Protein AF-A0A9N8EV05-F1 (afdb_monomer_lite)

Structure (mmCIF, N/CA/C/O backbone):
data_AF-A0A9N8EV05-F1
#
_entry.id   AF-A0A9N8EV05-F1
#
loop_
_atom_site.group_PDB
_atom_site.id
_atom_site.type_symbol
_atom_site.label_atom_id
_atom_site.label_alt_id
_atom_site.label_comp_id
_atom_site.label_asym_id
_atom_site.label_entity_id
_atom_site.label_seq_id
_atom_site.pdbx_PDB_ins_code
_atom_site.Cartn_x
_atom_site.Cartn_y
_atom_site.Cartn_z
_atom_site.occupancy
_atom_site.B_iso_or_equiv
_atom_site.auth_seq_id
_atom_site.auth_comp_id
_atom_site.auth_asym_id
_atom_site.auth_atom_id
_atom_site.pdbx_PDB_model_num
ATOM 1 N N . MET A 1 1 ? 24.211 -45.545 31.217 1.00 40.78 1 MET A N 1
ATOM 2 C CA . MET A 1 1 ? 24.418 -44.094 31.004 1.00 40.78 1 MET A CA 1
ATOM 3 C C . MET A 1 1 ? 23.040 -43.486 30.998 1.00 40.78 1 MET A C 1
ATOM 5 O O . MET A 1 1 ? 22.332 -43.585 30.004 1.00 40.78 1 MET A O 1
ATOM 9 N N . ASP A 1 2 ? 22.642 -42.958 32.143 1.00 34.28 2 ASP A N 1
ATOM 10 C CA . ASP A 1 2 ? 21.240 -42.779 32.486 1.00 34.28 2 ASP A CA 1
ATOM 11 C C . ASP A 1 2 ? 20.963 -41.307 32.773 1.00 34.28 2 ASP A C 1
ATOM 13 O O . ASP A 1 2 ? 21.826 -40.592 33.280 1.00 34.28 2 ASP A O 1
ATOM 17 N N . GLY A 1 3 ? 19.742 -40.869 32.465 1.00 31.84 3 GLY A N 1
ATOM 18 C CA . GLY A 1 3 ? 19.250 -39.544 32.832 1.00 31.84 3 GLY A CA 1
ATOM 19 C C . GLY A 1 3 ? 19.050 -38.575 31.668 1.00 31.84 3 GLY A C 1
ATOM 20 O O . GLY A 1 3 ? 19.909 -37.741 31.402 1.00 31.84 3 GLY A O 1
ATOM 21 N N . GLN A 1 4 ? 17.846 -38.602 31.077 1.00 33.84 4 GLN A N 1
ATOM 22 C CA . GLN A 1 4 ? 17.063 -37.385 30.778 1.00 33.84 4 GLN A CA 1
ATOM 23 C C . GLN A 1 4 ? 15.589 -37.696 30.412 1.00 33.84 4 GLN A C 1
ATOM 25 O O . GLN A 1 4 ? 15.100 -37.360 29.339 1.00 33.84 4 GLN A O 1
ATOM 30 N N . GLN A 1 5 ? 14.839 -38.309 31.341 1.00 33.12 5 GLN A N 1
ATOM 31 C CA . GLN A 1 5 ? 13.365 -38.391 31.280 1.00 33.12 5 GLN A CA 1
ATOM 32 C C . GLN A 1 5 ? 12.711 -38.097 32.646 1.00 33.12 5 GLN A C 1
ATOM 34 O O . GLN A 1 5 ? 12.072 -38.954 33.248 1.00 33.12 5 GLN A O 1
ATOM 39 N N . ALA A 1 6 ? 12.864 -36.869 33.157 1.00 39.12 6 ALA A N 1
ATOM 40 C CA . ALA A 1 6 ? 12.239 -36.449 34.419 1.00 39.12 6 ALA A CA 1
ATOM 41 C C . ALA A 1 6 ? 11.957 -34.930 34.469 1.00 39.12 6 ALA A C 1
ATOM 43 O O . ALA A 1 6 ? 12.699 -34.175 35.091 1.00 39.12 6 ALA A O 1
ATOM 44 N N . SER A 1 7 ? 10.894 -34.452 33.800 1.00 33.69 7 SER A N 1
ATOM 45 C CA . SER A 1 7 ? 10.485 -33.030 33.906 1.00 33.69 7 SER A CA 1
ATOM 46 C C . SER A 1 7 ? 8.999 -32.704 33.646 1.00 33.69 7 SER A C 1
ATOM 48 O O . SER A 1 7 ? 8.623 -31.537 33.647 1.00 33.69 7 SER A O 1
ATOM 50 N N . TRP A 1 8 ? 8.117 -33.698 33.463 1.00 29.34 8 TRP A N 1
ATOM 51 C CA . TRP A 1 8 ? 6.707 -33.459 33.089 1.00 29.34 8 TRP A CA 1
ATOM 52 C C . TRP A 1 8 ? 5.692 -34.226 33.955 1.00 29.34 8 TRP A C 1
ATOM 54 O O . TRP A 1 8 ? 4.865 -34.980 33.453 1.00 29.34 8 TRP A O 1
ATOM 64 N N . ARG A 1 9 ? 5.730 -34.016 35.280 1.00 34.72 9 ARG A N 1
ATOM 65 C CA . ARG A 1 9 ? 4.639 -34.402 36.201 1.00 34.72 9 ARG A CA 1
ATOM 66 C C . ARG A 1 9 ? 4.372 -33.334 37.271 1.00 34.72 9 ARG A C 1
ATOM 68 O O . ARG A 1 9 ? 4.775 -33.472 38.419 1.00 34.72 9 ARG A O 1
ATOM 75 N N . ARG A 1 10 ? 3.613 -32.297 36.903 1.00 36.38 10 ARG A N 1
ATOM 76 C CA . ARG A 1 10 ? 2.761 -31.538 37.840 1.00 36.38 10 ARG A CA 1
ATOM 77 C C . ARG A 1 10 ? 1.299 -31.725 37.438 1.00 36.38 10 ARG A C 1
ATOM 79 O O . ARG A 1 10 ? 0.679 -30.845 36.855 1.00 36.38 10 ARG A O 1
ATOM 86 N N . GLY A 1 11 ? 0.779 -32.922 37.705 1.00 33.97 11 GLY A N 1
ATOM 87 C CA . GLY A 1 11 ? -0.640 -33.212 37.536 1.00 33.97 11 GLY A CA 1
ATOM 88 C C . GLY A 1 11 ? -1.436 -32.598 38.682 1.00 33.97 11 GLY A C 1
ATOM 89 O O . GLY A 1 11 ? -1.330 -33.065 39.812 1.00 33.97 11 GLY A O 1
ATOM 90 N N . GLY A 1 12 ? -2.232 -31.567 38.396 1.00 41.28 12 GLY A N 1
ATOM 91 C CA . GLY A 1 12 ? -3.346 -31.218 39.274 1.00 41.28 12 GLY A CA 1
ATOM 92 C C . GLY A 1 12 ? -4.366 -32.357 39.256 1.00 41.28 12 GLY A C 1
ATOM 93 O O . GLY A 1 12 ? -4.615 -32.934 38.195 1.00 41.28 12 GLY A O 1
ATOM 94 N N . ALA A 1 13 ? -4.931 -32.705 40.413 1.00 48.28 13 ALA A N 1
ATOM 95 C CA . ALA A 1 13 ? -5.966 -33.732 40.482 1.00 48.28 13 ALA A CA 1
ATOM 96 C C . ALA A 1 13 ? -7.152 -33.347 39.581 1.00 48.28 13 ALA A C 1
ATOM 98 O O . ALA A 1 13 ? -7.586 -32.193 39.577 1.00 48.28 13 ALA A O 1
ATOM 99 N N . ILE A 1 14 ? -7.674 -34.310 38.815 1.00 51.59 14 ILE A N 1
ATOM 100 C CA . ILE A 1 14 ? -8.888 -34.098 38.023 1.00 51.59 14 ILE A CA 1
ATOM 101 C C . ILE A 1 14 ? -10.025 -33.830 39.022 1.00 51.59 14 ILE A C 1
ATOM 103 O O . ILE A 1 14 ? -10.266 -34.687 39.873 1.00 51.59 14 ILE A O 1
ATOM 107 N N . PRO A 1 15 ? -10.704 -32.667 38.970 1.00 65.44 15 PRO A N 1
ATOM 108 C CA . PRO A 1 15 ? -11.753 -32.355 39.929 1.00 65.44 15 PRO A CA 1
ATOM 109 C C . PRO A 1 15 ? -12.918 -33.323 39.744 1.00 65.44 15 PRO A C 1
ATOM 111 O O . PRO A 1 15 ? -13.417 -33.492 38.624 1.00 65.44 15 PRO A O 1
ATOM 114 N N . ASP A 1 16 ? -13.324 -33.935 40.854 1.00 86.06 16 ASP A N 1
ATOM 115 C CA . ASP A 1 16 ? -14.395 -34.922 40.918 1.00 86.06 16 ASP A CA 1
ATOM 116 C C . ASP A 1 16 ? -15.705 -34.397 40.302 1.00 86.06 16 ASP A C 1
ATOM 118 O O . ASP A 1 16 ? -16.009 -33.199 40.361 1.00 86.06 16 ASP A O 1
ATOM 122 N N . ARG A 1 17 ? -16.487 -35.300 39.705 1.00 85.75 17 ARG A N 1
ATOM 123 C CA . ARG A 1 17 ? -17.710 -34.972 38.970 1.00 85.75 17 ARG A CA 1
ATOM 124 C C . ARG A 1 17 ? -18.716 -34.218 39.838 1.00 85.75 17 ARG A C 1
ATOM 126 O O . ARG A 1 17 ? -19.286 -33.237 39.357 1.00 85.75 17 ARG A O 1
ATOM 133 N N . ASP A 1 18 ? -18.895 -34.611 41.093 1.00 89.06 18 ASP A N 1
ATOM 134 C CA . ASP A 1 18 ? -19.908 -34.008 41.960 1.00 89.06 18 ASP A CA 1
ATOM 135 C C . ASP A 1 18 ? -19.481 -32.603 42.409 1.00 89.06 18 ASP A C 1
ATOM 137 O O . ASP A 1 18 ? -20.323 -31.723 42.601 1.00 89.06 18 ASP A O 1
ATOM 141 N N . SER A 1 19 ? -18.170 -32.336 42.479 1.00 90.00 19 SER A N 1
ATOM 142 C CA . SER A 1 19 ? -17.643 -30.976 42.672 1.00 90.00 19 SER A CA 1
ATOM 143 C C . SER A 1 19 ? -17.937 -30.058 41.476 1.00 90.00 19 SER A C 1
ATOM 145 O O . SER A 1 19 ? -18.257 -28.882 41.659 1.00 90.00 19 SER A O 1
ATOM 147 N N . VAL A 1 20 ? -17.896 -30.598 40.250 1.00 90.06 20 VAL A N 1
ATOM 148 C CA . VAL A 1 20 ? -18.231 -29.866 39.017 1.00 90.06 20 VAL A CA 1
ATOM 149 C C . VAL A 1 20 ? -19.735 -29.609 38.931 1.00 90.06 20 VAL A C 1
ATOM 151 O O . VAL A 1 20 ? -20.130 -28.502 38.573 1.00 90.06 20 VAL A O 1
ATOM 154 N N . LEU A 1 21 ? -20.568 -30.589 39.299 1.00 94.06 21 LEU A N 1
ATOM 155 C CA . LEU A 1 21 ? -22.024 -30.438 39.341 1.00 94.06 21 LEU A CA 1
ATOM 156 C C . LEU A 1 21 ? -22.445 -29.381 40.372 1.00 94.06 21 LEU A C 1
ATOM 158 O O . LEU A 1 21 ? -23.149 -28.443 40.018 1.00 94.06 21 LEU A O 1
ATOM 162 N N . LYS A 1 22 ? -21.932 -29.442 41.608 1.00 94.56 22 LYS A N 1
ATOM 163 C CA . LYS A 1 22 ? -22.216 -28.434 42.651 1.00 94.56 22 LYS A CA 1
ATOM 164 C C . LYS A 1 22 ? -21.782 -27.019 42.244 1.00 94.56 22 LYS A C 1
ATOM 166 O O . LYS A 1 22 ? -22.459 -26.047 42.576 1.00 94.56 22 LYS A O 1
ATOM 171 N N . ALA A 1 23 ? -20.683 -26.885 41.498 1.00 92.25 23 ALA A N 1
ATOM 172 C CA . ALA A 1 23 ? -20.262 -25.603 40.930 1.00 92.25 23 ALA A CA 1
ATOM 173 C C . ALA A 1 23 ? -21.188 -25.115 39.798 1.00 92.25 23 ALA A C 1
ATOM 175 O O . ALA A 1 23 ? -21.424 -23.913 39.691 1.00 92.25 23 ALA A O 1
ATOM 176 N N . ALA A 1 24 ? -21.722 -26.029 38.982 1.00 93.06 24 ALA A N 1
ATOM 177 C CA . ALA A 1 24 ? -22.668 -25.726 37.912 1.00 93.06 24 ALA A CA 1
ATOM 178 C C . ALA A 1 24 ? -24.045 -25.302 38.459 1.00 93.06 24 ALA A C 1
ATOM 180 O O . ALA A 1 24 ? -24.554 -24.258 38.059 1.00 93.06 24 ALA A O 1
ATOM 181 N N . ILE A 1 25 ? -24.588 -26.038 39.435 1.00 95.88 25 ILE A N 1
ATOM 182 C CA . ILE A 1 25 ? -25.846 -25.726 40.139 1.00 95.88 25 ILE A CA 1
ATOM 183 C C . ILE A 1 25 ? -25.774 -24.334 40.784 1.00 95.88 25 ILE A C 1
ATOM 185 O O . ILE A 1 25 ? -26.618 -23.480 40.535 1.00 95.88 25 ILE A O 1
ATOM 189 N N . LYS A 1 26 ? -24.682 -24.023 41.493 1.00 95.12 26 LYS A N 1
ATOM 190 C CA . LYS A 1 26 ? -24.483 -22.692 42.093 1.00 95.12 26 LYS A CA 1
ATOM 191 C C . LYS A 1 26 ? -24.398 -21.541 41.070 1.00 95.12 26 LYS A C 1
ATOM 193 O O . LYS A 1 26 ? -24.584 -20.381 41.441 1.00 95.12 26 LYS A O 1
ATOM 198 N N . LEU A 1 27 ? -24.094 -21.828 39.801 1.00 93.44 27 LEU A N 1
ATOM 199 C CA . LEU A 1 27 ? -24.186 -20.851 38.710 1.00 93.44 27 LEU A CA 1
ATOM 200 C C . LEU A 1 27 ? -25.581 -20.814 38.076 1.00 93.44 27 LEU A C 1
ATOM 202 O O . LEU A 1 27 ? -26.015 -19.734 37.689 1.00 93.44 27 LEU A O 1
ATOM 206 N N . TRP A 1 28 ? -26.294 -21.940 38.019 1.00 95.69 28 TRP A N 1
ATOM 207 C CA . TRP A 1 28 ? -27.706 -21.991 37.639 1.00 95.69 28 TRP A CA 1
ATOM 208 C C . TRP A 1 28 ? -28.549 -21.111 38.568 1.00 95.69 28 TRP A C 1
ATOM 210 O O . TRP A 1 28 ? -29.114 -20.115 38.128 1.00 95.69 28 TRP A O 1
ATOM 220 N N . ASP A 1 29 ? -28.528 -21.385 39.875 1.00 95.19 29 ASP A N 1
ATOM 221 C CA . ASP A 1 29 ? -29.364 -20.708 40.880 1.00 95.19 29 ASP A CA 1
ATOM 222 C C . ASP A 1 29 ? -29.094 -19.203 41.025 1.00 95.19 29 ASP A C 1
ATOM 224 O O . ASP A 1 29 ? -29.893 -18.483 41.631 1.00 95.19 29 ASP A O 1
ATOM 228 N N . LYS A 1 30 ? -27.965 -18.725 40.489 1.00 93.44 30 LYS A N 1
ATOM 229 C CA . LYS A 1 30 ? -27.592 -17.308 40.450 1.00 93.44 30 LYS A CA 1
ATOM 230 C C . LYS A 1 30 ? -28.145 -16.571 39.219 1.00 93.44 30 LYS A C 1
ATOM 232 O O . LYS A 1 30 ? -28.314 -15.358 39.296 1.00 93.44 30 LYS A O 1
ATOM 237 N N . PHE A 1 31 ? -28.361 -17.268 38.104 1.00 91.19 31 PHE A N 1
ATOM 238 C CA . PHE A 1 31 ? -28.711 -16.669 36.807 1.00 91.19 31 PHE A CA 1
ATOM 239 C C . PHE A 1 31 ? -30.101 -17.070 36.289 1.00 91.19 31 PHE A C 1
ATOM 241 O O . PHE A 1 31 ? -30.616 -16.387 35.412 1.00 91.19 31 PHE A O 1
ATOM 248 N N . MET A 1 32 ? -30.706 -18.126 36.838 1.00 93.50 32 MET A N 1
ATOM 249 C CA . MET A 1 32 ? -32.070 -18.565 36.539 1.00 93.50 32 MET A CA 1
ATOM 250 C C . MET A 1 32 ? -33.014 -18.243 37.705 1.00 93.50 32 MET A C 1
ATOM 252 O O . MET A 1 32 ? -32.646 -18.363 38.885 1.00 93.50 32 MET A O 1
ATOM 256 N N . GLU A 1 33 ? -34.256 -17.878 37.383 1.00 90.31 33 GLU A N 1
ATOM 257 C CA . GLU A 1 33 ? -35.314 -17.705 38.385 1.00 90.31 33 GLU A CA 1
ATOM 258 C C . GLU A 1 33 ? -35.704 -19.060 38.996 1.00 90.31 33 GLU A C 1
ATOM 260 O O . GLU A 1 33 ? -35.638 -19.228 40.220 1.00 90.31 33 GLU A O 1
ATOM 265 N N . LEU A 1 34 ? -35.986 -20.057 38.144 1.00 93.19 34 LEU A N 1
ATOM 266 C CA . LEU A 1 34 ? -36.207 -21.448 38.544 1.00 93.19 34 LEU A CA 1
ATOM 267 C C . LEU A 1 34 ? -34.922 -22.049 39.133 1.00 93.19 34 LEU A C 1
ATOM 269 O O . LEU A 1 34 ? -33.911 -22.181 38.441 1.00 93.19 34 LEU A O 1
ATOM 273 N N . LYS A 1 35 ? -34.965 -22.429 40.414 1.00 95.19 35 LYS A N 1
ATOM 274 C CA . LYS A 1 35 ? -33.853 -23.105 41.102 1.00 95.19 35 LYS A CA 1
ATOM 275 C C . LYS A 1 35 ? -33.683 -24.533 40.609 1.00 95.19 35 LYS A C 1
ATOM 277 O O . LYS A 1 35 ? -34.668 -25.189 40.285 1.00 95.19 35 LYS A O 1
ATOM 282 N N . TYR A 1 36 ? -32.444 -25.011 40.584 1.00 94.19 36 TYR A N 1
ATOM 283 C CA . TYR A 1 36 ? -32.103 -26.323 40.035 1.00 94.19 36 TYR A CA 1
ATOM 284 C C . TYR A 1 36 ? -32.845 -27.460 40.750 1.00 94.19 36 TYR A C 1
ATOM 286 O O . TYR A 1 36 ? -33.466 -28.301 40.106 1.00 94.19 36 TYR A O 1
ATOM 294 N N . ASP A 1 37 ? -32.866 -27.419 42.084 1.00 93.50 37 ASP A N 1
ATOM 295 C CA . ASP A 1 37 ? -33.550 -28.410 42.926 1.00 93.50 37 ASP A CA 1
ATOM 296 C C . ASP A 1 37 ? -35.092 -28.333 42.827 1.00 93.50 37 ASP A C 1
ATOM 298 O O . ASP A 1 37 ? -35.784 -29.235 43.297 1.00 93.50 37 ASP A O 1
ATOM 302 N N . ASN A 1 38 ? -35.636 -27.282 42.194 1.00 94.94 38 ASN A N 1
ATOM 303 C CA . ASN A 1 38 ? -37.069 -27.109 41.937 1.00 94.94 38 ASN A CA 1
ATOM 304 C C . ASN A 1 38 ? -37.489 -27.562 40.524 1.00 94.94 38 ASN A C 1
ATOM 306 O O . ASN A 1 38 ? -38.678 -27.500 40.218 1.00 94.94 38 ASN A O 1
ATOM 310 N N . ILE A 1 39 ? -36.558 -27.984 39.657 1.00 93.69 39 ILE A N 1
ATOM 311 C CA . ILE A 1 39 ? -36.884 -28.472 38.308 1.00 93.69 39 ILE A CA 1
ATOM 312 C C . ILE A 1 39 ? -37.687 -29.772 38.435 1.00 93.69 39 ILE A C 1
ATOM 314 O O . ILE A 1 39 ? -37.184 -30.779 38.932 1.00 93.69 39 ILE A O 1
ATOM 318 N N . GLY A 1 40 ? -38.935 -29.766 37.974 1.00 92.94 40 GLY A N 1
ATOM 319 C CA . GLY A 1 40 ? -39.797 -30.937 37.914 1.00 92.94 40 GLY A CA 1
ATOM 320 C C . GLY A 1 40 ? -39.764 -31.635 36.554 1.00 92.94 40 GLY A C 1
ATOM 321 O O . GLY A 1 40 ? -39.230 -31.144 35.560 1.00 92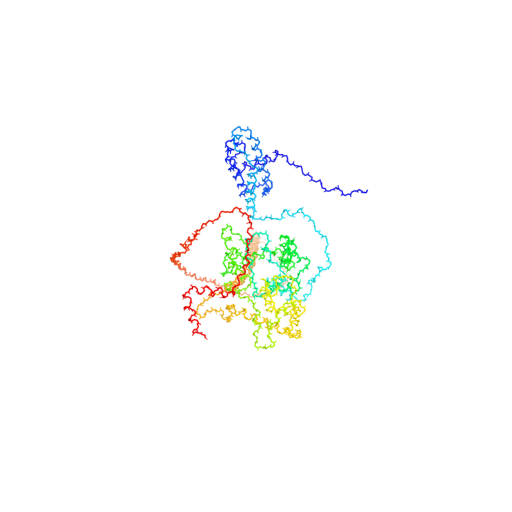.94 40 GLY A O 1
ATOM 322 N N . ALA A 1 41 ? -40.425 -32.793 36.476 1.00 88.38 41 ALA A N 1
ATOM 323 C CA . ALA A 1 41 ? -40.601 -33.501 35.206 1.00 88.38 41 ALA A CA 1
ATOM 324 C C . ALA A 1 41 ? -41.473 -32.723 34.192 1.00 88.38 41 ALA A C 1
ATOM 326 O O . ALA A 1 41 ? -41.386 -32.987 32.998 1.00 88.38 41 ALA A O 1
ATOM 327 N N . ALA A 1 42 ? -42.291 -31.765 34.651 1.00 87.88 42 ALA A N 1
ATOM 328 C CA . ALA A 1 42 ? -43.117 -30.906 33.798 1.00 87.88 42 ALA A CA 1
ATOM 329 C C . ALA A 1 42 ? -42.298 -29.802 33.098 1.00 87.88 42 ALA A C 1
ATOM 331 O O . ALA A 1 42 ? -42.516 -29.521 31.918 1.00 87.88 42 ALA A O 1
ATOM 332 N N . ASP A 1 43 ? -41.305 -29.234 33.786 1.00 88.94 43 ASP A N 1
ATOM 333 C CA . ASP A 1 43 ? -40.371 -28.240 33.232 1.00 88.94 43 ASP A CA 1
ATOM 334 C C . ASP A 1 43 ? -39.438 -28.857 32.175 1.00 88.94 43 ASP A C 1
ATOM 336 O O . ASP A 1 43 ? -38.880 -28.164 31.327 1.00 88.94 43 ASP A O 1
ATOM 340 N N . LEU A 1 44 ? -39.300 -30.186 32.204 1.00 88.62 44 LEU A N 1
ATOM 341 C CA . LEU A 1 44 ? -38.527 -30.980 31.252 1.00 88.62 44 LEU A CA 1
ATOM 342 C C . LEU A 1 44 ? -39.395 -31.729 30.224 1.00 88.62 44 LEU A C 1
ATOM 344 O O . LEU A 1 44 ? -38.860 -32.472 29.402 1.00 88.62 44 LEU A O 1
ATOM 348 N N . ALA A 1 45 ? -40.719 -31.550 30.242 1.00 82.69 45 ALA A N 1
ATOM 349 C CA . ALA A 1 45 ? -41.617 -32.204 29.297 1.00 82.69 45 ALA A CA 1
ATOM 350 C C . ALA A 1 45 ? -41.587 -31.493 27.932 1.00 82.69 45 ALA A C 1
ATOM 352 O O . ALA A 1 45 ? -41.979 -30.332 27.813 1.00 82.69 45 ALA A O 1
ATOM 353 N N . GLY A 1 46 ? -41.136 -32.204 26.893 1.00 82.44 46 GLY A N 1
ATOM 354 C CA . GLY A 1 46 ? -41.056 -31.675 25.529 1.00 82.44 46 GLY A CA 1
ATOM 355 C C . GLY A 1 46 ? -40.163 -30.433 25.418 1.00 82.44 46 GLY A C 1
ATOM 356 O O . GLY A 1 46 ? -39.099 -30.351 26.041 1.00 82.44 46 GLY A O 1
ATOM 357 N N . ASP A 1 47 ? -40.609 -29.461 24.624 1.00 82.75 47 ASP A N 1
ATOM 358 C CA . ASP A 1 47 ? -39.828 -28.280 24.237 1.00 82.75 47 ASP A CA 1
ATOM 359 C C . ASP A 1 47 ? -39.462 -27.358 25.416 1.00 82.75 47 ASP A C 1
ATOM 361 O O . ASP A 1 47 ? -38.470 -26.633 25.326 1.00 82.75 47 ASP A O 1
ATOM 365 N N . ASN A 1 48 ? -40.183 -27.425 26.547 1.00 84.81 48 ASN A N 1
ATOM 366 C CA . ASN A 1 48 ? -39.861 -26.681 27.778 1.00 84.81 48 ASN A CA 1
ATOM 367 C C . ASN A 1 48 ? -38.396 -26.894 28.198 1.00 84.81 48 ASN A C 1
ATOM 369 O O . ASN A 1 48 ? -37.689 -25.949 28.557 1.00 84.81 48 ASN A O 1
ATOM 373 N N . SER A 1 49 ? -37.922 -28.135 28.054 1.00 84.44 49 SER A N 1
ATOM 374 C CA . SER A 1 49 ? -36.556 -28.547 28.369 1.00 84.44 49 SER A CA 1
ATOM 375 C C . SER A 1 49 ? -35.502 -27.811 27.523 1.00 84.44 49 SER A C 1
ATOM 377 O O . SER A 1 49 ? -34.437 -27.445 28.027 1.00 84.44 49 SER A O 1
ATOM 379 N N . LEU A 1 50 ? -35.807 -27.540 26.249 1.00 85.06 50 LEU A N 1
ATOM 380 C CA . LEU A 1 50 ? -34.956 -26.778 25.337 1.00 85.06 50 LEU A CA 1
ATOM 381 C C . LEU A 1 50 ? -35.063 -25.274 25.593 1.00 85.06 50 LEU A C 1
ATOM 383 O O . LEU A 1 50 ? -34.041 -24.592 25.537 1.00 85.06 50 LEU A O 1
ATOM 387 N N . VAL A 1 51 ? -36.253 -24.752 25.909 1.00 89.81 51 VAL A N 1
ATOM 388 C CA . VAL A 1 51 ? -36.459 -23.331 26.246 1.00 89.81 51 VAL A CA 1
ATOM 389 C C . VAL A 1 51 ? -35.623 -22.944 27.468 1.00 89.81 51 VAL A C 1
ATOM 391 O O . VAL A 1 51 ? -34.809 -22.027 27.376 1.00 89.81 51 VAL A O 1
ATOM 394 N N . LEU A 1 52 ? -35.729 -23.706 28.560 1.00 91.56 52 LEU A N 1
ATOM 395 C CA . LEU A 1 52 ? -35.008 -23.479 29.819 1.00 91.56 52 LEU A CA 1
ATOM 396 C C . LEU A 1 52 ? -33.475 -23.433 29.629 1.00 91.56 52 LEU A C 1
ATOM 398 O O . LEU A 1 52 ? -32.767 -22.636 30.246 1.00 91.56 52 LEU A O 1
ATOM 402 N N . LEU A 1 53 ? -32.945 -24.274 28.736 1.00 89.44 53 LEU A N 1
ATOM 403 C CA . LEU A 1 53 ? -31.506 -24.371 28.466 1.00 89.44 53 LEU A CA 1
ATOM 404 C C . LEU A 1 53 ? -31.036 -23.389 27.379 1.00 89.44 53 LEU A C 1
ATOM 406 O O . LEU A 1 53 ? -29.879 -22.961 27.401 1.00 89.44 53 LEU A O 1
ATOM 410 N N . THR A 1 54 ? -31.933 -22.963 26.486 1.00 92.06 54 THR A N 1
ATOM 411 C CA . THR A 1 54 ? -31.733 -21.820 25.579 1.00 92.06 54 THR A CA 1
ATOM 412 C C . THR A 1 54 ? -31.645 -20.518 26.372 1.00 92.06 54 THR A C 1
ATOM 414 O O . THR A 1 54 ? -30.759 -19.703 26.111 1.00 92.06 54 THR A O 1
ATOM 417 N N . GLU A 1 55 ? -32.499 -20.344 27.381 1.00 94.50 55 GLU A N 1
ATOM 418 C CA . GLU A 1 55 ? -32.453 -19.209 28.300 1.00 94.50 55 GLU A CA 1
ATOM 419 C C . GLU A 1 55 ? -31.135 -19.184 29.083 1.00 94.50 55 GLU A C 1
ATOM 421 O O . GLU A 1 55 ? -30.414 -18.192 28.990 1.00 94.50 55 GLU A O 1
ATOM 426 N N . LEU A 1 56 ? -30.734 -20.285 29.738 1.00 93.94 56 LEU A N 1
ATOM 427 C CA . LEU A 1 56 ? -29.444 -20.370 30.445 1.00 93.94 56 LEU A CA 1
ATOM 428 C C . LEU A 1 56 ? -28.258 -19.986 29.539 1.00 93.94 56 LEU A C 1
ATOM 430 O O . LEU A 1 56 ? -27.388 -19.204 29.930 1.00 93.94 56 LEU A O 1
ATOM 434 N N . CYS A 1 57 ? -28.214 -20.522 28.315 1.00 93.50 57 CYS A N 1
ATOM 435 C CA . CYS A 1 57 ? -27.132 -20.248 27.365 1.00 93.50 57 CYS A CA 1
ATOM 436 C C . CYS A 1 57 ? -27.166 -18.810 26.816 1.00 93.50 57 CYS A C 1
ATOM 438 O O . CYS A 1 57 ? -26.117 -18.272 26.455 1.00 93.50 57 CYS A O 1
ATOM 440 N N . THR A 1 58 ? -28.343 -18.180 26.772 1.00 90.62 58 THR A N 1
ATOM 441 C CA . THR A 1 58 ? -28.505 -16.757 26.444 1.00 90.62 58 THR A CA 1
ATOM 442 C C . THR A 1 58 ? -28.032 -15.890 27.609 1.00 90.62 58 THR A C 1
ATOM 444 O O . THR A 1 58 ? -27.114 -15.095 27.421 1.00 90.62 58 THR A O 1
ATOM 447 N N . GLN A 1 59 ? -28.523 -16.128 28.830 1.00 91.75 59 GLN A N 1
ATOM 448 C CA . GLN A 1 59 ? -28.119 -15.412 30.045 1.00 91.75 59 GLN A CA 1
ATOM 449 C C . GLN A 1 59 ? -26.603 -15.486 30.286 1.00 91.75 59 GLN A C 1
ATOM 451 O O . GLN A 1 59 ? -25.964 -14.463 30.513 1.00 91.75 59 GLN A O 1
ATOM 456 N N . TRP A 1 60 ? -25.979 -16.664 30.164 1.00 93.00 60 TRP A N 1
ATOM 457 C CA . TRP A 1 60 ? -24.519 -16.814 30.307 1.00 93.00 60 TRP A CA 1
ATOM 458 C C . TRP A 1 60 ? -23.710 -16.278 29.109 1.00 93.00 60 TRP A C 1
ATOM 460 O O . TRP A 1 60 ? -22.484 -16.131 29.201 1.00 93.00 60 TRP A O 1
ATOM 470 N N . GLY A 1 61 ? -24.371 -16.014 27.980 1.00 85.12 61 GLY A N 1
ATOM 471 C CA . GLY A 1 61 ? -23.784 -15.384 26.802 1.00 85.12 61 GLY A CA 1
ATOM 472 C C . GLY A 1 61 ? -23.797 -13.857 26.893 1.00 85.12 61 GLY A C 1
ATOM 473 O O . GLY A 1 61 ? -22.768 -13.224 26.666 1.00 85.12 61 GLY A O 1
ATOM 474 N N . GLU A 1 62 ? -24.941 -13.277 27.252 1.00 84.88 62 GLU A N 1
ATOM 475 C CA . GLU A 1 62 ? -25.165 -11.831 27.399 1.00 84.88 62 GLU A CA 1
ATOM 476 C C . GLU A 1 62 ? -24.606 -11.280 28.716 1.00 84.88 62 GLU A C 1
ATOM 478 O O . GLU A 1 62 ? -24.042 -10.190 28.736 1.00 84.88 62 GLU A O 1
ATOM 483 N N . ASN A 1 63 ? -24.668 -12.064 29.795 1.00 89.31 63 ASN A N 1
ATOM 484 C CA . ASN A 1 63 ? -24.119 -11.737 31.110 1.00 89.31 63 ASN A CA 1
ATOM 485 C C . ASN A 1 63 ? -23.140 -12.836 31.584 1.00 89.31 63 ASN A C 1
ATOM 487 O O . ASN A 1 63 ? -23.467 -13.611 32.488 1.00 89.31 63 ASN A O 1
ATOM 491 N N . PRO A 1 64 ? -21.925 -12.931 30.994 1.00 88.44 64 PRO A N 1
ATOM 492 C CA . PRO A 1 64 ? -20.915 -13.927 31.348 1.00 88.44 64 PRO A CA 1
ATOM 493 C C . PRO A 1 64 ? -20.718 -14.083 32.864 1.00 88.44 64 PRO A C 1
ATOM 495 O O . PRO A 1 64 ? -20.356 -13.110 33.535 1.00 88.44 64 PRO A O 1
ATOM 498 N N . PRO A 1 65 ? -20.895 -15.295 33.429 1.00 90.06 65 PRO A N 1
ATOM 499 C CA . PRO A 1 65 ? -20.733 -15.503 34.856 1.00 90.06 65 PRO A CA 1
ATOM 500 C C . PRO A 1 65 ? -19.358 -15.053 35.351 1.00 90.06 65 PRO A C 1
ATOM 502 O O . PRO A 1 65 ? -18.327 -15.411 34.778 1.00 90.06 65 PRO A O 1
ATOM 505 N N . MET A 1 66 ? -19.345 -14.296 36.448 1.00 90.56 66 MET A N 1
ATOM 506 C CA . MET A 1 66 ? -18.130 -13.769 37.074 1.00 90.56 66 MET A CA 1
ATOM 507 C C . MET A 1 66 ? -17.733 -14.597 38.299 1.00 90.56 66 MET A C 1
ATOM 509 O O . MET A 1 66 ? -18.563 -14.908 39.158 1.00 90.56 66 MET A O 1
ATOM 513 N N . LYS A 1 67 ? -16.443 -14.929 38.386 1.00 86.44 67 LYS A N 1
ATOM 514 C CA . LYS A 1 67 ? -15.789 -15.539 39.551 1.00 86.44 67 LYS A CA 1
ATOM 515 C C . LYS A 1 67 ? -15.666 -14.524 40.703 1.00 86.44 67 LYS A C 1
ATOM 517 O O . LYS A 1 67 ? -15.671 -13.319 40.449 1.00 86.44 67 LYS A O 1
ATOM 522 N N . PRO A 1 68 ? -15.412 -14.973 41.949 1.00 85.00 68 PRO A N 1
ATOM 523 C CA . PRO A 1 68 ? -15.171 -14.078 43.088 1.00 85.00 68 PRO A CA 1
ATOM 524 C C . PRO A 1 68 ? -14.004 -13.088 42.917 1.00 85.00 68 PRO A C 1
ATOM 526 O O . PRO A 1 68 ? -13.977 -12.068 43.591 1.00 85.00 68 PRO A O 1
ATOM 529 N N . ASN A 1 69 ? -13.051 -13.357 42.015 1.00 84.25 69 ASN A N 1
ATOM 530 C CA . ASN A 1 69 ? -11.926 -12.462 41.711 1.00 84.25 69 ASN A CA 1
ATOM 531 C C . ASN A 1 69 ? -12.218 -11.441 40.587 1.00 84.25 69 ASN A C 1
ATOM 533 O O . ASN A 1 69 ? -11.281 -10.878 40.024 1.00 84.25 69 ASN A O 1
ATOM 537 N N . GLY A 1 70 ? -13.485 -11.248 40.203 1.00 85.06 70 GLY A N 1
ATOM 538 C CA . GLY A 1 70 ? -13.889 -10.281 39.173 1.00 85.06 70 GLY A CA 1
ATOM 539 C C . GLY A 1 70 ? -13.536 -10.671 37.732 1.00 85.06 70 GLY A C 1
ATOM 540 O O . GLY A 1 70 ? -13.693 -9.855 36.830 1.00 85.06 70 GLY A O 1
ATOM 541 N N . GLN A 1 71 ? -13.065 -11.898 37.488 1.00 81.12 71 GLN A N 1
ATOM 542 C CA . GLN A 1 71 ? -12.824 -12.417 36.138 1.00 81.12 71 GLN A CA 1
ATOM 543 C C . GLN A 1 71 ? -13.998 -13.284 35.664 1.00 81.12 71 GLN A C 1
ATOM 545 O O . GLN A 1 71 ? -14.547 -14.038 36.474 1.00 81.12 71 GLN A O 1
ATOM 550 N N . PRO A 1 72 ? -14.333 -13.296 34.362 1.00 86.81 72 PRO A N 1
ATOM 551 C CA . PRO A 1 72 ? -15.320 -14.230 33.838 1.00 86.81 72 PRO A CA 1
ATOM 552 C C . PRO A 1 72 ? -14.871 -15.693 34.008 1.00 86.81 72 PRO A C 1
ATOM 554 O O . PRO A 1 72 ? -13.675 -16.030 34.066 1.00 86.81 72 PRO A O 1
ATOM 557 N N . TYR A 1 73 ? -15.848 -16.594 34.087 1.00 89.06 73 TYR A N 1
ATOM 558 C CA . TYR A 1 73 ? -15.624 -18.019 33.866 1.00 89.06 73 TYR A CA 1
ATOM 559 C C . TYR A 1 73 ? -15.210 -18.243 32.411 1.00 89.06 73 TYR A C 1
ATOM 561 O O . TYR A 1 73 ? -15.789 -17.673 31.492 1.00 89.06 73 TYR A O 1
ATOM 569 N N . ALA A 1 74 ? -14.179 -19.066 32.207 1.00 88.38 74 ALA A N 1
ATOM 570 C CA . ALA A 1 74 ? -13.713 -19.390 30.867 1.00 88.38 74 ALA A CA 1
ATOM 571 C C . ALA A 1 74 ? -14.765 -20.236 30.137 1.00 88.38 74 ALA A C 1
ATOM 573 O O . ALA A 1 74 ? -15.339 -21.150 30.732 1.00 88.38 74 ALA A O 1
ATOM 574 N N . LEU A 1 75 ? -14.947 -19.973 28.844 1.00 87.75 75 LEU A N 1
ATOM 575 C CA . LEU A 1 75 ? -15.909 -20.648 27.972 1.00 87.75 75 LEU A CA 1
ATOM 576 C C . LEU A 1 75 ? -15.832 -22.184 28.051 1.00 87.75 75 LEU A C 1
ATOM 578 O O . LEU A 1 75 ? -16.852 -22.844 28.200 1.00 87.75 75 LEU A O 1
ATOM 582 N N . SER A 1 76 ? -14.626 -22.761 28.083 1.00 91.19 76 SER A N 1
ATOM 583 C CA . SER A 1 76 ? -14.419 -24.209 28.264 1.00 91.19 76 SER A CA 1
ATOM 584 C C . SER A 1 76 ? -14.935 -24.751 29.606 1.00 91.19 76 SER A C 1
ATOM 586 O O . SER A 1 76 ? -15.369 -25.900 29.682 1.00 91.19 76 SER A O 1
ATOM 588 N N . GLY A 1 77 ? -14.927 -23.930 30.660 1.00 92.25 77 GLY A N 1
ATOM 589 C CA . GLY A 1 77 ? -15.529 -24.241 31.956 1.00 92.25 77 GLY A CA 1
ATOM 590 C C . GLY A 1 77 ? -17.055 -24.178 31.915 1.00 92.25 77 GLY A C 1
ATOM 591 O O . GLY A 1 77 ? -17.703 -25.101 32.396 1.00 92.25 77 GLY A O 1
ATOM 592 N N . LEU A 1 78 ? -17.629 -23.151 31.279 1.00 93.06 78 LEU A N 1
ATOM 593 C CA . LEU A 1 78 ? -19.082 -23.031 31.101 1.00 93.06 78 LEU A CA 1
ATOM 594 C C . LEU A 1 78 ? -19.642 -24.172 30.234 1.00 93.06 78 LEU A C 1
ATOM 596 O O . LEU A 1 78 ? -20.599 -24.828 30.633 1.00 93.06 78 LEU A O 1
ATOM 600 N N . THR A 1 79 ? -18.981 -24.506 29.122 1.00 92.94 79 THR A N 1
ATOM 601 C CA . THR A 1 79 ? -19.299 -25.676 28.284 1.00 92.94 79 THR A CA 1
ATOM 602 C C . THR A 1 79 ? -19.194 -26.996 29.061 1.00 92.94 79 THR A C 1
ATOM 604 O O . THR A 1 79 ? -19.984 -27.913 28.822 1.00 92.94 79 THR A O 1
ATOM 607 N N . LYS A 1 80 ? -18.263 -27.112 30.025 1.00 94.19 80 LYS A N 1
ATOM 608 C CA . LYS A 1 80 ? -18.205 -28.268 30.937 1.00 94.19 80 LYS A CA 1
ATOM 609 C C . LYS A 1 80 ? -19.402 -28.282 31.893 1.00 94.19 80 LYS A C 1
ATOM 611 O O . LYS A 1 80 ? -20.024 -29.328 32.023 1.00 94.19 80 LYS A O 1
ATOM 616 N N . TYR A 1 81 ? -19.749 -27.152 32.513 1.00 94.94 81 TYR A N 1
ATOM 617 C CA . TYR A 1 81 ? -20.894 -27.052 33.427 1.00 94.94 81 TYR A CA 1
ATOM 618 C C . TYR A 1 81 ? -22.222 -27.367 32.736 1.00 94.94 81 TYR A C 1
ATOM 620 O O . TYR A 1 81 ? -22.973 -28.183 33.259 1.00 94.94 81 TYR A O 1
ATOM 628 N N . ILE A 1 82 ? -22.458 -26.823 31.536 1.00 93.50 82 ILE A N 1
ATOM 629 C CA . ILE A 1 82 ? -23.604 -27.172 30.682 1.00 93.50 82 ILE A CA 1
ATOM 630 C C . ILE A 1 82 ? -23.663 -28.689 30.488 1.00 93.50 82 ILE A C 1
ATOM 632 O O . ILE A 1 82 ? -24.636 -29.322 30.882 1.00 93.50 82 ILE A O 1
ATOM 636 N N . ARG A 1 83 ? -22.599 -29.315 29.968 1.00 94.50 83 ARG A N 1
ATOM 637 C CA . ARG A 1 83 ? -22.583 -30.771 29.731 1.00 94.50 83 ARG A CA 1
ATOM 638 C C . ARG A 1 83 ? -22.751 -31.600 31.014 1.00 94.50 83 ARG A C 1
ATOM 640 O O . ARG A 1 83 ? -23.302 -32.697 30.949 1.00 94.50 83 ARG A O 1
ATOM 647 N N . THR A 1 84 ? -22.317 -31.094 32.170 1.00 94.62 84 THR A N 1
ATOM 648 C CA . THR A 1 84 ? -22.557 -31.727 33.476 1.00 94.62 84 THR A CA 1
ATOM 649 C C . THR A 1 84 ? -24.028 -31.639 33.895 1.00 94.62 84 THR A C 1
ATOM 651 O O . THR A 1 84 ? -24.589 -32.676 34.237 1.00 94.62 84 THR A O 1
ATOM 654 N N . ILE A 1 85 ? -24.656 -30.460 33.799 1.00 94.31 85 ILE A N 1
ATOM 655 C CA . ILE A 1 85 ? -26.094 -30.237 34.048 1.00 94.31 85 ILE A CA 1
ATOM 656 C C . ILE A 1 85 ? -26.948 -31.125 33.136 1.00 94.31 85 ILE A C 1
ATOM 658 O O . ILE A 1 85 ? -27.779 -31.887 33.615 1.00 94.31 85 ILE A O 1
ATOM 662 N N . PHE A 1 86 ? -26.692 -31.097 31.827 1.00 91.25 86 PHE A N 1
ATOM 663 C CA . PHE A 1 86 ? -27.429 -31.886 30.837 1.00 91.25 86 PHE A CA 1
ATOM 664 C C . PHE A 1 86 ? -27.406 -33.390 31.145 1.00 91.25 86 PHE A C 1
ATOM 666 O O . PHE A 1 86 ? -28.439 -34.053 31.083 1.00 91.25 86 PHE A O 1
ATOM 673 N N . HIS A 1 87 ? -26.241 -33.939 31.508 1.00 92.88 87 HIS A N 1
ATOM 674 C CA . HIS A 1 87 ? -26.146 -35.344 31.906 1.00 92.88 87 HIS A CA 1
ATOM 675 C C . HIS A 1 87 ? -26.866 -35.605 33.237 1.00 92.88 87 HIS A C 1
ATOM 677 O O . HIS A 1 87 ? -27.465 -36.668 33.398 1.00 92.88 87 HIS A O 1
ATOM 683 N N . ASP A 1 88 ? -26.790 -34.691 34.201 1.00 94.56 88 ASP A N 1
ATOM 684 C CA . ASP A 1 88 ? -27.418 -34.875 35.506 1.00 94.56 88 ASP A CA 1
ATOM 685 C C . ASP A 1 88 ? -28.952 -34.853 35.417 1.00 94.56 88 ASP A C 1
ATOM 687 O O . ASP A 1 88 ? -29.586 -35.825 35.819 1.00 94.56 88 ASP A O 1
ATOM 691 N N . LEU A 1 89 ? -29.543 -33.864 34.737 1.00 93.06 89 LEU A N 1
ATOM 692 C CA . LEU A 1 89 ? -30.978 -33.845 34.425 1.00 93.06 89 LEU A CA 1
ATOM 693 C C . LEU A 1 89 ? -31.404 -35.114 33.663 1.00 93.06 89 LEU A C 1
ATOM 695 O O . LEU A 1 89 ? -32.359 -35.784 34.053 1.00 93.06 89 LEU A O 1
ATOM 699 N N . LYS A 1 90 ? -30.647 -35.531 32.638 1.00 92.06 90 LYS A N 1
ATOM 700 C CA . LYS A 1 90 ? -30.930 -36.767 31.883 1.00 92.06 90 LYS A CA 1
ATOM 701 C C . LYS A 1 90 ? -30.836 -38.040 32.738 1.00 92.06 90 LYS A C 1
ATOM 703 O O . LYS A 1 90 ? -31.572 -38.990 32.490 1.00 92.06 90 LYS A O 1
ATOM 708 N N . LYS A 1 91 ? -29.978 -38.065 33.765 1.00 92.69 91 LYS A N 1
ATOM 709 C CA . LYS A 1 91 ? -29.857 -39.171 34.732 1.00 92.69 91 LYS A CA 1
ATOM 710 C C . LYS A 1 91 ? -31.019 -39.176 35.733 1.00 92.69 91 LYS A C 1
ATOM 712 O O . LYS A 1 91 ? -31.554 -40.240 36.023 1.00 92.69 91 LYS A O 1
ATOM 717 N N . THR A 1 92 ? -31.386 -38.010 36.258 1.00 91.94 92 THR A N 1
ATOM 718 C CA . THR A 1 92 ? -32.426 -37.849 37.285 1.00 91.94 92 THR A CA 1
ATOM 719 C C . THR A 1 92 ? -33.828 -38.077 36.716 1.00 91.94 92 THR A C 1
ATOM 721 O O . THR A 1 92 ? -34.647 -38.733 37.355 1.00 91.94 92 THR A O 1
ATOM 724 N N . PHE A 1 93 ? -34.090 -37.614 35.490 1.00 91.00 93 PHE A N 1
ATOM 725 C CA . PHE A 1 93 ? -35.425 -37.638 34.885 1.00 91.00 93 PHE A CA 1
ATOM 726 C C . PHE A 1 93 ? -35.618 -38.684 33.777 1.00 91.00 93 PHE A C 1
ATOM 728 O O . PHE A 1 93 ? -36.758 -39.029 33.474 1.00 91.00 93 PHE A O 1
ATOM 735 N N . GLY A 1 94 ? -34.549 -39.261 33.213 1.00 85.12 94 GLY A N 1
ATOM 736 C CA . GLY A 1 94 ? -34.643 -40.248 32.122 1.00 85.12 94 GLY A CA 1
ATOM 737 C C . GLY A 1 94 ? -35.351 -41.565 32.480 1.00 85.12 94 GLY A C 1
ATOM 738 O O . GLY A 1 94 ? -35.799 -42.277 31.585 1.00 85.12 94 GLY A O 1
ATOM 739 N N . ASN A 1 95 ? -35.498 -41.871 33.774 1.00 85.12 95 ASN A N 1
ATOM 740 C CA . ASN A 1 95 ? -36.256 -43.027 34.269 1.00 85.12 95 ASN A CA 1
ATOM 741 C C . ASN A 1 95 ? -37.735 -42.711 34.576 1.00 85.12 95 ASN A C 1
ATOM 743 O O . ASN A 1 95 ? -38.463 -43.605 34.999 1.00 85.12 95 ASN A O 1
ATOM 747 N N . ASN A 1 96 ? -38.191 -41.464 34.411 1.00 86.44 96 ASN A N 1
ATOM 748 C CA . ASN A 1 96 ? -39.585 -41.090 34.651 1.00 86.44 96 ASN A CA 1
ATOM 749 C C . ASN A 1 96 ? -40.452 -41.501 33.450 1.00 86.44 96 ASN A C 1
ATOM 751 O O . ASN A 1 96 ? -40.186 -41.071 32.327 1.00 86.44 96 ASN A O 1
ATOM 755 N N . ASP A 1 97 ? -41.506 -42.291 33.671 1.00 79.69 97 ASP A N 1
ATOM 756 C CA . ASP A 1 97 ? -42.347 -42.825 32.591 1.00 79.69 97 ASP A CA 1
ATOM 757 C C . ASP A 1 97 ? -43.055 -41.744 31.746 1.00 79.69 97 ASP A C 1
ATOM 759 O O . ASP A 1 97 ? -43.361 -41.993 30.580 1.00 79.69 97 ASP A O 1
ATOM 763 N N . ALA A 1 98 ? -43.246 -40.525 32.264 1.00 74.44 98 ALA A N 1
ATOM 764 C CA . ALA A 1 98 ? -43.766 -39.400 31.479 1.00 74.44 98 ALA A CA 1
ATOM 765 C C . ALA A 1 98 ? -42.765 -38.881 30.423 1.00 74.44 98 ALA A C 1
ATOM 767 O O . ALA A 1 98 ? -43.175 -38.378 29.381 1.00 74.44 98 ALA A O 1
ATOM 768 N N . ILE A 1 99 ? -41.459 -39.023 30.676 1.00 77.69 99 ILE A N 1
ATOM 769 C CA . ILE A 1 99 ? -40.371 -38.582 29.784 1.00 77.69 99 ILE A CA 1
ATOM 770 C C . ILE A 1 99 ? -39.872 -39.747 28.920 1.00 77.69 99 ILE A C 1
ATOM 772 O O . ILE A 1 99 ? -39.610 -39.577 27.734 1.00 77.69 99 ILE A O 1
ATOM 776 N N . ARG A 1 100 ? -39.814 -40.957 29.484 1.00 77.31 100 ARG A N 1
ATOM 777 C CA . ARG A 1 100 ? -39.383 -42.203 28.825 1.00 77.31 100 ARG A CA 1
ATOM 778 C C . ARG A 1 100 ? -40.212 -42.583 27.590 1.00 77.31 100 ARG A C 1
ATOM 780 O O . ARG A 1 100 ? -39.701 -43.279 26.719 1.00 77.31 100 ARG A O 1
ATOM 787 N N . ASN A 1 101 ? -41.472 -42.149 27.527 1.00 80.81 101 ASN A N 1
ATOM 788 C CA . ASN A 1 101 ? -42.365 -42.352 26.379 1.00 80.81 101 ASN A CA 1
ATOM 789 C C . ASN A 1 101 ? -42.386 -41.156 25.398 1.00 80.81 101 ASN A C 1
ATOM 791 O O . ASN A 1 101 ? -43.128 -41.186 24.417 1.00 80.81 101 ASN A O 1
ATOM 795 N N . GLY A 1 102 ? -41.609 -40.100 25.663 1.00 77.06 102 GLY A N 1
ATOM 796 C CA . GLY A 1 102 ? -41.471 -38.923 24.805 1.00 77.06 102 GLY A CA 1
ATOM 797 C C . GLY A 1 102 ? -40.237 -38.974 23.888 1.00 77.06 102 GLY A C 1
ATOM 798 O O . GLY A 1 102 ? -39.575 -40.009 23.779 1.00 77.06 102 GLY A O 1
ATOM 799 N N . PRO A 1 103 ? -39.907 -37.851 23.220 1.00 77.75 103 PRO A N 1
ATOM 800 C CA . PRO A 1 103 ? -38.633 -37.677 22.522 1.00 77.75 103 PRO A CA 1
ATOM 801 C C . PRO A 1 103 ? -37.430 -37.861 23.461 1.00 77.75 103 PRO A C 1
ATOM 803 O O . PRO A 1 103 ? -37.539 -37.654 24.670 1.00 77.75 103 PRO A O 1
ATOM 806 N N . GLU A 1 104 ? -36.261 -38.212 22.914 1.00 83.19 104 GLU A N 1
ATOM 807 C CA . GLU A 1 104 ? -35.047 -38.363 23.724 1.00 83.19 104 GLU A CA 1
ATOM 808 C C . GLU A 1 104 ? -34.698 -37.040 24.421 1.00 83.19 104 GLU A C 1
ATOM 810 O O . GLU A 1 104 ? -34.362 -36.059 23.760 1.00 83.19 104 GLU A O 1
ATOM 815 N N . LEU A 1 105 ? -34.718 -37.028 25.760 1.00 81.00 105 LEU A N 1
ATOM 816 C CA . LEU A 1 105 ? -34.367 -35.838 26.532 1.00 81.00 105 LEU A CA 1
ATOM 817 C C . LEU A 1 105 ? -32.911 -35.438 26.236 1.00 81.00 105 LEU A C 1
ATOM 819 O O . LEU A 1 105 ? -31.971 -36.106 26.678 1.00 81.00 105 LEU A O 1
ATOM 823 N N . PHE A 1 106 ? -32.743 -34.355 25.479 1.00 85.56 106 PHE A N 1
ATOM 824 C CA . PHE A 1 106 ? -31.476 -33.802 24.994 1.00 85.56 106 PHE A CA 1
ATOM 825 C C . PHE A 1 106 ? -30.661 -34.754 24.105 1.00 85.56 106 PHE A C 1
ATOM 827 O O . PHE A 1 106 ? -29.837 -35.546 24.582 1.00 85.56 106 PHE A O 1
ATOM 834 N N . THR A 1 107 ? -30.827 -34.616 22.791 1.00 89.81 107 THR A N 1
ATOM 835 C CA . THR A 1 107 ? -29.941 -35.222 21.790 1.00 89.81 107 THR A CA 1
ATOM 836 C C . THR A 1 107 ? -28.544 -34.591 21.841 1.00 89.81 107 THR A C 1
ATOM 838 O O . THR A 1 107 ? -28.359 -33.438 22.245 1.00 89.81 107 THR A O 1
ATOM 841 N N . THR A 1 108 ? -27.524 -35.325 21.391 1.00 87.88 108 THR A N 1
ATOM 842 C CA . THR A 1 108 ? -26.138 -34.815 21.350 1.00 87.88 108 THR A CA 1
ATOM 843 C C . THR A 1 108 ? -26.016 -33.579 20.444 1.00 87.88 108 THR A C 1
ATOM 845 O O . THR A 1 108 ? -25.222 -32.669 20.703 1.00 87.88 108 THR A O 1
ATOM 848 N N . GLU A 1 109 ? -26.842 -33.511 19.407 1.00 88.44 109 GLU A N 1
ATOM 849 C CA . GLU A 1 109 ? -26.949 -32.425 18.441 1.00 88.44 109 GLU A CA 1
ATOM 850 C C . GLU A 1 109 ? -27.461 -31.136 19.095 1.00 88.44 109 GLU A C 1
ATOM 852 O O . GLU A 1 109 ? -26.863 -30.081 18.879 1.00 88.44 109 GLU A O 1
ATOM 857 N N . GLU A 1 110 ? -28.503 -31.201 19.928 1.00 88.81 110 GLU A N 1
ATOM 858 C CA . GLU A 1 110 ? -29.046 -30.047 20.665 1.00 88.81 110 GLU A CA 1
ATOM 859 C C . GLU A 1 110 ? -28.048 -29.511 21.694 1.00 88.81 110 GLU A C 1
ATOM 861 O O . GLU A 1 110 ? -27.776 -28.309 21.711 1.00 88.81 110 GLU A O 1
ATOM 866 N N . VAL A 1 111 ? -27.403 -30.389 22.478 1.00 89.75 111 VAL A N 1
ATOM 867 C CA . VAL A 1 111 ? -26.342 -29.973 23.418 1.00 89.75 111 VAL A CA 1
ATOM 868 C C . VAL A 1 111 ? -25.221 -29.243 22.674 1.00 89.75 111 VAL A C 1
ATOM 870 O O . VAL A 1 111 ? -24.719 -28.219 23.136 1.00 89.75 111 VAL A O 1
ATOM 873 N N . ASN A 1 112 ? -24.831 -29.730 21.494 1.00 90.31 112 ASN A N 1
ATOM 874 C CA . ASN A 1 112 ? -23.797 -29.092 20.682 1.00 90.31 112 ASN A CA 1
ATOM 875 C C . ASN A 1 112 ? -24.278 -27.823 19.952 1.00 90.31 112 ASN A C 1
ATOM 877 O O . ASN A 1 112 ? -23.440 -26.988 19.612 1.00 90.31 112 ASN A O 1
ATOM 881 N N . GLN A 1 113 ? -25.580 -27.638 19.719 1.00 91.00 113 GLN A N 1
ATOM 882 C CA . GLN A 1 113 ? -26.147 -26.374 19.232 1.00 91.00 113 GLN A CA 1
ATOM 883 C C . GLN A 1 113 ? -26.159 -25.314 20.340 1.00 91.00 113 GLN A C 1
ATOM 885 O O . GLN A 1 113 ? -25.686 -24.201 20.118 1.00 91.00 113 GLN A O 1
ATOM 890 N N . LEU A 1 114 ? -26.599 -25.673 21.547 1.00 89.31 114 LEU A N 1
ATOM 891 C CA . LEU A 1 114 ? -26.651 -24.768 22.698 1.00 89.31 114 LEU A CA 1
ATOM 892 C C . LEU A 1 114 ? -25.253 -24.370 23.190 1.00 89.31 114 LEU A C 1
ATOM 894 O O . LEU A 1 114 ? -25.005 -23.194 23.456 1.00 89.31 114 LEU A O 1
ATOM 898 N N . VAL A 1 115 ? -24.290 -25.300 23.174 1.00 91.19 115 VAL A N 1
ATOM 899 C CA . VAL A 1 115 ? -22.868 -24.977 23.381 1.00 91.19 115 VAL A CA 1
ATOM 900 C C . VAL A 1 115 ? -22.361 -23.984 22.326 1.00 91.19 115 VAL A C 1
ATOM 902 O O . VAL A 1 115 ? -21.759 -22.983 22.700 1.00 91.19 115 VAL A O 1
ATOM 905 N N . LYS A 1 116 ? -22.657 -24.176 21.031 1.00 89.44 116 LYS A N 1
ATOM 906 C CA . LYS A 1 116 ? -22.277 -23.207 19.978 1.00 89.44 116 LYS A CA 1
ATOM 907 C C . LYS A 1 116 ? -22.953 -21.844 20.147 1.00 89.44 116 LYS A C 1
ATOM 909 O O . LYS A 1 116 ? -22.356 -20.826 19.801 1.00 89.44 116 LYS A O 1
ATOM 914 N N . MET A 1 117 ? -24.181 -21.807 20.667 1.00 87.44 117 MET A N 1
ATOM 915 C CA . MET A 1 117 ? -24.880 -20.557 20.967 1.00 87.44 117 MET A CA 1
ATOM 916 C C . MET A 1 117 ? -24.187 -19.802 22.107 1.00 87.44 117 MET A C 1
ATOM 918 O O . MET A 1 117 ? -23.915 -18.609 21.960 1.00 87.44 117 MET A O 1
ATOM 922 N N . LEU A 1 118 ? -23.806 -20.499 23.186 1.00 88.88 118 LEU A N 1
ATOM 923 C CA . LEU A 1 118 ? -22.974 -19.913 24.237 1.00 88.88 118 LEU A CA 1
ATOM 924 C C . LEU A 1 118 ? -21.634 -19.425 23.666 1.00 88.88 118 LEU A C 1
ATOM 926 O O . LEU A 1 118 ? -21.266 -18.281 23.906 1.00 88.88 118 LEU A O 1
ATOM 930 N N . GLU A 1 119 ? -20.921 -20.245 22.886 1.00 85.12 119 GLU A N 1
ATOM 931 C CA . GLU A 1 119 ? -19.640 -19.871 22.264 1.00 85.12 119 GLU A CA 1
ATOM 932 C C . GLU A 1 119 ? -19.766 -18.596 21.409 1.00 85.12 119 GLU A C 1
ATOM 934 O O . GLU A 1 119 ? -18.924 -17.699 21.502 1.00 85.12 119 GLU A O 1
ATOM 939 N N . GLY A 1 120 ? -20.848 -18.473 20.632 1.00 74.94 120 GLY A N 1
ATOM 940 C CA . GLY A 1 120 ? -21.143 -17.300 19.809 1.00 74.94 120 GLY A CA 1
ATOM 941 C C . GLY A 1 120 ? -21.511 -16.041 20.604 1.00 74.94 120 GLY A C 1
ATOM 942 O O . GLY A 1 120 ? -21.061 -14.950 20.247 1.00 74.94 120 GLY A O 1
ATOM 943 N N . ASN A 1 121 ? -22.298 -16.168 21.676 1.00 74.94 121 ASN A N 1
ATOM 944 C CA . ASN A 1 121 ? -22.766 -15.026 22.470 1.00 74.94 121 ASN A CA 1
ATOM 945 C C . ASN A 1 121 ? -21.717 -14.569 23.496 1.00 74.94 121 ASN A C 1
ATOM 947 O O . ASN A 1 121 ? -21.342 -13.399 23.510 1.00 74.94 121 ASN A O 1
ATOM 951 N N . HIS A 1 122 ? -21.140 -15.495 24.263 1.00 67.06 122 HIS A N 1
ATOM 952 C CA . HIS A 1 122 ? -20.049 -15.228 25.207 1.00 67.06 122 HIS A CA 1
ATOM 953 C C . HIS A 1 122 ? -18.828 -14.611 24.495 1.00 67.06 122 HIS A C 1
ATOM 955 O O . HIS A 1 122 ? -18.203 -13.678 25.005 1.00 67.06 122 HIS A O 1
ATOM 961 N N . GLY A 1 123 ? -18.533 -15.073 23.271 1.00 56.00 123 GLY A N 1
ATOM 962 C CA . GLY A 1 123 ? -17.502 -14.502 22.402 1.00 56.00 123 GLY A CA 1
ATOM 963 C C . GLY A 1 123 ? -17.819 -13.100 21.858 1.00 56.00 123 GLY A C 1
ATOM 964 O O . GLY A 1 123 ? -16.891 -12.368 21.523 1.00 56.00 123 GLY A O 1
ATOM 965 N N . ARG A 1 124 ? -19.092 -12.685 21.788 1.00 56.00 124 ARG A N 1
ATOM 966 C CA . ARG A 1 124 ? -19.480 -11.301 21.448 1.00 56.00 124 ARG A CA 1
ATOM 967 C C . ARG A 1 124 ? -19.337 -10.377 22.652 1.00 56.00 124 ARG A C 1
ATOM 969 O O . ARG A 1 124 ? -18.676 -9.348 22.542 1.00 56.00 124 ARG A O 1
ATOM 976 N N . THR A 1 125 ? -19.902 -10.757 23.794 1.00 53.94 125 THR A N 1
ATOM 977 C CA . THR A 1 125 ? -19.949 -9.908 24.992 1.00 53.94 125 THR A CA 1
ATOM 978 C C . THR A 1 125 ? -18.553 -9.614 25.541 1.00 53.94 125 THR A C 1
ATOM 980 O O . THR A 1 125 ? -18.215 -8.459 25.797 1.00 53.94 125 THR A O 1
ATOM 983 N N . LEU A 1 126 ? -17.681 -10.627 25.627 1.00 48.78 126 LEU A N 1
ATOM 984 C CA . LEU A 1 126 ? -16.301 -10.442 26.096 1.00 48.78 126 LEU A CA 1
ATOM 985 C C . LEU A 1 126 ? -15.371 -9.759 25.071 1.00 48.78 126 LEU A C 1
ATOM 987 O O . LEU A 1 126 ? -14.222 -9.459 25.396 1.00 48.78 126 LEU A O 1
ATOM 991 N N . MET A 1 127 ? -15.836 -9.470 23.849 1.00 39.88 127 MET A N 1
ATOM 992 C CA . MET A 1 127 ? -15.050 -8.728 22.853 1.00 39.88 127 MET A CA 1
ATOM 993 C C . MET A 1 127 ? -15.121 -7.201 23.015 1.00 39.88 127 MET A C 1
ATOM 995 O O . MET A 1 127 ? -14.348 -6.491 22.362 1.00 39.88 127 MET A O 1
ATOM 999 N N . ILE A 1 128 ? -15.910 -6.684 23.968 1.00 47.34 128 ILE A N 1
ATOM 1000 C CA . ILE A 1 128 ? -15.722 -5.328 24.515 1.00 47.34 128 ILE A CA 1
ATOM 1001 C C . ILE A 1 128 ? -14.502 -5.334 25.459 1.00 47.34 128 ILE A C 1
ATOM 1003 O O . ILE A 1 128 ? -14.623 -5.204 26.672 1.00 47.34 128 ILE A O 1
ATOM 1007 N N . GLY A 1 129 ? -13.300 -5.497 24.893 1.00 39.31 129 GLY A N 1
ATOM 1008 C CA . GLY A 1 129 ? -12.047 -5.346 25.645 1.00 39.31 129 GLY A CA 1
ATOM 1009 C C . GLY A 1 129 ? -11.124 -6.565 25.731 1.00 39.31 129 GLY A C 1
ATOM 1010 O O . GLY A 1 129 ? -10.663 -6.909 26.813 1.00 39.31 129 GLY A O 1
ATOM 1011 N N . SER A 1 130 ? -10.689 -7.084 24.578 1.00 37.09 130 SER A N 1
ATOM 1012 C CA . SER A 1 130 ? -9.429 -7.837 24.391 1.00 37.09 130 SER A CA 1
ATOM 1013 C C . SER A 1 130 ? -9.293 -9.252 24.999 1.00 37.09 130 SER A C 1
ATOM 1015 O O . SER A 1 130 ? -9.191 -9.417 26.210 1.00 37.09 130 SER A O 1
ATOM 1017 N N . ARG A 1 131 ? -9.052 -10.257 24.136 1.00 38.50 131 ARG A N 1
ATOM 1018 C CA . ARG A 1 131 ? -7.728 -10.913 23.940 1.00 38.50 131 ARG A CA 1
ATOM 1019 C C . ARG A 1 131 ? -7.836 -12.238 23.168 1.00 38.50 131 ARG A C 1
ATOM 1021 O O . ARG A 1 131 ? -8.157 -13.274 23.735 1.00 38.50 131 ARG A O 1
ATOM 1028 N N . GLU A 1 132 ? -7.366 -12.241 21.923 1.00 39.16 132 GLU A N 1
ATOM 1029 C CA . GLU A 1 132 ? -7.013 -13.471 21.182 1.00 39.16 132 GLU A CA 1
ATOM 1030 C C . GLU A 1 132 ? -5.615 -14.012 21.584 1.00 39.16 132 GLU A C 1
ATOM 1032 O O . GLU A 1 132 ? -5.132 -15.007 21.054 1.00 39.16 132 GLU A O 1
ATOM 1037 N N . SER A 1 133 ? -4.929 -13.360 22.533 1.00 41.03 133 SER A N 1
ATOM 1038 C CA . SER A 1 133 ? -3.489 -13.531 22.790 1.00 41.03 133 SER A CA 1
ATOM 1039 C C . SER A 1 133 ? -3.081 -14.752 23.618 1.00 41.03 133 SER A C 1
ATOM 1041 O O . SER A 1 133 ? -1.882 -14.984 23.783 1.00 41.03 133 SER A O 1
ATOM 1043 N N . ASP A 1 134 ? -4.029 -15.489 24.199 1.00 34.78 134 ASP A N 1
ATOM 1044 C CA . ASP A 1 134 ? -3.729 -16.364 25.342 1.00 34.78 134 ASP A CA 1
ATOM 1045 C C . ASP A 1 134 ? -3.754 -17.866 25.006 1.00 34.78 134 ASP A C 1
ATOM 1047 O O . ASP A 1 134 ? -3.105 -18.639 25.703 1.00 34.78 134 ASP A O 1
ATOM 1051 N N . VAL A 1 135 ? -4.359 -18.275 23.882 1.00 37.22 135 VAL A N 1
ATOM 1052 C CA . VAL A 1 135 ? -4.290 -19.666 23.375 1.00 37.22 135 VAL A CA 1
ATOM 1053 C C . VAL A 1 135 ? -2.906 -19.996 22.789 1.00 37.22 135 VAL A C 1
ATOM 1055 O O . VAL A 1 135 ? -2.446 -21.129 22.871 1.00 37.22 135 VAL A O 1
ATOM 1058 N N . PHE A 1 136 ? -2.187 -19.001 22.257 1.00 34.41 136 PHE A N 1
ATOM 1059 C CA . PHE A 1 136 ? -0.853 -19.181 21.663 1.00 34.41 136 PHE A CA 1
ATOM 1060 C C . PHE A 1 136 ? 0.319 -19.130 22.666 1.00 34.41 136 PHE A C 1
ATOM 1062 O O . PHE A 1 136 ? 1.477 -19.121 22.249 1.00 34.41 136 PHE A O 1
ATOM 1069 N N . LYS A 1 137 ? 0.060 -19.088 23.981 1.00 34.47 137 LYS A N 1
ATOM 1070 C CA . LYS A 1 137 ? 1.118 -18.941 25.003 1.00 34.47 137 LYS A CA 1
ATOM 1071 C C . LYS A 1 137 ? 1.875 -20.228 25.347 1.00 34.47 137 LYS A C 1
ATOM 1073 O O . LYS A 1 137 ? 2.950 -20.133 25.931 1.00 34.47 137 LYS A O 1
ATOM 1078 N N . GLU A 1 138 ? 1.360 -21.401 24.979 1.00 28.28 138 GLU A N 1
ATOM 1079 C CA . GLU A 1 138 ? 1.881 -22.700 25.446 1.00 28.28 138 GLU A CA 1
ATOM 1080 C C . GLU A 1 138 ? 2.356 -23.629 24.310 1.00 28.28 138 GLU A C 1
ATOM 1082 O O . GLU A 1 138 ? 2.292 -24.850 24.421 1.00 28.28 138 GLU A O 1
ATOM 1087 N N . SER A 1 139 ? 2.827 -23.089 23.177 1.00 29.92 139 SER A N 1
ATOM 1088 C CA . SER A 1 139 ? 3.254 -23.914 22.028 1.00 29.92 139 SER A CA 1
ATOM 1089 C C . SER A 1 139 ? 4.508 -23.398 21.304 1.00 29.92 139 SER A C 1
ATOM 1091 O O . SER A 1 139 ? 4.432 -22.731 20.277 1.00 29.92 139 SER A O 1
ATOM 1093 N N . PHE A 1 140 ? 5.651 -23.861 21.827 1.00 31.25 140 PHE A N 1
ATOM 1094 C CA . PHE A 1 140 ? 6.995 -23.961 21.221 1.00 31.25 140 PHE A CA 1
ATOM 1095 C C . PHE A 1 140 ? 7.939 -22.724 21.231 1.00 31.25 140 PHE A C 1
ATOM 1097 O O . PHE A 1 140 ? 7.492 -21.586 21.088 1.00 31.25 140 PHE A O 1
ATOM 1104 N N . PRO A 1 141 ? 9.265 -22.932 21.445 1.00 32.06 141 PRO A N 1
ATOM 1105 C CA . PRO A 1 141 ? 10.242 -21.863 21.696 1.00 32.06 141 PRO A CA 1
ATOM 1106 C C . PRO A 1 141 ? 11.042 -21.387 20.462 1.00 32.06 141 PRO A C 1
ATOM 1108 O O . PRO A 1 141 ? 11.036 -21.995 19.396 1.00 32.06 141 PRO A O 1
ATOM 1111 N N . ILE A 1 142 ? 11.793 -20.298 20.659 1.00 35.19 142 ILE A N 1
ATOM 1112 C CA . ILE A 1 142 ? 12.560 -19.551 19.644 1.00 35.19 142 ILE A CA 1
ATOM 1113 C C . ILE A 1 142 ? 14.012 -20.085 19.508 1.00 35.19 142 ILE A C 1
ATOM 1115 O O . ILE A 1 142 ? 14.642 -20.366 20.535 1.00 35.19 142 ILE A O 1
ATOM 1119 N N . PRO A 1 143 ? 14.603 -20.152 18.292 1.00 30.69 143 PRO A N 1
ATOM 1120 C CA . PRO A 1 143 ? 16.045 -20.364 18.097 1.00 30.69 143 PRO A CA 1
ATOM 1121 C C . PRO A 1 143 ? 16.895 -19.245 18.728 1.00 30.69 143 PRO A C 1
ATOM 1123 O O . PRO A 1 143 ? 16.633 -18.062 18.534 1.00 30.69 143 PRO A O 1
ATOM 1126 N N . ARG A 1 144 ? 17.931 -19.605 19.497 1.00 38.06 144 ARG A N 1
ATOM 1127 C CA . ARG A 1 144 ? 18.550 -18.705 20.496 1.00 38.06 144 ARG A CA 1
ATOM 1128 C C . ARG A 1 144 ? 19.673 -17.767 20.011 1.00 38.06 144 ARG A C 1
ATOM 1130 O O . ARG A 1 144 ? 20.284 -17.119 20.857 1.00 38.06 144 ARG A O 1
ATOM 1137 N N . GLN A 1 145 ? 19.994 -17.687 18.717 1.00 31.92 145 GLN A N 1
ATOM 1138 C CA . GLN A 1 145 ? 21.120 -16.866 18.230 1.00 31.92 145 GLN A CA 1
ATOM 1139 C C . GLN A 1 145 ? 20.818 -16.123 16.920 1.00 31.92 145 GLN A C 1
ATOM 1141 O O . GLN A 1 145 ? 20.243 -16.681 15.988 1.00 31.92 145 GLN A O 1
ATOM 1146 N N . HIS A 1 146 ? 21.265 -14.866 16.845 1.00 39.22 146 HIS A N 1
ATOM 1147 C CA . HIS A 1 146 ? 21.281 -14.054 15.625 1.00 39.22 146 HIS A CA 1
ATOM 1148 C C . HIS A 1 146 ? 22.602 -14.249 14.866 1.00 39.22 146 HIS A C 1
ATOM 1150 O O . HIS A 1 146 ? 23.657 -14.374 15.486 1.00 39.22 146 HIS A O 1
ATOM 1156 N N . SER A 1 147 ? 22.573 -14.203 13.529 1.00 36.03 147 SER A N 1
ATOM 1157 C CA . SER A 1 147 ? 23.805 -14.172 12.725 1.00 36.03 147 SER A CA 1
ATOM 1158 C C . SER A 1 147 ? 24.380 -12.753 12.626 1.00 36.03 147 SER A C 1
ATOM 1160 O O . SER A 1 147 ? 23.644 -11.767 12.667 1.00 36.03 147 SER A O 1
ATOM 1162 N N . ALA A 1 148 ? 25.693 -12.630 12.413 1.0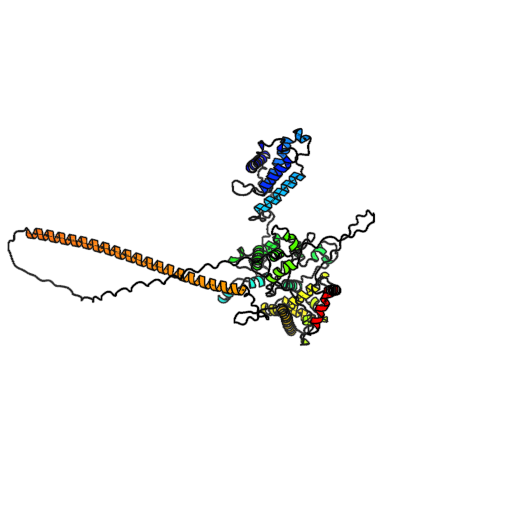0 35.09 148 ALA A N 1
ATOM 1163 C CA . ALA A 1 148 ? 26.375 -11.334 12.329 1.00 35.09 148 ALA A CA 1
ATOM 1164 C C . ALA A 1 148 ? 25.946 -10.447 11.134 1.00 35.09 148 ALA A C 1
ATOM 1166 O O . ALA A 1 148 ? 26.322 -9.278 11.079 1.00 35.09 148 ALA A O 1
ATOM 1167 N N . ARG A 1 149 ? 25.148 -10.967 10.185 1.00 33.94 149 ARG A N 1
ATOM 1168 C CA . ARG A 1 149 ? 24.698 -10.238 8.984 1.00 33.94 149 ARG A CA 1
ATOM 1169 C C . ARG A 1 149 ? 23.551 -9.245 9.226 1.00 33.94 149 ARG A C 1
ATOM 1171 O O . ARG A 1 149 ? 23.223 -8.496 8.315 1.00 33.94 149 ARG A O 1
ATOM 1178 N N . THR A 1 150 ? 22.959 -9.190 10.422 1.00 36.19 150 THR A N 1
ATOM 1179 C CA . THR A 1 150 ? 21.860 -8.255 10.755 1.00 36.19 150 THR A CA 1
ATOM 1180 C C . THR A 1 150 ? 22.315 -7.044 11.584 1.00 36.19 150 THR A C 1
ATOM 1182 O O . THR A 1 150 ? 21.621 -6.626 12.510 1.00 36.19 150 THR A O 1
ATOM 1185 N N . ARG A 1 151 ? 23.487 -6.473 11.272 1.00 33.59 151 ARG A N 1
ATOM 1186 C CA . ARG A 1 151 ? 23.937 -5.161 11.776 1.00 33.59 151 ARG A CA 1
ATOM 1187 C C . ARG A 1 151 ? 24.027 -4.160 10.623 1.00 33.59 151 ARG A C 1
ATOM 1189 O O . ARG A 1 151 ? 24.848 -4.340 9.731 1.00 33.59 151 ARG A O 1
ATOM 1196 N N . THR A 1 152 ? 23.261 -3.074 10.693 1.00 33.50 152 THR A N 1
ATOM 1197 C CA . THR A 1 152 ? 23.387 -1.922 9.784 1.00 33.50 152 THR A CA 1
ATOM 1198 C C . THR A 1 152 ? 23.283 -0.609 10.560 1.00 33.50 152 THR A C 1
ATOM 1200 O O . THR A 1 152 ? 22.203 -0.275 11.037 1.00 33.50 152 THR A O 1
ATOM 1203 N N . LEU A 1 153 ? 24.407 0.117 10.603 1.00 34.22 153 LEU A N 1
ATOM 1204 C CA . LEU A 1 153 ? 24.621 1.496 11.082 1.00 34.22 153 LEU A CA 1
ATOM 1205 C C . LEU A 1 153 ? 24.428 1.785 12.598 1.00 34.22 153 LEU A C 1
ATOM 1207 O O . LEU A 1 153 ? 23.358 1.533 13.152 1.00 34.22 153 LEU A O 1
ATOM 1211 N N . PRO A 1 154 ? 25.447 2.350 13.285 1.00 41.16 154 PRO A N 1
ATOM 1212 C CA . PRO A 1 154 ? 25.324 2.898 14.637 1.00 41.16 154 PRO A CA 1
ATOM 1213 C C . PRO A 1 154 ? 24.780 4.343 14.641 1.00 41.16 154 PRO A C 1
ATOM 1215 O O . PRO A 1 154 ? 24.727 5.025 13.625 1.00 41.16 154 PRO A O 1
ATOM 1218 N N . PHE A 1 155 ? 24.393 4.832 15.821 1.00 39.56 155 PHE A N 1
ATOM 1219 C CA . PHE A 1 155 ? 23.612 6.066 16.028 1.00 39.56 155 PHE A CA 1
ATOM 1220 C C . PHE A 1 155 ? 24.393 7.402 15.899 1.00 39.56 155 PHE A C 1
ATOM 1222 O O . PHE A 1 155 ? 23.826 8.473 16.124 1.00 39.56 155 PHE A O 1
ATOM 1229 N N . ASN A 1 156 ? 25.692 7.370 15.577 1.00 42.19 156 ASN A N 1
ATOM 1230 C CA . ASN A 1 156 ? 26.596 8.502 15.836 1.00 42.19 156 ASN A CA 1
ATOM 1231 C C . ASN A 1 156 ? 26.922 9.402 14.629 1.00 42.19 156 ASN A C 1
ATOM 1233 O O . ASN A 1 156 ? 27.396 10.514 14.847 1.00 42.19 156 ASN A O 1
ATOM 1237 N N . ASP A 1 157 ? 26.613 9.002 13.393 1.00 43.25 157 ASP A N 1
ATOM 1238 C CA . ASP A 1 157 ? 27.090 9.685 12.170 1.00 43.25 157 ASP A CA 1
ATOM 1239 C C . ASP A 1 157 ? 26.307 10.971 11.793 1.00 43.25 157 ASP A C 1
ATOM 1241 O O . ASP A 1 157 ? 26.278 11.388 10.637 1.00 43.25 157 ASP A O 1
ATOM 1245 N N . PHE A 1 158 ? 25.679 11.635 12.772 1.00 43.59 158 PHE A N 1
ATOM 1246 C CA . PHE A 1 158 ? 25.003 12.930 12.609 1.00 43.59 158 PHE A CA 1
ATOM 1247 C C . PHE A 1 158 ? 25.688 14.008 13.472 1.00 43.59 158 PHE A C 1
ATOM 1249 O O . PHE A 1 158 ? 25.293 14.206 14.625 1.00 43.59 158 PHE A O 1
ATOM 1256 N N . PRO A 1 159 ? 26.703 14.720 12.937 1.00 44.56 159 PRO A N 1
ATOM 1257 C CA . PRO A 1 159 ? 27.594 15.585 13.720 1.00 44.56 159 PRO A CA 1
ATOM 1258 C C . PRO A 1 159 ? 27.024 16.971 14.081 1.00 44.56 159 PRO A C 1
ATOM 1260 O O . PRO A 1 159 ? 27.729 17.773 14.684 1.00 44.56 159 PRO A O 1
ATOM 1263 N N . ASN A 1 160 ? 25.775 17.289 13.721 1.00 53.75 160 ASN A N 1
ATOM 1264 C CA . ASN A 1 160 ? 25.157 18.592 13.997 1.00 53.75 160 ASN A CA 1
ATOM 1265 C C . ASN A 1 160 ? 23.722 18.421 14.527 1.00 53.75 160 ASN A C 1
ATOM 1267 O O . ASN A 1 160 ? 22.924 17.679 13.949 1.00 53.75 160 ASN A O 1
ATOM 1271 N N . ASN A 1 161 ? 23.381 19.142 15.601 1.00 54.09 161 ASN A N 1
ATOM 1272 C CA . ASN A 1 161 ? 22.046 19.118 16.199 1.00 54.09 161 ASN A CA 1
ATOM 1273 C C . ASN A 1 161 ? 20.950 19.598 15.233 1.00 54.09 161 ASN A C 1
ATOM 1275 O O . ASN A 1 161 ? 19.895 18.977 15.213 1.00 54.09 161 ASN A O 1
ATOM 1279 N N . ASN A 1 162 ? 21.207 20.557 14.334 1.00 48.75 162 ASN A N 1
ATOM 1280 C CA . ASN A 1 162 ? 20.210 20.951 13.324 1.00 48.75 162 ASN A CA 1
ATOM 1281 C C . ASN A 1 162 ? 19.797 19.775 12.417 1.00 48.75 162 ASN A C 1
ATOM 1283 O O . ASN A 1 162 ? 18.632 19.667 12.052 1.00 48.75 162 ASN A O 1
ATOM 1287 N N . LEU A 1 163 ? 20.704 18.839 12.108 1.00 46.09 163 LEU A N 1
ATOM 1288 C CA . LEU A 1 163 ? 20.364 17.622 11.353 1.00 46.09 163 LEU A CA 1
ATOM 1289 C C . LEU A 1 163 ? 19.641 16.571 12.220 1.00 46.09 163 LEU A C 1
ATOM 1291 O O . LEU A 1 163 ? 18.887 15.746 11.701 1.00 46.09 163 LEU A O 1
ATOM 1295 N N . ARG A 1 164 ? 19.802 16.615 13.550 1.00 45.44 164 ARG A N 1
ATOM 1296 C CA . ARG A 1 164 ? 18.980 15.833 14.492 1.00 45.44 164 ARG A CA 1
ATOM 1297 C C . ARG A 1 164 ? 17.576 16.414 14.651 1.00 45.44 164 ARG A C 1
ATOM 1299 O O . ARG A 1 164 ? 16.626 15.645 14.730 1.00 45.44 164 ARG A O 1
ATOM 1306 N N . ASP A 1 165 ? 17.421 17.730 14.627 1.00 46.28 165 ASP A N 1
ATOM 1307 C CA . ASP A 1 165 ? 16.111 18.378 14.691 1.00 46.28 165 ASP A CA 1
ATOM 1308 C C . ASP A 1 165 ? 15.369 18.316 13.345 1.00 46.28 165 ASP A C 1
ATOM 1310 O O . ASP A 1 165 ? 14.179 18.009 13.326 1.00 46.28 165 ASP A O 1
ATOM 1314 N N . MET A 1 166 ? 16.076 18.376 12.211 1.00 42.44 166 MET A N 1
ATOM 1315 C CA . MET A 1 166 ? 15.512 17.990 10.908 1.00 42.44 166 MET A CA 1
ATOM 1316 C C . MET A 1 166 ? 15.177 16.489 10.806 1.00 42.44 166 MET A C 1
ATOM 1318 O O . MET A 1 166 ? 14.267 16.116 10.070 1.00 42.44 166 MET A O 1
ATOM 1322 N N . SER A 1 167 ? 15.854 15.602 11.553 1.00 42.09 167 SER A N 1
ATOM 1323 C CA . SER A 1 167 ? 15.423 14.192 11.647 1.00 42.09 167 SER A CA 1
ATOM 1324 C C . SER A 1 167 ? 14.279 13.958 12.650 1.00 42.09 167 SER A C 1
ATOM 1326 O O . SER A 1 167 ? 13.640 12.907 12.611 1.00 42.09 167 SER A O 1
ATOM 1328 N N . ARG A 1 168 ? 13.948 14.955 13.486 1.00 38.66 168 ARG A N 1
ATOM 1329 C CA . ARG A 1 168 ? 12.705 15.021 14.281 1.00 38.66 168 ARG A CA 1
ATOM 1330 C C . ARG A 1 168 ? 11.543 15.627 13.489 1.00 38.66 168 ARG A C 1
ATOM 1332 O O . ARG A 1 168 ? 10.409 15.223 13.718 1.00 38.66 168 ARG A O 1
ATOM 1339 N N . SER A 1 169 ? 11.809 16.496 12.510 1.00 39.16 169 SER A N 1
ATOM 1340 C CA . SER A 1 169 ? 10.826 16.939 11.505 1.00 39.16 169 SER A CA 1
ATOM 1341 C C . SER A 1 169 ? 10.588 15.910 10.385 1.00 39.16 169 SER A C 1
ATOM 1343 O O . SER A 1 169 ? 10.105 16.259 9.310 1.00 39.16 169 SER A O 1
ATOM 1345 N N . VAL A 1 170 ? 10.924 14.634 10.611 1.00 41.34 170 VAL A N 1
ATOM 1346 C CA . VAL A 1 170 ? 10.515 13.517 9.747 1.00 41.34 170 VAL A CA 1
ATOM 1347 C C . VAL A 1 170 ? 9.038 13.256 10.029 1.00 41.34 170 VAL A C 1
ATOM 1349 O O . VAL A 1 170 ? 8.670 12.456 10.888 1.00 41.34 170 VAL A O 1
ATOM 1352 N N . GLU A 1 171 ? 8.190 14.001 9.323 1.00 42.44 171 GLU A N 1
ATOM 1353 C CA . GLU A 1 171 ? 6.736 13.859 9.349 1.00 42.44 171 GLU A CA 1
ATOM 1354 C C . GLU A 1 171 ? 6.305 12.393 9.155 1.00 42.44 171 GLU A C 1
ATOM 1356 O O . GLU A 1 171 ? 6.975 11.624 8.458 1.00 42.44 171 GLU A O 1
ATOM 1361 N N . LEU A 1 172 ? 5.127 12.020 9.676 1.00 38.88 172 LEU A N 1
ATOM 1362 C CA . LEU A 1 172 ? 4.495 10.701 9.463 1.00 38.88 172 LEU A CA 1
ATOM 1363 C C . LEU A 1 172 ? 4.541 10.260 7.986 1.00 38.88 172 LEU A C 1
ATOM 1365 O O . LEU A 1 172 ? 4.844 9.113 7.675 1.00 38.88 172 LEU A O 1
ATOM 1369 N N . PHE A 1 173 ? 4.317 11.233 7.110 1.00 39.75 173 PHE A N 1
ATOM 1370 C CA . PHE A 1 173 ? 4.544 11.302 5.667 1.00 39.75 173 PHE A CA 1
ATOM 1371 C C . PHE A 1 173 ? 5.873 10.676 5.198 1.00 39.75 173 PHE A C 1
ATOM 1373 O O . PHE A 1 173 ? 5.875 9.716 4.431 1.00 39.75 173 PHE A O 1
ATOM 1380 N N . SER A 1 174 ? 7.017 11.145 5.706 1.00 41.38 174 SER A N 1
ATOM 1381 C CA . SER A 1 174 ? 8.352 10.680 5.299 1.00 41.38 174 SER A CA 1
ATOM 1382 C C . SER A 1 174 ? 8.790 9.382 5.999 1.00 41.38 174 SER A C 1
ATOM 1384 O O . SER A 1 174 ? 9.637 8.655 5.472 1.00 41.38 174 SER A O 1
ATOM 1386 N N . MET A 1 175 ? 8.146 9.010 7.115 1.00 40.78 175 MET A N 1
ATOM 1387 C CA . MET A 1 175 ? 8.227 7.649 7.669 1.00 40.78 175 MET A CA 1
ATOM 1388 C C . MET A 1 175 ? 7.424 6.648 6.828 1.00 40.78 175 MET A C 1
ATOM 1390 O O . MET A 1 175 ? 7.924 5.569 6.509 1.00 40.78 175 MET A O 1
ATOM 1394 N N . ALA A 1 176 ? 6.209 7.011 6.408 1.00 38.19 176 ALA A N 1
ATOM 1395 C CA . ALA A 1 176 ? 5.399 6.227 5.480 1.00 38.19 176 ALA A CA 1
ATOM 1396 C C . ALA A 1 176 ? 6.152 6.033 4.147 1.00 38.19 176 ALA A C 1
ATOM 1398 O O . ALA A 1 176 ? 6.279 4.906 3.666 1.00 38.19 176 ALA A O 1
ATOM 1399 N N . GLN A 1 177 ? 6.808 7.093 3.657 1.00 38.34 177 GLN A N 1
ATOM 1400 C CA . GLN A 1 177 ? 7.717 7.103 2.502 1.00 38.34 177 GLN A CA 1
ATOM 1401 C C . GLN A 1 177 ? 8.978 6.208 2.652 1.00 38.34 177 GLN A C 1
ATOM 1403 O O . GLN A 1 177 ? 9.798 6.128 1.738 1.00 38.34 177 GLN A O 1
ATOM 1408 N N . ARG A 1 178 ? 9.162 5.528 3.792 1.00 37.62 178 ARG A N 1
ATOM 1409 C CA . ARG A 1 178 ? 10.109 4.408 3.971 1.00 37.62 178 ARG A CA 1
ATOM 1410 C C . ARG A 1 178 ? 9.417 3.081 4.293 1.00 37.62 178 ARG A C 1
ATOM 1412 O O . ARG A 1 178 ? 9.912 2.030 3.889 1.00 37.62 178 ARG A O 1
ATOM 1419 N N . LEU A 1 179 ? 8.292 3.111 5.005 1.00 37.94 179 LEU A N 1
ATOM 1420 C CA . LEU A 1 179 ? 7.530 1.920 5.389 1.00 37.94 179 LEU A CA 1
ATOM 1421 C C . LEU A 1 179 ? 6.928 1.171 4.200 1.00 37.94 179 LEU A C 1
ATOM 1423 O O . LEU A 1 179 ? 6.882 -0.052 4.232 1.00 37.94 179 LEU A O 1
ATOM 1427 N N . PHE A 1 180 ? 6.497 1.878 3.156 1.00 40.62 180 PHE A N 1
ATOM 1428 C CA . PHE A 1 180 ? 5.855 1.247 2.000 1.00 40.62 180 PHE A CA 1
ATOM 1429 C C . PHE A 1 180 ? 6.870 0.737 0.959 1.00 40.62 180 PHE A C 1
ATOM 1431 O O . PHE A 1 180 ? 6.502 -0.051 0.094 1.00 40.62 180 PHE A O 1
ATOM 1438 N N . THR A 1 181 ? 8.165 1.072 1.082 1.00 38.78 181 THR A N 1
ATOM 1439 C CA . THR A 1 181 ? 9.244 0.541 0.214 1.00 38.78 181 THR A CA 1
ATOM 1440 C C . THR A 1 181 ? 9.554 -0.960 0.371 1.00 38.78 181 THR A C 1
ATOM 1442 O O . THR A 1 181 ? 10.531 -1.449 -0.195 1.00 38.78 181 THR A O 1
ATOM 1445 N N . ARG A 1 182 ? 8.721 -1.717 1.099 1.00 35.62 182 ARG A N 1
ATOM 1446 C CA . ARG A 1 182 ? 8.504 -3.161 0.904 1.00 35.62 182 ARG A CA 1
ATOM 1447 C C . ARG A 1 182 ? 7.072 -3.521 1.319 1.00 35.62 182 ARG A C 1
ATOM 1449 O O . ARG A 1 182 ? 6.571 -3.004 2.312 1.00 35.62 182 ARG A O 1
ATOM 1456 N N . GLY A 1 183 ? 6.397 -4.343 0.516 1.00 43.59 183 GLY A N 1
ATOM 1457 C CA . GLY A 1 183 ? 4.931 -4.431 0.524 1.00 43.59 183 GLY A CA 1
ATOM 1458 C C . GLY A 1 183 ? 4.308 -5.455 1.479 1.00 43.59 183 GLY A C 1
ATOM 1459 O O . GLY A 1 183 ? 4.904 -6.483 1.781 1.00 43.59 183 GLY A O 1
ATOM 1460 N N . GLU A 1 184 ? 3.058 -5.184 1.861 1.00 32.94 184 GLU A N 1
ATOM 1461 C CA . GLU A 1 184 ? 2.066 -6.125 2.405 1.00 32.94 184 GLU A CA 1
ATOM 1462 C C . GLU A 1 184 ? 0.666 -5.527 2.141 1.00 32.94 184 GLU A C 1
ATOM 1464 O O . GLU A 1 184 ? 0.333 -4.463 2.662 1.00 32.94 184 GLU A O 1
ATOM 1469 N N . PHE A 1 185 ? -0.128 -6.161 1.270 1.00 34.22 185 PHE A N 1
ATOM 1470 C CA . PHE A 1 185 ? -1.506 -5.738 0.922 1.00 34.22 185 PHE A CA 1
ATOM 1471 C C . PHE A 1 185 ? -2.343 -6.905 0.368 1.00 34.22 185 PHE A C 1
ATOM 1473 O O . PHE A 1 185 ? -3.563 -6.932 0.485 1.00 34.22 185 PHE A O 1
ATOM 1480 N N . THR A 1 186 ? -1.700 -7.915 -0.223 1.00 32.56 186 THR A N 1
ATOM 1481 C CA . THR A 1 186 ? -2.340 -9.063 -0.890 1.00 32.56 186 THR A CA 1
ATOM 1482 C C . THR A 1 186 ? -3.074 -10.039 0.043 1.00 32.56 186 THR A C 1
ATOM 1484 O O . THR A 1 186 ? -3.713 -10.975 -0.444 1.00 32.56 186 THR A O 1
ATOM 1487 N N . LYS A 1 187 ? -3.064 -9.820 1.365 1.00 33.44 187 LYS A N 1
ATOM 1488 C CA . LYS A 1 187 ? -3.804 -10.617 2.360 1.00 33.44 187 LYS A CA 1
ATOM 1489 C C . LYS A 1 187 ? -5.301 -10.282 2.439 1.00 33.44 187 LYS A C 1
ATOM 1491 O O . LYS A 1 187 ? -5.827 -9.929 3.490 1.00 33.44 187 LYS A O 1
ATOM 1496 N N . LEU A 1 188 ? -5.999 -10.459 1.314 1.00 32.47 188 LEU A N 1
ATOM 1497 C CA . LEU A 1 188 ? -7.469 -10.433 1.241 1.00 32.47 188 LEU A CA 1
ATOM 1498 C C . LEU A 1 188 ? -8.090 -11.540 0.366 1.00 32.47 188 LEU A C 1
ATOM 1500 O O . LEU A 1 188 ? -9.295 -11.772 0.455 1.00 32.47 188 LEU A O 1
ATOM 1504 N N . LEU A 1 189 ? -7.310 -12.247 -0.465 1.00 29.86 189 LEU A N 1
ATOM 1505 C CA . LEU A 1 189 ? -7.853 -13.129 -1.507 1.00 29.86 189 LEU A CA 1
ATOM 1506 C C . LEU A 1 189 ? -7.259 -14.549 -1.487 1.00 29.86 189 LEU A C 1
ATOM 1508 O O . LEU A 1 189 ? -6.129 -14.760 -1.922 1.00 29.86 189 LEU A O 1
ATOM 1512 N N . GLY A 1 190 ? -8.081 -15.545 -1.114 1.00 29.27 190 GLY A N 1
ATOM 1513 C CA . GLY A 1 190 ? -7.952 -16.881 -1.720 1.00 29.27 190 GLY A CA 1
ATOM 1514 C C . GLY A 1 190 ? -7.986 -18.150 -0.856 1.00 29.27 190 GLY A C 1
ATOM 1515 O O . GLY A 1 190 ? -7.155 -19.023 -1.098 1.00 29.27 190 GLY A O 1
ATOM 1516 N N . ARG A 1 191 ? -8.967 -18.349 0.050 1.00 30.27 191 ARG A N 1
ATOM 1517 C CA . ARG A 1 191 ? -9.415 -19.727 0.418 1.00 30.27 191 ARG A CA 1
ATOM 1518 C C . ARG A 1 191 ? -10.848 -19.883 0.966 1.00 30.27 191 ARG A C 1
ATOM 1520 O O . ARG A 1 191 ? -11.116 -20.708 1.835 1.00 30.27 191 ARG A O 1
ATOM 1527 N N . LYS A 1 192 ? -11.795 -19.151 0.378 1.00 28.45 192 LYS A N 1
ATOM 1528 C CA . LYS A 1 192 ? -13.226 -19.512 0.308 1.00 28.45 192 LYS A CA 1
ATOM 1529 C C . LYS A 1 192 ? -13.717 -19.255 -1.119 1.00 28.45 192 LYS A C 1
ATOM 1531 O O . LYS A 1 192 ? -13.006 -18.621 -1.898 1.00 28.45 192 LYS A O 1
ATOM 1536 N N . GLU A 1 193 ? -14.917 -19.725 -1.453 1.00 29.41 193 GLU A N 1
ATOM 1537 C CA . GLU A 1 193 ? -15.658 -19.196 -2.604 1.00 29.41 193 GLU A CA 1
ATOM 1538 C C . GLU A 1 193 ? -15.728 -17.666 -2.478 1.00 29.41 193 GLU A C 1
ATOM 1540 O O . GLU A 1 193 ? -15.976 -17.149 -1.384 1.00 29.41 193 GLU A O 1
ATOM 1545 N N . LEU A 1 194 ? -15.441 -16.940 -3.562 1.00 34.50 194 LEU A N 1
ATOM 1546 C CA . LEU A 1 194 ? -15.116 -15.512 -3.503 1.00 34.50 194 LEU A CA 1
ATOM 1547 C C . LEU A 1 194 ? -16.357 -14.609 -3.343 1.00 34.50 194 LEU A C 1
ATOM 1549 O O . LEU A 1 194 ? -16.652 -13.774 -4.190 1.00 34.50 194 LEU A O 1
ATOM 1553 N N . LYS A 1 195 ? -17.015 -14.696 -2.179 1.00 40.72 195 LYS A N 1
ATOM 1554 C CA . LYS A 1 195 ? -17.700 -13.557 -1.535 1.00 40.72 195 LYS A CA 1
ATOM 1555 C C . LYS A 1 195 ? -16.664 -12.614 -0.892 1.00 40.72 195 LYS A C 1
ATOM 1557 O O . LYS A 1 195 ? -16.765 -12.293 0.290 1.00 40.72 195 LYS A O 1
ATOM 1562 N N . THR A 1 196 ? -15.600 -12.273 -1.614 1.00 46.88 196 THR A N 1
ATOM 1563 C CA . THR A 1 196 ? -14.478 -11.484 -1.087 1.00 46.88 196 THR A CA 1
ATOM 1564 C C . THR A 1 196 ? -14.579 -10.040 -1.527 1.00 46.88 196 THR A C 1
ATOM 1566 O O . THR A 1 196 ? -14.642 -9.771 -2.726 1.00 46.88 196 THR A O 1
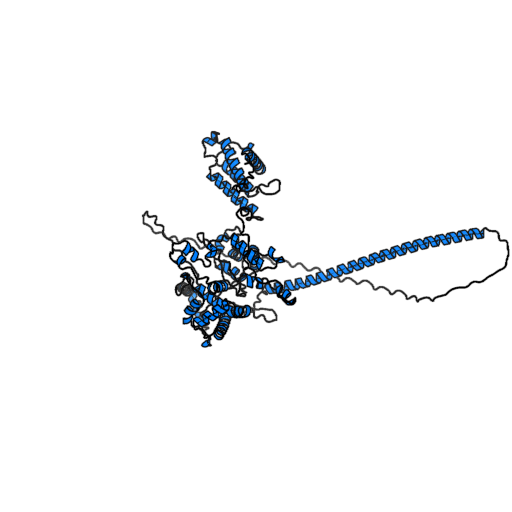ATOM 1569 N N . ASN A 1 197 ? -14.515 -9.137 -0.553 1.00 51.47 197 ASN A N 1
ATOM 1570 C CA . ASN A 1 197 ? -14.443 -7.697 -0.749 1.00 51.47 197 ASN A CA 1
ATOM 1571 C C . ASN A 1 197 ? -13.334 -7.367 -1.773 1.00 51.47 197 ASN A C 1
ATOM 1573 O O . ASN A 1 197 ? -12.205 -7.848 -1.601 1.00 51.47 197 ASN A O 1
ATOM 1577 N N . PRO A 1 198 ? -13.603 -6.563 -2.818 1.00 54.44 198 PRO A N 1
ATOM 1578 C CA . PRO A 1 198 ? -12.563 -6.128 -3.734 1.00 54.44 198 PRO A CA 1
ATOM 1579 C C . PRO A 1 198 ? -11.527 -5.307 -2.960 1.00 54.44 198 PRO A C 1
ATOM 1581 O O . PRO A 1 198 ? -11.865 -4.402 -2.201 1.00 54.44 198 PRO A O 1
ATOM 1584 N N . SER A 1 199 ? -10.249 -5.636 -3.129 1.00 62.75 199 SER A N 1
ATOM 1585 C CA . SER A 1 199 ? -9.150 -4.883 -2.523 1.00 62.75 199 SER A CA 1
ATOM 1586 C C . SER A 1 199 ? -8.796 -3.733 -3.461 1.00 62.75 199 SER A C 1
ATOM 1588 O O . SER A 1 199 ? -8.210 -3.952 -4.519 1.00 62.75 199 SER A O 1
ATOM 1590 N N . GLY A 1 200 ? -9.223 -2.519 -3.122 1.00 68.38 200 GLY A N 1
ATOM 1591 C CA . GLY A 1 200 ? -9.049 -1.357 -3.988 1.00 68.38 200 GLY A CA 1
ATOM 1592 C C . GLY A 1 200 ? -7.615 -0.837 -3.957 1.00 68.38 200 GLY A C 1
ATOM 1593 O O . GLY A 1 200 ? -7.144 -0.370 -2.923 1.00 68.38 200 GLY A O 1
ATOM 1594 N N . PHE A 1 201 ? -6.939 -0.906 -5.100 1.00 77.94 201 PHE A N 1
ATOM 1595 C CA . PHE A 1 201 ? -5.616 -0.330 -5.319 1.00 77.94 201 PHE A CA 1
ATOM 1596 C C . PHE A 1 201 ? -5.737 0.923 -6.189 1.00 77.94 201 PHE A C 1
ATOM 1598 O O . PHE A 1 201 ? -6.480 0.921 -7.171 1.00 77.94 201 PHE A O 1
ATOM 1605 N N . CYS A 1 202 ? -4.936 1.948 -5.913 1.00 85.31 202 CYS A N 1
ATOM 1606 C CA . CYS A 1 202 ? -4.639 2.999 -6.881 1.00 85.31 202 CYS A CA 1
ATOM 1607 C C . CYS A 1 202 ? -3.157 3.391 -6.805 1.00 85.31 202 CYS A C 1
ATOM 1609 O O . CYS A 1 202 ? -2.413 2.950 -5.926 1.00 85.31 202 CYS A O 1
ATOM 1611 N N . MET A 1 203 ? -2.720 4.218 -7.750 1.00 88.56 203 MET A N 1
ATOM 1612 C CA . MET A 1 203 ? -1.414 4.866 -7.696 1.00 88.56 203 MET A CA 1
ATOM 1613 C C . MET A 1 203 ? -1.446 5.951 -6.626 1.00 88.56 203 MET A C 1
ATOM 1615 O O . MET A 1 203 ? -2.353 6.776 -6.666 1.00 88.56 203 MET A O 1
ATOM 1619 N N . ASP A 1 204 ? -0.459 5.992 -5.732 1.00 89.44 204 ASP A N 1
ATOM 1620 C CA . ASP A 1 204 ? -0.307 7.133 -4.827 1.00 89.44 204 ASP A CA 1
ATOM 1621 C C . ASP A 1 204 ? 0.074 8.391 -5.620 1.00 89.44 204 ASP A C 1
ATOM 1623 O O . ASP A 1 204 ? 0.979 8.361 -6.468 1.00 89.44 204 ASP A O 1
ATOM 1627 N N . PHE A 1 205 ? -0.669 9.470 -5.383 1.00 81.44 205 PHE A N 1
ATOM 1628 C CA . PHE A 1 205 ? -0.558 10.717 -6.129 1.00 81.44 205 PHE A CA 1
ATOM 1629 C C . PHE A 1 205 ? 0.719 11.486 -5.765 1.00 81.44 205 PHE A C 1
ATOM 1631 O O . PHE A 1 205 ? 1.346 12.103 -6.628 1.00 81.44 205 PHE A O 1
ATOM 1638 N N . GLN A 1 206 ? 1.136 11.407 -4.499 1.00 80.62 206 GLN A N 1
ATOM 1639 C CA . GLN A 1 206 ? 2.102 12.319 -3.890 1.00 80.62 206 GLN A CA 1
ATOM 1640 C C . GLN A 1 206 ? 3.421 11.617 -3.499 1.00 80.62 206 GLN A C 1
ATOM 1642 O O . GLN A 1 206 ? 4.483 12.244 -3.506 1.00 80.62 206 GLN A O 1
ATOM 1647 N N . TYR A 1 207 ? 3.384 10.303 -3.249 1.00 86.38 207 TYR A N 1
ATOM 1648 C CA . TYR A 1 207 ? 4.510 9.482 -2.802 1.00 86.38 207 TYR A CA 1
ATOM 1649 C C . TYR A 1 207 ? 4.749 8.260 -3.689 1.00 86.38 207 TYR A C 1
ATOM 1651 O O . TYR A 1 207 ? 4.113 7.217 -3.510 1.00 86.38 207 TYR A O 1
ATOM 1659 N N . PRO A 1 208 ? 5.762 8.313 -4.575 1.00 88.19 208 PRO A N 1
ATOM 1660 C CA . PRO A 1 208 ? 6.270 7.143 -5.289 1.00 88.19 208 PRO A CA 1
ATOM 1661 C C . PRO A 1 208 ? 6.491 5.921 -4.396 1.00 88.19 208 PRO A C 1
ATOM 1663 O O . PRO A 1 208 ? 6.224 4.798 -4.804 1.00 88.19 208 PRO A O 1
ATOM 1666 N N . GLU A 1 209 ? 6.936 6.141 -3.162 1.00 86.75 209 GLU A N 1
ATOM 1667 C CA . GLU A 1 209 ? 7.216 5.089 -2.197 1.00 86.75 209 GLU A CA 1
ATOM 1668 C C . GLU A 1 209 ? 5.961 4.484 -1.554 1.00 86.75 209 GLU A C 1
ATOM 1670 O O . GLU A 1 209 ? 6.008 3.311 -1.201 1.00 86.75 209 GLU A O 1
ATOM 1675 N N . LEU A 1 210 ? 4.845 5.216 -1.445 1.00 85.31 210 LEU A N 1
ATOM 1676 C CA . LEU A 1 210 ? 3.554 4.651 -1.015 1.00 85.31 210 LEU A CA 1
ATOM 1677 C C . LEU A 1 210 ? 2.837 3.918 -2.162 1.00 85.31 210 LEU A C 1
ATOM 1679 O O . LEU A 1 210 ? 2.038 3.012 -1.929 1.00 85.31 210 LEU A O 1
ATOM 1683 N N . CYS A 1 211 ? 3.137 4.289 -3.410 1.00 89.12 211 CYS A N 1
ATOM 1684 C CA . CYS A 1 211 ? 2.468 3.771 -4.595 1.00 89.12 211 CYS A CA 1
ATOM 1685 C C . CYS A 1 211 ? 2.682 2.258 -4.783 1.00 89.12 211 CYS A C 1
ATOM 1687 O O . CYS A 1 211 ? 3.739 1.803 -5.220 1.00 89.12 211 CYS A O 1
ATOM 1689 N N . ILE A 1 212 ? 1.634 1.467 -4.546 1.00 87.62 212 ILE A N 1
ATOM 1690 C CA . ILE A 1 212 ? 1.670 0.002 -4.668 1.00 87.62 212 ILE A CA 1
ATOM 1691 C C . ILE A 1 212 ? 2.138 -0.492 -6.045 1.00 87.62 212 ILE A C 1
ATOM 1693 O O . ILE A 1 212 ? 2.905 -1.449 -6.120 1.00 87.62 212 ILE A O 1
ATOM 1697 N N . PHE A 1 213 ? 1.757 0.179 -7.135 1.00 92.44 213 PHE A N 1
ATOM 1698 C CA . PHE A 1 213 ? 2.226 -0.171 -8.480 1.00 92.44 213 PHE A CA 1
ATOM 1699 C C . PHE A 1 213 ? 3.738 0.048 -8.639 1.00 92.44 213 PHE A C 1
ATOM 1701 O O . PHE A 1 213 ? 4.410 -0.764 -9.270 1.00 92.44 213 PHE A O 1
ATOM 1708 N N . PHE A 1 214 ? 4.299 1.085 -8.008 1.00 95.38 214 PHE A N 1
ATOM 1709 C CA . PHE A 1 214 ? 5.746 1.303 -7.982 1.00 95.38 214 PHE A CA 1
ATOM 1710 C C . PHE A 1 214 ? 6.465 0.204 -7.187 1.00 95.38 214 PHE A C 1
ATOM 1712 O O . PHE A 1 214 ? 7.514 -0.280 -7.608 1.00 95.38 214 PHE A O 1
ATOM 1719 N N . GLN A 1 215 ? 5.874 -0.241 -6.074 1.00 92.44 215 GLN A N 1
ATOM 1720 C CA . GLN A 1 215 ? 6.433 -1.311 -5.244 1.00 92.44 215 GLN A CA 1
ATOM 1721 C C . GLN A 1 215 ? 6.376 -2.682 -5.914 1.00 92.44 215 GLN A C 1
ATOM 1723 O O . GLN A 1 215 ? 7.348 -3.434 -5.847 1.00 92.44 215 GLN A O 1
ATOM 1728 N N . LEU A 1 216 ? 5.282 -2.987 -6.618 1.00 91.44 216 LEU A N 1
ATOM 1729 C CA . LEU A 1 216 ? 5.202 -4.154 -7.495 1.00 91.44 216 LEU A CA 1
ATOM 1730 C C . LEU A 1 216 ? 6.283 -4.083 -8.579 1.00 91.44 216 LEU A C 1
ATOM 1732 O O . LEU A 1 216 ? 7.012 -5.051 -8.753 1.00 91.44 216 LEU A O 1
ATOM 1736 N N . GLY A 1 217 ? 6.465 -2.924 -9.219 1.00 95.19 217 GLY A N 1
ATOM 1737 C CA . GLY A 1 217 ? 7.541 -2.688 -10.183 1.00 95.19 217 GLY A CA 1
ATOM 1738 C C . GLY A 1 217 ? 8.932 -3.000 -9.627 1.00 95.19 217 GLY A C 1
ATOM 1739 O O . GLY A 1 217 ? 9.641 -3.836 -10.185 1.00 95.19 217 GLY A O 1
ATOM 1740 N N . CYS A 1 218 ? 9.294 -2.402 -8.488 1.00 95.38 218 CYS A N 1
ATOM 1741 C CA . CYS A 1 218 ? 10.562 -2.659 -7.801 1.00 95.38 218 CYS A CA 1
ATOM 1742 C C . CYS A 1 218 ? 10.750 -4.142 -7.433 1.00 95.38 218 CYS A C 1
ATOM 1744 O O . CYS A 1 218 ? 11.806 -4.711 -7.711 1.00 95.38 218 CYS A O 1
ATOM 1746 N N . PHE A 1 219 ? 9.734 -4.789 -6.853 1.00 93.00 219 PHE A N 1
ATOM 1747 C CA . PHE A 1 219 ? 9.784 -6.211 -6.499 1.00 93.00 219 PHE A CA 1
ATOM 1748 C C . PHE A 1 219 ? 9.944 -7.107 -7.738 1.00 93.00 219 PHE A C 1
ATOM 1750 O O . PHE A 1 219 ? 10.746 -8.040 -7.744 1.00 93.00 219 PHE A O 1
ATOM 1757 N N . TRP A 1 220 ? 9.229 -6.812 -8.824 1.00 94.50 220 TRP A N 1
ATOM 1758 C CA . TRP A 1 220 ? 9.295 -7.581 -10.064 1.00 94.50 220 TRP A CA 1
ATOM 1759 C C . TRP A 1 220 ? 10.628 -7.400 -10.804 1.00 94.50 220 TRP A C 1
ATOM 1761 O O . TRP A 1 220 ? 11.105 -8.365 -11.403 1.00 94.50 220 TRP A O 1
ATOM 1771 N N . SER A 1 221 ? 11.239 -6.207 -10.768 1.00 96.00 221 SER A N 1
ATOM 1772 C CA . SER A 1 221 ? 12.452 -5.892 -11.543 1.00 96.00 221 SER A CA 1
ATOM 1773 C C . SER A 1 221 ? 13.772 -6.090 -10.791 1.00 96.00 221 SER A C 1
ATOM 1775 O O . SER A 1 221 ? 14.791 -6.357 -11.426 1.00 96.00 221 SER A O 1
ATOM 1777 N N . VAL A 1 222 ? 13.781 -5.909 -9.464 1.00 95.56 222 VAL A N 1
ATOM 1778 C CA . VAL A 1 222 ? 14.987 -6.012 -8.616 1.00 95.56 222 VAL A CA 1
ATOM 1779 C C . VAL A 1 222 ? 15.036 -7.364 -7.904 1.00 95.56 222 VAL A C 1
ATOM 1781 O O . VAL A 1 222 ? 16.003 -8.102 -8.065 1.00 95.56 222 VAL A O 1
ATOM 1784 N N . ASP A 1 223 ? 13.967 -7.724 -7.190 1.00 91.81 223 ASP A N 1
ATOM 1785 C CA . ASP A 1 223 ? 13.857 -8.999 -6.460 1.00 91.81 223 ASP A CA 1
ATOM 1786 C C . ASP A 1 223 ? 13.369 -10.162 -7.369 1.00 91.81 223 ASP A C 1
ATOM 1788 O O . ASP A 1 223 ? 13.161 -11.280 -6.905 1.00 91.81 223 ASP A O 1
ATOM 1792 N N . ASN A 1 224 ? 13.212 -9.925 -8.682 1.00 93.88 224 ASN A N 1
ATOM 1793 C CA . ASN A 1 224 ? 12.723 -10.877 -9.698 1.00 93.88 224 ASN A CA 1
ATOM 1794 C C . ASN A 1 224 ? 11.345 -11.499 -9.386 1.00 93.88 224 ASN A C 1
ATOM 1796 O O . ASN A 1 224 ? 11.075 -12.644 -9.749 1.00 93.88 224 ASN A O 1
ATOM 1800 N N . GLY A 1 225 ? 10.440 -10.745 -8.758 1.00 91.25 225 GLY A N 1
ATOM 1801 C CA . GLY A 1 225 ? 9.149 -11.220 -8.243 1.00 91.25 225 GLY A CA 1
ATOM 1802 C C . GLY A 1 225 ? 8.151 -11.852 -9.234 1.00 91.25 225 GLY A C 1
ATOM 1803 O O . GLY A 1 225 ? 7.139 -12.391 -8.785 1.00 91.25 225 GLY A O 1
ATOM 1804 N N . LEU A 1 226 ? 8.412 -11.846 -10.550 1.00 92.12 226 LEU A N 1
ATOM 1805 C CA . LEU A 1 226 ? 7.640 -12.579 -11.580 1.00 92.12 226 LEU A CA 1
ATOM 1806 C C . LEU A 1 226 ? 8.324 -13.873 -12.075 1.00 92.12 226 LEU A C 1
ATOM 1808 O O . LEU A 1 226 ? 7.736 -14.622 -12.862 1.00 92.12 226 LEU A O 1
ATOM 1812 N N . SER A 1 227 ? 9.540 -14.153 -11.604 1.00 93.88 227 SER A N 1
ATOM 1813 C CA . SER A 1 227 ? 10.285 -15.378 -11.890 1.00 93.88 227 SER A CA 1
ATOM 1814 C C . SER A 1 227 ? 9.790 -16.521 -11.007 1.00 93.88 227 SER A C 1
ATOM 1816 O O . SER A 1 227 ? 9.466 -16.316 -9.836 1.00 93.88 227 SER A O 1
ATOM 1818 N N . ARG A 1 228 ? 9.710 -17.737 -11.547 1.00 91.88 228 ARG A N 1
ATOM 1819 C CA . ARG A 1 228 ? 9.295 -18.946 -10.819 1.00 91.88 228 ARG A CA 1
ATOM 1820 C C . ARG A 1 228 ? 10.209 -20.105 -11.185 1.00 91.88 228 ARG A C 1
ATOM 1822 O O . ARG A 1 228 ? 10.649 -20.220 -12.327 1.00 91.88 228 ARG A O 1
ATOM 1829 N N . ASN A 1 229 ? 10.465 -20.987 -10.222 1.00 91.38 229 ASN A N 1
ATOM 1830 C CA . ASN A 1 229 ? 11.198 -22.219 -10.479 1.00 91.38 229 ASN A CA 1
ATOM 1831 C C . ASN A 1 229 ? 10.443 -23.049 -11.528 1.00 91.38 229 ASN A C 1
ATOM 1833 O O . ASN A 1 229 ? 9.252 -23.326 -11.373 1.00 91.38 229 ASN A O 1
ATOM 1837 N N . ARG A 1 230 ? 11.146 -23.460 -12.591 1.00 89.38 230 ARG A N 1
ATOM 1838 C CA . ARG A 1 230 ? 10.580 -24.247 -13.695 1.00 89.38 230 ARG A CA 1
ATOM 1839 C C . ARG A 1 230 ? 9.862 -25.499 -13.187 1.00 89.38 230 ARG A C 1
ATOM 1841 O O . ARG A 1 230 ? 8.813 -25.833 -13.725 1.00 89.38 230 ARG A O 1
ATOM 1848 N N . ASN A 1 231 ? 10.384 -26.132 -12.134 1.00 90.75 231 ASN A N 1
ATOM 1849 C CA . ASN A 1 231 ? 9.843 -27.365 -11.558 1.00 90.75 231 ASN A CA 1
ATOM 1850 C C . ASN A 1 231 ? 8.460 -27.174 -10.912 1.00 90.75 231 ASN A C 1
ATOM 1852 O O . ASN A 1 231 ? 7.626 -28.073 -10.981 1.00 90.75 231 ASN A O 1
ATOM 1856 N N . ASP A 1 232 ? 8.185 -26.001 -10.339 1.00 88.62 232 ASP A N 1
ATOM 1857 C CA . ASP A 1 232 ? 6.890 -25.707 -9.714 1.00 88.62 232 ASP A CA 1
ATOM 1858 C C . ASP A 1 232 ? 5.829 -25.286 -10.748 1.00 88.62 232 ASP A C 1
ATOM 1860 O O . ASP A 1 232 ? 4.639 -25.264 -10.445 1.00 88.62 232 ASP A O 1
ATOM 1864 N N . MET A 1 233 ? 6.250 -25.009 -11.989 1.00 88.88 233 MET A N 1
ATOM 1865 C CA . MET A 1 233 ? 5.388 -24.608 -13.106 1.00 88.88 233 MET A CA 1
ATOM 1866 C C . MET A 1 233 ? 5.018 -25.764 -14.064 1.00 88.88 233 MET A C 1
ATOM 1868 O O . MET A 1 233 ? 4.310 -25.517 -15.038 1.00 88.88 233 MET A O 1
ATOM 1872 N N . VAL A 1 234 ? 5.471 -27.007 -13.819 1.00 90.06 234 VAL A N 1
ATOM 1873 C CA . VAL A 1 234 ? 5.318 -28.138 -14.768 1.00 90.06 234 VAL A CA 1
ATOM 1874 C C . VAL A 1 234 ? 3.897 -28.713 -14.828 1.00 90.06 234 VAL A C 1
ATOM 1876 O O . VAL A 1 234 ? 3.357 -28.854 -15.920 1.00 90.06 234 VAL A O 1
ATOM 1879 N N . ASP A 1 235 ? 3.295 -29.069 -13.686 1.00 89.88 235 ASP A N 1
ATOM 1880 C CA . ASP A 1 235 ? 1.948 -29.666 -13.630 1.00 89.88 235 ASP A CA 1
ATOM 1881 C C . ASP A 1 235 ? 0.902 -28.643 -13.148 1.00 89.88 235 ASP A C 1
ATOM 1883 O O . ASP A 1 235 ? 0.901 -28.305 -11.955 1.00 89.88 235 ASP A O 1
ATOM 1887 N N . PRO A 1 236 ? -0.044 -28.218 -14.013 1.00 87.44 236 PRO A N 1
ATOM 1888 C CA . PRO A 1 236 ? -1.136 -27.316 -13.653 1.00 87.44 236 PRO A CA 1
ATOM 1889 C C . PRO A 1 236 ? -2.046 -27.791 -12.509 1.00 87.44 236 PRO A C 1
ATOM 1891 O O . PRO A 1 236 ? -2.732 -26.977 -11.883 1.00 87.44 236 PRO A O 1
ATOM 1894 N N . ASN A 1 237 ? -2.079 -29.097 -12.232 1.00 88.44 237 ASN A N 1
ATOM 1895 C CA . ASN A 1 237 ? -2.916 -29.705 -11.198 1.00 88.44 237 ASN A CA 1
ATOM 1896 C C . ASN A 1 237 ? -2.218 -29.781 -9.832 1.00 88.44 237 ASN A C 1
ATOM 1898 O O . ASN A 1 237 ? -2.880 -30.025 -8.814 1.00 88.44 237 ASN A O 1
ATOM 1902 N N . SER A 1 238 ? -0.910 -29.535 -9.778 1.00 89.69 238 SER A N 1
ATOM 1903 C CA . SER A 1 238 ? -0.125 -29.650 -8.555 1.00 89.69 238 SER A CA 1
ATOM 1904 C C . SER A 1 238 ? -0.474 -28.547 -7.540 1.00 89.69 238 SER A C 1
ATOM 1906 O O . SER A 1 238 ? -0.850 -27.427 -7.910 1.00 89.69 238 SER A O 1
ATOM 1908 N N . PRO A 1 239 ? -0.337 -28.810 -6.225 1.00 85.88 239 PRO A N 1
ATOM 1909 C CA . PRO A 1 239 ? -0.420 -27.757 -5.215 1.00 85.88 239 PRO A CA 1
ATOM 1910 C C . PRO A 1 239 ? 0.631 -26.662 -5.431 1.00 85.88 239 PRO A C 1
ATOM 1912 O O . PRO A 1 239 ? 0.318 -25.489 -5.250 1.00 85.88 239 PRO A O 1
ATOM 1915 N N . ARG A 1 240 ? 1.840 -27.036 -5.878 1.00 86.50 240 ARG A N 1
ATOM 1916 C CA . ARG A 1 240 ? 2.949 -26.101 -6.102 1.00 86.50 240 ARG A CA 1
ATOM 1917 C C . ARG A 1 240 ? 2.667 -25.119 -7.229 1.00 86.50 240 ARG A C 1
ATOM 1919 O O . ARG A 1 240 ? 2.837 -23.930 -7.007 1.00 86.50 240 ARG A O 1
ATOM 1926 N N . TYR A 1 241 ? 2.122 -25.565 -8.361 1.00 86.88 241 TYR A N 1
ATOM 1927 C CA . TYR A 1 241 ? 1.686 -24.673 -9.444 1.00 86.88 241 TYR A CA 1
ATOM 1928 C C . TYR A 1 241 ? 0.626 -23.670 -8.974 1.00 86.88 241 TYR A C 1
ATOM 1930 O O . TYR A 1 241 ? 0.685 -22.486 -9.308 1.00 86.88 241 TYR A O 1
ATOM 1938 N N . ARG A 1 242 ? -0.325 -24.113 -8.137 1.00 84.56 242 ARG A N 1
ATOM 1939 C CA . ARG A 1 242 ? -1.315 -23.207 -7.533 1.00 84.56 242 ARG A CA 1
ATOM 1940 C C . ARG A 1 242 ? -0.667 -22.165 -6.619 1.00 84.56 242 ARG A C 1
ATOM 1942 O O . ARG A 1 242 ? -1.064 -21.008 -6.696 1.00 84.56 242 ARG A O 1
ATOM 1949 N N . THR A 1 243 ? 0.318 -22.539 -5.801 1.00 85.12 243 THR A N 1
ATOM 1950 C CA . THR A 1 243 ? 1.063 -21.601 -4.938 1.00 85.12 243 THR A CA 1
ATOM 1951 C C . THR A 1 243 ? 1.990 -20.678 -5.743 1.00 85.12 243 THR A C 1
ATOM 1953 O O . THR A 1 243 ? 2.010 -19.473 -5.509 1.00 85.12 243 THR A O 1
ATOM 1956 N N . ALA A 1 244 ? 2.678 -21.192 -6.765 1.00 85.31 244 ALA A N 1
ATOM 1957 C CA . ALA A 1 244 ? 3.555 -20.426 -7.648 1.00 85.31 244 ALA A CA 1
ATOM 1958 C C . ALA A 1 244 ? 2.810 -19.318 -8.415 1.00 85.31 244 ALA A C 1
ATOM 1960 O O . ALA A 1 244 ? 3.406 -18.290 -8.733 1.00 85.31 244 ALA A O 1
ATOM 1961 N N . LYS A 1 245 ? 1.504 -19.475 -8.671 1.00 82.06 245 LYS A N 1
ATOM 1962 C CA . LYS A 1 245 ? 0.671 -18.443 -9.311 1.00 82.06 245 LYS A CA 1
ATOM 1963 C C . LYS A 1 245 ? 0.284 -17.255 -8.427 1.00 82.06 245 LYS A C 1
ATOM 1965 O O . LYS A 1 245 ? -0.250 -16.280 -8.953 1.00 82.06 245 LYS A O 1
ATOM 1970 N N . PHE A 1 246 ? 0.557 -17.283 -7.123 1.00 79.75 246 PHE A N 1
ATOM 1971 C CA . PHE A 1 246 ? 0.432 -16.083 -6.293 1.00 79.75 246 PHE A CA 1
ATOM 1972 C C . PHE A 1 246 ? 1.575 -15.106 -6.607 1.00 79.75 246 PHE A C 1
ATOM 1974 O O . PHE A 1 246 ? 2.686 -15.518 -6.942 1.00 79.75 246 PHE A O 1
ATOM 1981 N N . VAL A 1 247 ? 1.320 -13.797 -6.480 1.00 73.06 247 VAL A N 1
ATOM 1982 C CA . VAL A 1 247 ? 2.346 -12.750 -6.692 1.00 73.06 247 VAL A CA 1
ATOM 1983 C C . VAL A 1 247 ? 3.518 -12.927 -5.717 1.00 73.06 247 VAL A C 1
ATOM 1985 O O . VAL A 1 247 ? 4.669 -12.771 -6.113 1.00 73.06 247 VAL A O 1
ATOM 1988 N N . PHE A 1 248 ? 3.214 -13.346 -4.486 1.00 78.31 248 PHE A N 1
ATOM 1989 C CA . PHE A 1 248 ? 4.167 -13.656 -3.422 1.00 78.31 248 PHE A CA 1
ATOM 1990 C C . PHE A 1 248 ? 3.938 -15.113 -2.967 1.00 78.31 248 PHE A C 1
ATOM 1992 O O . PHE A 1 248 ? 3.088 -15.342 -2.103 1.00 78.31 248 PHE A O 1
ATOM 1999 N N . PRO A 1 249 ? 4.602 -16.113 -3.579 1.00 79.69 249 PRO A N 1
ATOM 2000 C CA . PRO A 1 249 ? 4.340 -17.525 -3.286 1.00 79.69 249 PRO A CA 1
ATOM 2001 C C . PRO A 1 249 ? 4.722 -17.894 -1.846 1.00 79.69 249 PRO A C 1
ATOM 2003 O O . PRO A 1 249 ? 3.975 -18.609 -1.184 1.00 79.69 249 PRO A O 1
ATOM 2006 N N . ASP A 1 250 ? 5.817 -17.333 -1.330 1.00 77.38 250 ASP A N 1
ATOM 2007 C CA . ASP A 1 250 ? 6.382 -17.660 -0.012 1.00 77.38 250 ASP A CA 1
ATOM 2008 C C . ASP A 1 250 ? 5.450 -17.288 1.158 1.00 77.38 250 ASP A C 1
ATOM 2010 O O . ASP A 1 250 ? 5.512 -17.885 2.231 1.00 77.38 250 ASP A O 1
ATOM 2014 N N . LEU A 1 251 ? 4.536 -16.330 0.954 1.00 70.31 251 LEU A N 1
ATOM 2015 C CA . LEU A 1 251 ? 3.546 -15.930 1.962 1.00 70.31 251 LEU A CA 1
ATOM 2016 C C . LEU A 1 251 ? 2.413 -16.957 2.134 1.00 70.31 251 LEU A C 1
ATOM 2018 O O . LEU A 1 251 ? 1.668 -16.873 3.111 1.00 70.31 251 LEU A O 1
ATOM 2022 N N . HIS A 1 252 ? 2.269 -17.919 1.213 1.00 71.81 252 HIS A N 1
ATOM 2023 C CA . HIS A 1 252 ? 1.207 -18.936 1.232 1.00 71.81 252 HIS A CA 1
ATOM 2024 C C . HIS A 1 252 ? 1.286 -19.872 2.448 1.00 71.81 252 HIS A C 1
ATOM 2026 O O . HIS A 1 252 ? 0.255 -20.360 2.911 1.00 71.81 252 HIS A O 1
ATOM 2032 N N . GLU A 1 253 ? 2.484 -20.066 3.004 1.00 74.12 253 GLU A N 1
ATOM 2033 C CA . GLU A 1 253 ? 2.724 -20.916 4.179 1.00 74.12 253 GLU A CA 1
ATOM 2034 C C . GLU A 1 253 ? 2.767 -20.120 5.505 1.00 74.12 253 GLU A C 1
ATOM 2036 O O . GLU A 1 253 ? 2.889 -20.705 6.582 1.00 74.12 253 GLU A O 1
ATOM 2041 N N . ILE A 1 254 ? 2.625 -18.784 5.466 1.00 72.94 254 ILE A N 1
ATOM 2042 C CA . ILE A 1 254 ? 2.786 -17.907 6.638 1.00 72.94 254 ILE A CA 1
ATOM 2043 C C . ILE A 1 254 ? 1.430 -17.429 7.180 1.00 72.94 254 ILE A C 1
ATOM 2045 O O . ILE A 1 254 ? 0.771 -16.556 6.605 1.00 72.94 254 ILE A O 1
ATOM 2049 N N . ALA A 1 255 ? 1.061 -17.945 8.357 1.00 72.50 255 ALA A N 1
ATOM 2050 C CA . ALA A 1 255 ? -0.163 -17.592 9.083 1.00 72.50 255 ALA A CA 1
ATOM 2051 C C . ALA A 1 255 ? -0.329 -16.075 9.325 1.00 72.50 255 ALA A C 1
ATOM 2053 O O . ALA A 1 255 ? 0.639 -15.350 9.571 1.00 72.50 255 ALA A O 1
ATOM 2054 N N . ASP A 1 256 ? -1.574 -15.595 9.308 1.00 61.12 256 ASP A N 1
ATOM 2055 C CA . ASP A 1 256 ? -1.891 -14.159 9.308 1.00 61.12 256 ASP A CA 1
ATOM 2056 C C . ASP A 1 256 ? -1.428 -13.427 10.573 1.00 61.12 256 ASP A C 1
ATOM 2058 O O . ASP A 1 256 ? -0.786 -12.381 10.465 1.00 61.12 256 ASP A O 1
ATOM 2062 N N . ASP A 1 257 ? -1.601 -14.019 11.758 1.00 69.31 257 ASP A N 1
ATOM 2063 C CA . ASP A 1 257 ? -1.069 -13.457 13.008 1.00 69.31 257 ASP A CA 1
ATOM 2064 C C . ASP A 1 257 ? 0.457 -13.356 13.013 1.00 69.31 257 ASP A C 1
ATOM 2066 O O . ASP A 1 257 ? 1.020 -12.518 13.720 1.00 69.31 257 ASP A O 1
ATOM 2070 N N . SER A 1 258 ? 1.153 -14.228 12.275 1.00 77.50 258 SER A N 1
ATOM 2071 C CA . SER A 1 258 ? 2.606 -14.139 12.126 1.00 77.50 258 SER A CA 1
ATOM 2072 C C . SER A 1 258 ? 2.967 -12.903 11.308 1.00 77.50 258 SER A C 1
ATOM 2074 O O . SER A 1 258 ? 3.813 -12.123 11.736 1.00 77.50 258 SER A O 1
ATOM 2076 N N . VAL A 1 259 ? 2.265 -12.652 10.199 1.00 70.62 259 VAL A N 1
ATOM 2077 C CA . VAL A 1 259 ? 2.472 -11.457 9.367 1.00 70.62 259 VAL A CA 1
ATOM 2078 C C . VAL A 1 259 ? 2.087 -10.174 10.104 1.00 70.62 259 VAL A C 1
ATOM 2080 O O . VAL A 1 259 ? 2.898 -9.256 10.166 1.00 70.62 259 VAL A O 1
ATOM 2083 N N . ALA A 1 260 ? 0.925 -10.107 10.758 1.00 75.25 260 ALA A N 1
ATOM 2084 C CA . ALA A 1 260 ? 0.513 -8.915 11.508 1.00 75.25 260 ALA A CA 1
ATOM 2085 C C . ALA A 1 260 ? 1.497 -8.561 12.647 1.00 75.25 260 ALA A C 1
ATOM 2087 O O . ALA A 1 260 ? 1.752 -7.378 12.916 1.00 75.25 260 ALA A O 1
ATOM 2088 N N . ARG A 1 261 ? 2.105 -9.577 13.283 1.00 82.56 261 ARG A N 1
ATOM 2089 C CA . ARG A 1 261 ? 3.212 -9.409 14.240 1.00 82.56 261 ARG A CA 1
ATOM 2090 C C . ARG A 1 261 ? 4.513 -8.989 13.555 1.00 82.56 261 ARG A C 1
ATOM 2092 O O . ARG A 1 261 ? 5.131 -8.041 14.027 1.00 82.56 261 ARG A O 1
ATOM 2099 N N . GLN A 1 262 ? 4.915 -9.626 12.455 1.00 84.19 262 GLN A N 1
ATOM 2100 C CA . GLN A 1 262 ? 6.130 -9.279 11.703 1.00 84.19 262 GLN A CA 1
ATOM 2101 C C . GLN A 1 262 ? 6.079 -7.842 11.169 1.00 84.19 262 GLN A C 1
ATOM 2103 O O . GLN A 1 262 ? 7.008 -7.080 11.418 1.00 84.19 262 GLN A O 1
ATOM 2108 N N . MET A 1 263 ? 4.972 -7.431 10.545 1.00 81.38 263 MET A N 1
ATOM 2109 C CA . MET A 1 263 ? 4.724 -6.048 10.132 1.00 81.38 263 MET A CA 1
ATOM 2110 C C . MET A 1 263 ? 4.766 -5.087 11.325 1.00 81.38 263 MET A C 1
ATOM 2112 O O . MET A 1 263 ? 5.433 -4.062 11.256 1.00 81.38 263 MET A O 1
ATOM 2116 N N . THR A 1 264 ? 4.105 -5.410 12.444 1.00 87.69 264 THR A N 1
ATOM 2117 C CA . THR A 1 264 ? 4.145 -4.567 13.656 1.00 87.69 264 THR A CA 1
ATOM 2118 C C . THR A 1 264 ? 5.567 -4.428 14.206 1.00 87.69 264 THR A C 1
ATOM 2120 O O . THR A 1 264 ? 5.955 -3.335 14.616 1.00 87.69 264 THR A O 1
ATOM 2123 N N . THR A 1 265 ? 6.370 -5.492 14.170 1.00 91.00 265 THR A N 1
ATOM 2124 C CA . THR A 1 265 ? 7.795 -5.456 14.523 1.00 91.00 265 THR A CA 1
ATOM 2125 C C . THR A 1 265 ? 8.592 -4.605 13.533 1.00 91.00 265 THR A C 1
ATOM 2127 O O . THR A 1 265 ? 9.342 -3.741 13.972 1.00 91.00 265 THR A O 1
ATOM 2130 N N . LEU A 1 266 ? 8.392 -4.770 12.221 1.00 87.44 266 LEU A N 1
ATOM 2131 C CA . LEU A 1 266 ? 9.067 -3.993 11.176 1.00 87.44 266 LEU A CA 1
ATOM 2132 C C . LEU A 1 266 ? 8.759 -2.493 11.297 1.00 87.44 266 LEU A C 1
ATOM 2134 O O . LEU A 1 266 ? 9.687 -1.688 11.380 1.00 87.44 266 LEU A O 1
ATOM 2138 N N . ILE A 1 267 ? 7.479 -2.125 11.431 1.00 84.56 267 ILE A N 1
ATOM 2139 C CA . ILE A 1 267 ? 7.038 -0.753 11.726 1.00 84.56 267 ILE A CA 1
ATOM 2140 C C . ILE A 1 267 ? 7.786 -0.220 12.955 1.00 84.56 267 ILE A C 1
ATOM 2142 O O . ILE A 1 267 ? 8.353 0.868 12.918 1.00 84.56 267 ILE A O 1
ATOM 2146 N N . ARG A 1 268 ? 7.861 -1.009 14.033 1.00 90.06 268 ARG A N 1
ATOM 2147 C CA . ARG A 1 268 ? 8.572 -0.632 15.262 1.00 90.06 268 ARG A CA 1
ATOM 2148 C C . ARG A 1 268 ? 10.092 -0.563 15.108 1.00 90.06 268 ARG A C 1
ATOM 2150 O O . ARG A 1 268 ? 10.699 0.202 15.842 1.00 90.06 268 ARG A O 1
ATOM 2157 N N . THR A 1 269 ? 10.730 -1.282 14.182 1.00 91.75 269 THR A N 1
ATOM 2158 C CA . THR A 1 269 ? 12.174 -1.092 13.910 1.00 91.75 269 THR A CA 1
ATOM 2159 C C . THR A 1 269 ? 12.480 0.248 13.242 1.00 91.75 269 THR A C 1
ATOM 2161 O O . THR A 1 269 ? 13.572 0.775 13.424 1.00 91.75 269 THR A O 1
ATOM 2164 N N . LEU A 1 270 ? 11.508 0.825 12.529 1.00 87.12 270 LEU A N 1
ATOM 2165 C CA . LEU A 1 270 ? 11.638 2.092 11.803 1.00 87.12 270 LEU A CA 1
ATOM 2166 C C . LEU A 1 270 ? 11.135 3.311 12.602 1.00 87.12 270 LEU A C 1
ATOM 2168 O O . LEU A 1 270 ? 11.193 4.432 12.104 1.00 87.12 270 LEU A O 1
ATOM 2172 N N . VAL A 1 271 ? 10.654 3.108 13.835 1.00 85.31 271 VAL A N 1
ATOM 2173 C CA . VAL A 1 271 ? 10.038 4.134 14.694 1.00 85.31 271 VAL A CA 1
ATOM 2174 C C . VAL A 1 271 ? 10.882 4.377 15.960 1.00 85.31 271 VAL A C 1
ATOM 2176 O O . VAL A 1 271 ? 11.325 3.405 16.575 1.00 85.31 271 VAL A O 1
ATOM 2179 N N . PRO A 1 272 ? 11.093 5.639 16.402 1.00 89.12 272 PRO A N 1
ATOM 2180 C CA . PRO A 1 272 ? 11.797 5.954 17.652 1.00 89.12 272 PRO A CA 1
ATOM 2181 C C . PRO A 1 272 ? 11.223 5.231 18.878 1.00 89.12 272 PRO A C 1
ATOM 2183 O O . PRO A 1 272 ? 10.006 5.104 19.015 1.00 89.12 272 PRO A O 1
ATOM 2186 N N . GLU A 1 273 ? 12.088 4.785 19.796 1.00 89.88 273 GLU A N 1
ATOM 2187 C CA . GLU A 1 273 ? 11.735 3.923 20.943 1.00 89.88 273 GLU A CA 1
ATOM 2188 C C . GLU A 1 273 ? 10.550 4.452 21.767 1.00 89.88 273 GLU A C 1
ATOM 2190 O O . GLU A 1 273 ? 9.622 3.711 22.090 1.00 89.88 273 GLU A O 1
ATOM 2195 N N . GLN A 1 274 ? 10.526 5.764 22.014 1.00 91.69 274 GLN A N 1
ATOM 2196 C CA . GLN A 1 274 ? 9.483 6.465 22.767 1.00 91.69 274 GLN A CA 1
ATOM 2197 C C . GLN A 1 274 ? 8.089 6.314 22.129 1.00 91.69 274 GLN A C 1
ATOM 2199 O O . GLN A 1 274 ? 7.070 6.336 22.827 1.00 91.69 274 GLN A O 1
ATOM 2204 N N . LEU A 1 275 ? 8.047 6.149 20.802 1.00 86.75 275 LEU A N 1
ATOM 2205 C CA . LEU A 1 275 ? 6.835 6.073 19.995 1.00 86.75 275 LEU A CA 1
ATOM 2206 C C . LEU A 1 275 ? 6.404 4.633 19.680 1.00 86.75 275 LEU A C 1
ATOM 2208 O O . LEU A 1 275 ? 5.214 4.409 19.461 1.00 86.75 275 LEU A O 1
ATOM 2212 N N . LYS A 1 276 ? 7.310 3.640 19.703 1.00 90.88 276 LYS A N 1
ATOM 2213 C CA . LYS A 1 276 ? 7.031 2.246 19.279 1.00 90.88 276 LYS A CA 1
ATOM 2214 C C . LYS A 1 276 ? 5.774 1.637 19.909 1.00 90.88 276 LYS A C 1
ATOM 2216 O O . LYS A 1 276 ? 5.067 0.881 19.244 1.00 90.88 276 LYS A O 1
ATOM 2221 N N . LYS A 1 277 ? 5.451 1.989 21.160 1.00 89.00 277 LYS A N 1
ATOM 2222 C CA . LYS A 1 277 ? 4.232 1.527 21.852 1.00 89.00 277 LYS A CA 1
ATOM 2223 C C . LYS A 1 277 ? 2.927 1.920 21.140 1.00 89.00 277 LYS A C 1
ATOM 2225 O O . LYS A 1 277 ? 1.980 1.140 21.171 1.00 89.00 277 LYS A O 1
ATOM 2230 N N . PHE A 1 278 ? 2.893 3.069 20.462 1.00 83.44 278 PHE A N 1
ATOM 2231 C CA . PHE A 1 278 ? 1.724 3.571 19.732 1.00 83.44 278 PHE A CA 1
ATOM 2232 C C . PHE A 1 278 ? 1.608 3.001 18.309 1.00 83.44 278 PHE A C 1
ATOM 2234 O O . PHE A 1 278 ? 0.506 2.918 17.768 1.00 83.44 278 PHE A O 1
ATOM 2241 N N . TYR A 1 279 ? 2.718 2.580 17.699 1.00 84.75 279 TYR A N 1
ATOM 2242 C CA . TYR A 1 279 ? 2.750 2.117 16.309 1.00 84.75 279 TYR A CA 1
ATOM 2243 C C . TYR A 1 279 ? 2.567 0.595 16.195 1.00 84.75 279 TYR A C 1
ATOM 2245 O O . TYR A 1 279 ? 3.189 -0.191 16.915 1.00 84.75 279 TYR A O 1
ATOM 2253 N N . SER A 1 280 ? 1.672 0.185 15.294 1.00 89.19 280 SER A N 1
ATOM 2254 C CA . SER A 1 280 ? 1.306 -1.200 14.971 1.00 89.19 280 SER A CA 1
ATOM 2255 C C . SER A 1 280 ? 0.462 -1.228 13.693 1.00 89.19 280 SER A C 1
ATOM 2257 O O . SER A 1 280 ? -0.098 -0.200 13.314 1.00 89.19 280 SER A O 1
ATOM 2259 N N . VAL A 1 281 ? 0.275 -2.398 13.070 1.00 82.62 281 VAL A N 1
ATOM 2260 C CA . VAL A 1 281 ? -0.652 -2.531 11.921 1.00 82.62 281 VAL A CA 1
ATOM 2261 C C . VAL A 1 281 ? -2.072 -2.072 12.288 1.00 82.62 281 VAL A C 1
ATOM 2263 O O . VAL A 1 281 ? -2.727 -1.384 11.507 1.00 82.62 281 VAL A O 1
ATOM 2266 N N . LYS A 1 282 ? -2.537 -2.387 13.507 1.00 84.00 282 LYS A N 1
ATOM 2267 C CA . LYS A 1 282 ? -3.871 -1.989 13.978 1.00 84.00 282 LYS A CA 1
ATOM 2268 C C . LYS A 1 282 ? -4.008 -0.471 14.106 1.00 84.00 282 LYS A C 1
ATOM 2270 O O . LYS A 1 282 ? -5.011 0.067 13.653 1.00 84.00 282 LYS A O 1
ATOM 2275 N N . SER A 1 283 ? -3.016 0.221 14.670 1.00 83.88 283 SER A N 1
ATOM 2276 C CA . SER A 1 283 ? -3.070 1.684 14.811 1.00 83.88 283 SER A CA 1
ATOM 2277 C C . SER A 1 283 ? -2.859 2.432 13.492 1.00 83.88 283 SER A C 1
ATOM 2279 O O . SER A 1 283 ? -3.465 3.486 13.323 1.00 83.88 283 SER A O 1
ATOM 2281 N N . LEU A 1 284 ? -2.127 1.872 12.518 1.00 82.38 284 LEU A N 1
ATOM 2282 C CA . LEU A 1 284 ? -2.130 2.398 11.143 1.00 82.38 284 LEU A CA 1
ATOM 2283 C C . LEU A 1 284 ? -3.525 2.284 10.500 1.00 82.38 284 LEU A C 1
ATOM 2285 O O . LEU A 1 284 ? -4.020 3.265 9.951 1.00 82.38 284 LEU A O 1
ATOM 2289 N N . ARG A 1 285 ? -4.205 1.133 10.639 1.00 82.69 285 ARG A N 1
ATOM 2290 C CA . ARG A 1 285 ? -5.594 0.955 10.167 1.00 82.69 285 ARG A CA 1
ATOM 2291 C C . ARG A 1 285 ? -6.570 1.909 10.872 1.00 82.69 285 ARG A C 1
ATOM 2293 O O . ARG A 1 285 ? -7.472 2.427 10.222 1.00 82.69 285 ARG A O 1
ATOM 2300 N N . THR A 1 286 ? -6.387 2.184 12.167 1.00 82.50 286 THR A N 1
ATOM 2301 C CA . THR A 1 286 ? -7.157 3.217 12.885 1.00 82.50 286 THR A CA 1
ATOM 2302 C C . THR A 1 286 ? -6.886 4.617 12.330 1.00 82.50 286 THR A C 1
ATOM 2304 O O . THR A 1 286 ? -7.840 5.320 12.021 1.00 82.50 286 THR A O 1
ATOM 2307 N N . GLY A 1 287 ? -5.621 5.011 12.144 1.00 82.94 287 GLY A N 1
ATOM 2308 C CA . GLY A 1 287 ? -5.265 6.332 11.611 1.00 82.94 287 GLY A CA 1
ATOM 2309 C C . GLY A 1 287 ? -5.804 6.575 10.198 1.00 82.94 287 GLY A C 1
ATOM 2310 O O . GLY A 1 287 ? -6.357 7.638 9.929 1.00 82.94 287 GLY A O 1
ATOM 2311 N N . ALA A 1 288 ? -5.736 5.561 9.328 1.00 85.38 288 ALA A N 1
ATOM 2312 C CA . ALA A 1 288 ? -6.357 5.594 8.005 1.00 85.38 288 ALA A CA 1
ATOM 2313 C C . ALA A 1 288 ? -7.878 5.818 8.093 1.00 85.38 288 ALA A C 1
ATOM 2315 O O . ALA A 1 288 ? -8.416 6.664 7.386 1.00 85.38 288 ALA A O 1
ATOM 2316 N N . MET A 1 289 ? -8.574 5.127 9.004 1.00 84.12 289 MET A N 1
ATOM 2317 C CA . MET A 1 289 ? -10.011 5.342 9.217 1.00 84.12 289 MET A CA 1
ATOM 2318 C C . MET A 1 289 ? -10.346 6.733 9.752 1.00 84.12 289 MET A C 1
ATOM 2320 O O . MET A 1 289 ? -11.330 7.313 9.304 1.00 84.12 289 MET A O 1
ATOM 2324 N N . SER A 1 290 ? -9.545 7.286 10.667 1.00 84.38 290 SER A N 1
ATOM 2325 C CA . SER A 1 290 ? -9.745 8.656 11.152 1.00 84.38 290 SER A CA 1
ATOM 2326 C C . SER A 1 290 ? -9.577 9.678 10.025 1.00 84.38 290 SER A C 1
ATOM 2328 O O . SER A 1 290 ? -10.417 10.559 9.886 1.00 84.38 290 SER A O 1
ATOM 2330 N N . LEU A 1 291 ? -8.563 9.519 9.165 1.00 83.75 291 LEU A N 1
ATOM 2331 C CA . LEU A 1 291 ? -8.370 10.382 7.995 1.00 83.75 291 LEU A CA 1
ATOM 2332 C C . LEU A 1 291 ? -9.536 10.282 6.996 1.00 83.75 291 LEU A C 1
ATOM 2334 O O . LEU A 1 291 ? -9.958 11.295 6.446 1.00 83.75 291 LEU A O 1
ATOM 2338 N N . LEU A 1 292 ? -10.103 9.087 6.806 1.00 87.88 292 LEU A N 1
ATOM 2339 C CA . LEU A 1 292 ? -11.293 8.890 5.971 1.00 87.88 292 LEU A CA 1
ATOM 2340 C C . LEU A 1 292 ? -12.557 9.503 6.580 1.00 87.88 292 LEU A C 1
ATOM 2342 O O . LEU A 1 292 ? -13.341 10.096 5.853 1.00 87.88 292 LEU A O 1
ATOM 2346 N N . GLN A 1 293 ? -12.738 9.417 7.900 1.00 85.19 293 GLN A N 1
ATOM 2347 C CA . GLN A 1 293 ? -13.847 10.073 8.604 1.00 85.19 293 GLN A CA 1
ATOM 2348 C C . GLN A 1 293 ? -13.726 11.605 8.627 1.00 85.19 293 GLN A C 1
ATOM 2350 O O . GLN A 1 293 ? -14.731 12.286 8.807 1.00 85.19 293 GLN A O 1
ATOM 2355 N N . TRP A 1 294 ? -12.518 12.151 8.460 1.00 83.31 294 TRP A N 1
ATOM 2356 C CA . TRP A 1 294 ? -12.271 13.594 8.356 1.00 83.31 294 TRP A CA 1
ATOM 2357 C C . TRP A 1 294 ? -12.363 14.121 6.915 1.00 83.31 294 TRP A C 1
ATOM 2359 O O . TRP A 1 294 ? -12.458 15.330 6.712 1.00 83.31 294 TRP A O 1
ATOM 2369 N N . ASN A 1 295 ? -12.340 13.246 5.905 1.00 84.31 295 ASN A N 1
ATOM 2370 C CA . ASN A 1 295 ? -12.452 13.647 4.507 1.00 84.31 295 ASN A CA 1
ATOM 2371 C C . ASN A 1 295 ? -13.929 13.721 4.092 1.00 84.31 295 ASN A C 1
ATOM 2373 O O . ASN A 1 295 ? -14.541 12.706 3.775 1.00 84.31 295 ASN A O 1
ATOM 2377 N N . SER A 1 296 ? -14.483 14.934 4.028 1.00 88.00 296 SER A N 1
ATOM 2378 C CA . SER A 1 296 ? -15.884 15.190 3.651 1.00 88.00 296 SER A CA 1
ATOM 2379 C C . SER A 1 296 ? -16.282 14.684 2.256 1.00 88.00 296 SER A C 1
ATOM 2381 O O . SER A 1 296 ? -17.471 14.531 1.984 1.00 88.00 296 SER A O 1
ATOM 2383 N N . SER A 1 297 ? -15.320 14.386 1.373 1.00 88.88 297 SER A N 1
ATOM 2384 C CA . SER A 1 297 ? -15.596 13.762 0.072 1.00 88.88 297 SER A CA 1
ATOM 2385 C C . SER A 1 297 ? -15.808 12.247 0.151 1.00 88.88 297 SER A C 1
ATOM 2387 O O . SER A 1 297 ? -16.225 11.661 -0.849 1.00 88.88 297 SER A O 1
ATOM 2389 N N . VAL A 1 298 ? -15.544 11.599 1.291 1.00 88.25 298 VAL A N 1
ATOM 2390 C CA . VAL A 1 298 ? -15.714 10.154 1.513 1.00 88.25 298 VAL A CA 1
ATOM 2391 C C . VAL A 1 298 ? -16.854 9.911 2.501 1.00 88.25 298 VAL A C 1
ATOM 2393 O O . VAL A 1 298 ? -16.889 10.473 3.591 1.00 88.25 298 VAL A O 1
ATOM 2396 N N . LEU A 1 299 ? -17.796 9.043 2.138 1.00 88.38 299 LEU A N 1
ATOM 2397 C CA . LEU A 1 299 ? -18.887 8.656 3.027 1.00 88.38 299 LEU A CA 1
ATOM 2398 C C . LEU A 1 299 ? -18.398 7.633 4.058 1.00 88.38 299 LEU A C 1
ATOM 2400 O O . LEU A 1 299 ? -17.568 6.769 3.765 1.00 88.38 299 LEU A O 1
ATOM 2404 N N . LEU A 1 300 ? -18.981 7.662 5.258 1.00 85.25 300 LEU A N 1
ATOM 2405 C CA . LEU A 1 300 ? -18.660 6.716 6.333 1.00 85.25 300 LEU A CA 1
ATOM 2406 C C . LEU A 1 300 ? -18.769 5.251 5.865 1.00 85.25 300 LEU A C 1
ATOM 2408 O O . LEU A 1 300 ? -17.920 4.428 6.200 1.00 85.25 300 LEU A O 1
ATOM 2412 N N . GLN A 1 301 ? -19.773 4.941 5.042 1.00 83.00 301 GLN A N 1
ATOM 2413 C CA . GLN A 1 301 ? -20.000 3.624 4.444 1.00 83.00 301 GLN A CA 1
ATOM 2414 C C . GLN A 1 301 ? -18.858 3.194 3.508 1.00 83.00 301 GLN A C 1
ATOM 2416 O O . GLN A 1 301 ? -18.507 2.018 3.489 1.00 83.00 301 GLN A O 1
ATOM 2421 N N . GLU A 1 302 ? -18.250 4.124 2.769 1.00 86.12 302 GLU A N 1
ATOM 2422 C CA . GLU A 1 302 ? -17.154 3.856 1.824 1.00 86.12 302 GLU A CA 1
ATOM 2423 C C . GLU A 1 302 ? -15.831 3.617 2.566 1.00 86.12 302 GLU A C 1
ATOM 2425 O O . GLU A 1 302 ? -15.090 2.679 2.264 1.00 86.12 302 GLU A O 1
ATOM 2430 N N . GLY A 1 303 ? -15.572 4.402 3.619 1.00 85.00 303 GLY A N 1
ATOM 2431 C CA . GLY A 1 303 ? -14.462 4.144 4.538 1.00 85.00 303 GLY A CA 1
ATOM 2432 C C . GLY A 1 303 ? -14.608 2.797 5.257 1.00 85.00 303 GLY A C 1
ATOM 2433 O O . GLY A 1 303 ? -13.642 2.045 5.380 1.00 85.00 303 GLY A O 1
ATOM 2434 N N . ILE A 1 304 ? -15.825 2.444 5.681 1.00 82.38 304 ILE A N 1
ATOM 2435 C CA . ILE A 1 304 ? -16.148 1.135 6.274 1.00 82.38 304 ILE A CA 1
ATOM 2436 C C . ILE A 1 304 ? -15.955 -0.008 5.268 1.00 82.38 304 ILE A C 1
ATOM 2438 O O . ILE A 1 304 ? -15.441 -1.065 5.646 1.00 82.38 304 ILE A O 1
ATOM 2442 N N . ALA A 1 305 ? -16.314 0.210 3.999 1.00 79.56 305 ALA A N 1
ATOM 2443 C CA . ALA A 1 305 ? -16.159 -0.757 2.919 1.00 79.56 305 ALA A CA 1
ATOM 2444 C C . ALA A 1 305 ? -14.689 -1.083 2.644 1.00 79.56 305 ALA A C 1
ATOM 2446 O O . ALA A 1 305 ? -14.301 -2.250 2.721 1.00 79.56 305 ALA A O 1
ATOM 2447 N N . LEU A 1 306 ? -13.865 -0.056 2.401 1.00 81.31 306 LEU A N 1
ATOM 2448 C CA . LEU A 1 306 ? -12.423 -0.215 2.203 1.00 81.31 306 LEU A CA 1
ATOM 2449 C C . LEU A 1 306 ? -11.756 -0.784 3.457 1.00 81.31 306 LEU A C 1
ATOM 2451 O O . LEU A 1 306 ? -10.942 -1.702 3.387 1.00 81.31 306 LEU A O 1
ATOM 2455 N N . GLY A 1 307 ? -12.121 -0.247 4.620 1.00 75.75 307 GLY A N 1
ATOM 2456 C CA . GLY A 1 307 ? -11.564 -0.653 5.898 1.00 75.75 307 GLY A CA 1
ATOM 2457 C C . GLY A 1 307 ? -11.983 -2.052 6.352 1.00 75.75 307 GLY A C 1
ATOM 2458 O O . GLY A 1 307 ? -11.433 -2.518 7.348 1.00 75.75 307 GLY A O 1
ATOM 2459 N N . GLY A 1 308 ? -12.928 -2.721 5.679 1.00 73.25 308 GLY A N 1
ATOM 2460 C CA . GLY A 1 308 ? -13.390 -4.072 6.017 1.00 73.25 308 GLY A CA 1
ATOM 2461 C C . GLY A 1 308 ? -13.953 -4.185 7.438 1.00 73.25 308 GLY A C 1
ATOM 2462 O O . GLY A 1 308 ? -13.651 -5.144 8.154 1.00 73.25 308 GLY A O 1
ATOM 2463 N N . TRP A 1 309 ? -14.691 -3.169 7.892 1.00 71.69 309 TRP A N 1
ATOM 2464 C CA . TRP A 1 309 ? -15.291 -3.136 9.229 1.00 71.69 309 TRP A CA 1
ATOM 2465 C C . TRP A 1 309 ? -16.731 -3.634 9.193 1.00 71.69 309 TRP A C 1
ATOM 2467 O O . TRP A 1 309 ? -17.450 -3.377 8.233 1.00 71.69 309 TRP A O 1
ATOM 2477 N N . LYS A 1 310 ? -17.163 -4.317 10.256 1.00 69.81 310 LYS A N 1
ATOM 2478 C CA . LYS A 1 310 ? -18.570 -4.681 10.441 1.00 69.81 310 LYS A CA 1
ATOM 2479 C C . LYS A 1 310 ? -19.286 -3.585 11.219 1.00 69.81 310 LYS A C 1
ATOM 2481 O O . LYS A 1 310 ? -18.834 -3.237 12.307 1.00 69.81 310 LYS A O 1
ATOM 2486 N N . THR A 1 311 ? -20.405 -3.102 10.694 1.00 71.06 311 THR A N 1
ATOM 2487 C CA . THR A 1 311 ? -21.356 -2.255 11.434 1.00 71.06 311 THR A CA 1
ATOM 2488 C C . THR A 1 311 ? -22.345 -3.086 12.244 1.00 71.06 311 THR A C 1
ATOM 2490 O O . THR A 1 311 ? -22.919 -2.595 13.209 1.00 71.06 311 THR A O 1
ATOM 2493 N N . GLY A 1 312 ? -22.554 -4.346 11.843 1.00 74.19 312 GLY A N 1
ATOM 2494 C CA . GLY A 1 312 ? -23.641 -5.188 12.344 1.00 74.19 312 GLY A CA 1
ATOM 2495 C C . GLY A 1 312 ? -24.940 -5.044 11.543 1.00 74.19 312 GLY A C 1
ATOM 2496 O O . GLY A 1 312 ? -25.851 -5.845 11.734 1.00 74.19 312 GLY A O 1
ATOM 2497 N N . ALA A 1 313 ? -25.017 -4.089 10.611 1.00 73.06 313 ALA A N 1
ATOM 2498 C CA . ALA A 1 313 ? -26.144 -3.928 9.703 1.00 73.06 313 ALA A CA 1
ATOM 2499 C C . ALA A 1 313 ? -25.958 -4.736 8.406 1.00 73.06 313 ALA A C 1
ATOM 2501 O O . ALA A 1 313 ? -24.849 -4.939 7.908 1.00 73.06 313 ALA A O 1
ATOM 2502 N N . ASN A 1 314 ? -27.075 -5.144 7.795 1.00 72.25 314 ASN A N 1
ATOM 2503 C CA . ASN A 1 314 ? -27.072 -5.902 6.537 1.00 72.25 314 ASN A CA 1
ATOM 2504 C C . ASN A 1 314 ? -26.457 -5.135 5.349 1.00 72.25 314 ASN A C 1
ATOM 2506 O O . ASN A 1 314 ? -26.105 -5.758 4.349 1.00 72.25 314 ASN A O 1
ATOM 2510 N N . SER A 1 315 ? -26.291 -3.812 5.458 1.00 65.38 315 SER A N 1
ATOM 2511 C CA . SER A 1 315 ? -25.588 -2.970 4.483 1.00 65.38 315 SER A CA 1
ATOM 2512 C C . SER A 1 315 ? -24.162 -3.441 4.199 1.00 65.38 315 SER A C 1
ATOM 2514 O O . SER A 1 315 ? -23.738 -3.358 3.048 1.00 65.38 315 SER A O 1
ATOM 2516 N N . ASP A 1 316 ? -23.455 -3.981 5.201 1.00 64.62 316 ASP A N 1
ATOM 2517 C CA . ASP A 1 316 ? -22.071 -4.465 5.069 1.00 64.62 316 ASP A CA 1
ATOM 2518 C C . ASP A 1 316 ? -21.931 -5.414 3.860 1.00 64.62 316 ASP A C 1
ATOM 2520 O O . ASP A 1 316 ? -21.060 -5.238 3.010 1.00 64.62 316 ASP A O 1
ATOM 2524 N N . TRP A 1 317 ? -22.862 -6.367 3.717 1.00 63.44 317 TRP A N 1
ATOM 2525 C CA . TRP A 1 317 ? -22.861 -7.361 2.638 1.00 63.44 317 TRP A CA 1
ATOM 2526 C C . TRP A 1 317 ? -23.064 -6.781 1.239 1.00 63.44 317 TRP A C 1
ATOM 2528 O O . TRP A 1 317 ? -22.542 -7.343 0.279 1.00 63.44 317 TRP A O 1
ATOM 2538 N N . TYR A 1 318 ? -23.836 -5.702 1.107 1.00 61.91 318 TYR A N 1
ATOM 2539 C CA . TYR A 1 318 ? -24.118 -5.090 -0.191 1.00 61.91 318 TYR A CA 1
ATOM 2540 C C . TYR A 1 318 ? -22.994 -4.149 -0.610 1.00 61.91 318 TYR A C 1
ATOM 2542 O O . TYR A 1 318 ? -22.528 -4.216 -1.744 1.00 61.91 318 TYR A O 1
ATOM 2550 N N . VAL A 1 319 ? -22.516 -3.308 0.310 1.00 59.03 319 VAL A N 1
ATOM 2551 C CA . VAL A 1 319 ? -21.472 -2.319 0.017 1.00 59.03 319 VAL A CA 1
ATOM 2552 C C . VAL A 1 319 ? -20.155 -3.010 -0.370 1.00 59.03 319 VAL A C 1
ATOM 2554 O O . VAL A 1 319 ? -19.492 -2.574 -1.308 1.00 59.03 319 VAL A O 1
ATOM 2557 N N . TRP A 1 320 ? -19.811 -4.144 0.254 1.00 57.78 320 TRP A N 1
ATOM 2558 C CA . TRP A 1 320 ? -18.601 -4.915 -0.074 1.00 57.78 320 TRP A CA 1
ATOM 2559 C C . TRP A 1 320 ? -18.601 -5.598 -1.455 1.00 57.78 320 TRP A C 1
ATOM 2561 O O . TRP A 1 320 ? -17.579 -6.164 -1.833 1.00 57.78 320 TRP A O 1
ATOM 2571 N N . ILE A 1 321 ? -19.702 -5.579 -2.214 1.00 60.31 321 ILE A N 1
ATOM 2572 C CA . ILE A 1 321 ? -19.748 -6.144 -3.577 1.00 60.31 321 ILE A CA 1
ATOM 2573 C C . ILE A 1 321 ? -19.315 -5.104 -4.627 1.00 60.31 321 ILE A C 1
ATOM 2575 O O . ILE A 1 321 ? -18.818 -5.467 -5.694 1.00 60.31 321 ILE A O 1
ATOM 2579 N N . TYR A 1 322 ? -19.463 -3.809 -4.336 1.00 65.44 322 TYR A N 1
ATOM 2580 C CA . TYR A 1 322 ? -19.330 -2.746 -5.330 1.00 65.44 322 TYR A CA 1
ATOM 2581 C C . TYR A 1 322 ? -17.985 -2.021 -5.237 1.00 65.44 322 TYR A C 1
ATOM 2583 O O . TYR A 1 322 ? -17.744 -1.242 -4.319 1.00 65.44 322 TYR A O 1
ATOM 2591 N N . LEU A 1 323 ? -17.130 -2.199 -6.249 1.00 66.06 323 LEU A N 1
ATOM 2592 C CA . LEU A 1 323 ? -15.825 -1.528 -6.327 1.00 66.06 323 LEU A CA 1
ATOM 2593 C C . LEU A 1 323 ? -15.943 0.013 -6.334 1.00 66.06 323 LEU A C 1
ATOM 2595 O O . LEU A 1 323 ? -15.094 0.696 -5.770 1.00 66.06 323 LEU A O 1
ATOM 2599 N N . VAL A 1 324 ? -17.033 0.574 -6.870 1.00 71.81 324 VAL A N 1
ATOM 2600 C CA . VAL A 1 324 ? -17.308 2.024 -6.794 1.00 71.81 324 VAL A CA 1
ATOM 2601 C C . VAL A 1 324 ? -17.431 2.536 -5.349 1.00 71.81 324 VAL A C 1
ATOM 2603 O O . VAL A 1 324 ? -17.047 3.668 -5.078 1.00 71.81 324 VAL A O 1
ATOM 2606 N N . ALA A 1 325 ? -17.865 1.701 -4.397 1.00 75.94 325 ALA A N 1
ATOM 2607 C CA . ALA A 1 325 ? -18.012 2.086 -2.992 1.00 75.94 325 ALA A CA 1
ATOM 2608 C C . ALA A 1 325 ? -16.690 2.104 -2.201 1.00 75.94 325 ALA A C 1
ATOM 2610 O O . ALA A 1 325 ? -16.683 2.519 -1.047 1.00 75.94 325 ALA A O 1
ATOM 2611 N N . ILE A 1 326 ? -15.569 1.666 -2.788 1.00 82.44 326 ILE A N 1
ATOM 2612 C CA . ILE A 1 326 ? -14.240 1.773 -2.158 1.00 82.44 326 ILE A CA 1
ATOM 2613 C C . ILE A 1 326 ? -13.331 2.793 -2.846 1.00 82.44 326 ILE A C 1
ATOM 2615 O O . ILE A 1 326 ? -12.422 3.304 -2.198 1.00 82.44 326 ILE A O 1
ATOM 2619 N N . VAL A 1 327 ? -13.575 3.127 -4.120 1.00 83.81 327 VAL A N 1
ATOM 2620 C CA . VAL A 1 327 ? -12.730 4.053 -4.900 1.00 83.81 327 VAL A CA 1
ATOM 2621 C C . VAL A 1 327 ? -12.519 5.406 -4.195 1.00 83.81 327 VAL A C 1
ATOM 2623 O O . VAL A 1 327 ? -11.356 5.782 -4.052 1.00 83.81 327 VAL A O 1
ATOM 2626 N N . PRO A 1 328 ? -13.544 6.101 -3.653 1.00 89.19 328 PRO A N 1
ATOM 2627 C CA . PRO A 1 328 ? -13.324 7.377 -2.969 1.00 89.19 328 PRO A CA 1
ATOM 2628 C C . PRO A 1 328 ? -12.444 7.257 -1.726 1.00 89.19 328 PRO A C 1
ATOM 2630 O O . PRO A 1 328 ? -11.548 8.070 -1.515 1.00 89.19 328 PRO A O 1
ATOM 2633 N N . ALA A 1 329 ? -12.629 6.207 -0.926 1.00 89.69 329 ALA A N 1
ATOM 2634 C CA . ALA A 1 329 ? -11.778 5.966 0.232 1.00 89.69 329 ALA A CA 1
ATOM 2635 C C . ALA A 1 329 ? -10.328 5.635 -0.182 1.00 89.69 329 ALA A C 1
ATOM 2637 O O . ALA A 1 329 ? -9.378 6.110 0.435 1.00 89.69 329 ALA A O 1
ATOM 2638 N N . VAL A 1 330 ? -10.141 4.870 -1.261 1.00 88.38 330 VAL A N 1
ATOM 2639 C CA . VAL A 1 330 ? -8.814 4.510 -1.789 1.00 88.38 330 VAL A CA 1
ATOM 2640 C C . VAL A 1 330 ? -8.069 5.746 -2.299 1.00 88.38 330 VAL A C 1
ATOM 2642 O O . VAL A 1 330 ? -6.914 5.954 -1.930 1.00 88.38 330 VAL A O 1
ATOM 2645 N N . LEU A 1 331 ? -8.737 6.602 -3.076 1.00 89.00 331 LEU A N 1
ATOM 2646 C CA . LEU A 1 331 ? -8.156 7.841 -3.601 1.00 89.00 331 LEU A CA 1
ATOM 2647 C C . LEU A 1 331 ? -7.850 8.855 -2.486 1.00 89.00 331 LEU A C 1
ATOM 2649 O O . LEU A 1 331 ? -6.811 9.512 -2.525 1.00 89.00 331 LEU A O 1
ATOM 2653 N N . ALA A 1 332 ? -8.692 8.936 -1.452 1.00 90.75 332 ALA A N 1
ATOM 2654 C CA . ALA A 1 332 ? -8.434 9.779 -0.286 1.00 90.75 332 ALA A CA 1
ATOM 2655 C C . ALA A 1 332 ? -7.197 9.334 0.518 1.00 90.75 332 ALA A C 1
ATOM 2657 O O . ALA A 1 332 ? -6.407 10.185 0.926 1.00 90.75 332 ALA A O 1
ATOM 2658 N N . LEU A 1 333 ? -6.989 8.024 0.722 1.00 89.56 333 LEU A N 1
ATOM 2659 C CA . LEU A 1 333 ? -5.771 7.516 1.378 1.00 89.56 333 LEU A CA 1
ATOM 2660 C C . LEU A 1 333 ? -4.504 7.735 0.536 1.00 89.56 333 LEU A C 1
ATOM 2662 O O . LEU A 1 333 ? -3.425 7.889 1.098 1.00 89.56 333 LEU A O 1
ATOM 2666 N N . ALA A 1 334 ? -4.643 7.754 -0.790 1.00 89.00 334 ALA A N 1
ATOM 2667 C CA . ALA A 1 334 ? -3.563 7.920 -1.762 1.00 89.00 334 ALA A CA 1
ATOM 2668 C C . ALA A 1 334 ? -3.256 9.388 -2.132 1.00 89.00 334 ALA A C 1
ATOM 2670 O O . ALA A 1 334 ? -2.568 9.649 -3.122 1.00 89.00 334 ALA A O 1
ATOM 2671 N N . GLY A 1 335 ? -3.798 10.349 -1.373 1.00 88.38 335 GLY A N 1
ATOM 2672 C CA . GLY A 1 335 ? -3.480 11.773 -1.503 1.00 88.38 335 GLY A CA 1
ATOM 2673 C C . GLY A 1 335 ? -4.100 12.496 -2.705 1.00 88.38 335 GLY A C 1
ATOM 2674 O O . GLY A 1 335 ? -3.629 13.580 -3.048 1.00 88.38 335 GLY A O 1
ATOM 2675 N N . TYR A 1 336 ? -5.136 11.949 -3.354 1.00 87.88 336 TYR A N 1
ATOM 2676 C CA . TYR A 1 336 ? -5.829 12.672 -4.431 1.00 87.88 336 TYR A CA 1
ATOM 2677 C C . TYR A 1 336 ? -6.611 13.867 -3.859 1.00 87.88 336 TYR A C 1
ATOM 2679 O O . TYR A 1 336 ? -7.341 13.696 -2.879 1.00 87.88 336 TYR A O 1
ATOM 2687 N N . PRO A 1 337 ? -6.535 15.060 -4.484 1.00 85.25 337 PRO A N 1
ATOM 2688 C CA . PRO A 1 337 ? -7.207 16.258 -3.977 1.00 85.25 337 PRO A CA 1
ATOM 2689 C C . PRO A 1 337 ? -8.737 16.160 -4.055 1.00 85.25 337 PRO A C 1
ATOM 2691 O O . PRO A 1 337 ? -9.430 16.707 -3.203 1.00 85.25 337 PRO A O 1
ATOM 2694 N N . GLN A 1 338 ? -9.267 15.428 -5.041 1.00 87.25 338 GLN A N 1
ATOM 2695 C CA . GLN A 1 338 ? -10.699 15.200 -5.227 1.00 87.25 338 GLN A CA 1
ATOM 2696 C C . GLN A 1 338 ? -10.978 13.688 -5.329 1.00 87.25 338 GLN A C 1
ATOM 2698 O O . GLN A 1 338 ? -10.930 13.126 -6.423 1.00 87.25 338 GLN A O 1
ATOM 2703 N N . PRO A 1 339 ? -11.312 12.996 -4.223 1.00 87.38 339 PRO A N 1
ATOM 2704 C CA . PRO A 1 339 ? -11.512 11.541 -4.224 1.00 87.38 339 PRO A CA 1
ATOM 2705 C C . PRO A 1 339 ? -12.717 11.033 -5.039 1.00 87.38 339 PRO A C 1
ATOM 2707 O O . PRO A 1 339 ? -12.944 9.831 -5.117 1.00 87.38 339 PRO A O 1
ATOM 2710 N N . ARG A 1 340 ? -13.520 11.927 -5.628 1.00 84.06 340 ARG A N 1
ATOM 2711 C CA . ARG A 1 340 ? -14.698 11.589 -6.448 1.00 84.06 340 ARG A CA 1
ATOM 2712 C C . ARG A 1 340 ? -14.405 11.436 -7.944 1.00 84.06 340 ARG A C 1
ATOM 2714 O O . ARG A 1 340 ? -15.302 11.022 -8.672 1.00 84.06 340 ARG A O 1
ATOM 2721 N N . ILE A 1 341 ? -13.197 11.763 -8.405 1.00 81.19 341 ILE A N 1
ATOM 2722 C CA . ILE A 1 341 ? -12.828 11.600 -9.818 1.00 81.19 341 ILE A CA 1
ATOM 2723 C C . ILE A 1 341 ? -12.711 10.121 -10.201 1.00 81.19 341 ILE A C 1
ATOM 2725 O O . ILE A 1 341 ? -12.374 9.273 -9.374 1.00 81.19 341 ILE A O 1
ATOM 2729 N N . ILE A 1 342 ? -12.918 9.818 -11.483 1.00 76.06 342 ILE A N 1
ATOM 2730 C CA . ILE A 1 342 ? -12.487 8.541 -12.059 1.00 76.06 342 ILE A CA 1
ATOM 2731 C C . ILE A 1 342 ? -10.966 8.640 -12.262 1.00 76.06 342 ILE A C 1
ATOM 2733 O O . ILE A 1 342 ? -10.521 9.527 -12.990 1.00 76.06 342 ILE A O 1
ATOM 2737 N N . PRO A 1 343 ? -10.145 7.788 -11.622 1.00 72.69 343 PRO A N 1
ATOM 2738 C CA . PRO A 1 343 ? -8.698 7.921 -11.693 1.00 72.69 343 PRO A CA 1
ATOM 2739 C C . PRO A 1 343 ? -8.173 7.392 -13.030 1.00 72.69 343 PRO A C 1
ATOM 2741 O O . PRO A 1 343 ? -8.274 6.199 -13.322 1.00 72.69 343 PRO A O 1
ATOM 2744 N N . THR A 1 344 ? -7.553 8.261 -13.825 1.00 80.19 344 THR A N 1
ATOM 2745 C CA . THR A 1 344 ? -6.774 7.841 -14.995 1.00 80.19 344 THR A CA 1
ATOM 2746 C C . THR A 1 344 ? -5.526 7.088 -14.542 1.00 80.19 344 THR A C 1
ATOM 2748 O O . THR A 1 344 ? -4.734 7.599 -13.744 1.00 80.19 344 THR A O 1
ATOM 2751 N N . LEU A 1 345 ? -5.325 5.876 -15.058 1.00 84.44 345 LEU A N 1
ATOM 2752 C CA . LEU A 1 345 ? -4.064 5.159 -14.881 1.00 84.44 345 LEU A CA 1
ATOM 2753 C C . LEU A 1 345 ? -3.007 5.748 -15.832 1.00 84.44 345 LEU A C 1
ATOM 2755 O O . LEU A 1 345 ? -3.357 6.163 -16.935 1.00 84.44 345 LEU A O 1
ATOM 2759 N N . PRO A 1 346 ? -1.727 5.815 -15.426 1.00 88.38 346 PRO A N 1
ATOM 2760 C CA . PRO A 1 346 ? -0.679 6.344 -16.283 1.00 88.38 346 PRO A CA 1
ATOM 2761 C C . PRO A 1 346 ? -0.436 5.377 -17.439 1.00 88.38 346 PRO A C 1
ATOM 2763 O O . PRO A 1 346 ? -0.199 4.187 -17.223 1.00 88.38 346 PRO A O 1
ATOM 2766 N N . ASP A 1 347 ? -0.474 5.913 -18.651 1.00 88.62 347 ASP A N 1
ATOM 2767 C CA . ASP A 1 347 ? -0.283 5.159 -19.882 1.00 88.62 347 ASP A CA 1
ATOM 2768 C C . ASP A 1 347 ? 1.136 5.362 -20.441 1.00 88.62 347 ASP A C 1
ATOM 2770 O O . ASP A 1 347 ? 1.763 6.413 -20.274 1.00 88.62 347 ASP A O 1
ATOM 2774 N N . ILE A 1 348 ? 1.653 4.324 -21.093 1.00 92.81 348 ILE A N 1
ATOM 2775 C CA . ILE A 1 348 ? 2.930 4.320 -21.797 1.00 92.81 348 ILE A CA 1
ATOM 2776 C C . ILE A 1 348 ? 2.792 4.764 -23.259 1.00 92.81 348 ILE A C 1
ATOM 2778 O O . ILE A 1 348 ? 3.774 5.248 -23.822 1.00 92.81 348 ILE A O 1
ATOM 2782 N N . GLU A 1 349 ? 1.598 4.685 -23.861 1.00 93.38 349 GLU A N 1
ATOM 2783 C CA . GLU A 1 349 ? 1.373 5.147 -25.243 1.00 93.38 349 GLU A CA 1
ATOM 2784 C C . GLU A 1 349 ? 1.585 6.667 -25.391 1.00 93.38 349 GLU A C 1
ATOM 2786 O O . GLU A 1 349 ? 2.055 7.142 -26.426 1.00 93.38 349 GLU A O 1
ATOM 2791 N N . LEU A 1 350 ? 1.408 7.424 -24.298 1.00 93.44 350 LEU A N 1
ATOM 2792 C CA . LEU A 1 350 ? 1.789 8.839 -24.169 1.00 93.44 350 LEU A CA 1
ATOM 2793 C C . LEU A 1 350 ? 3.262 9.117 -24.530 1.00 93.44 350 LEU A C 1
ATOM 2795 O O . LEU A 1 350 ? 3.621 10.247 -24.868 1.00 93.44 350 LEU A O 1
ATOM 2799 N N . LEU A 1 351 ? 4.144 8.117 -24.452 1.00 96.00 351 LEU A N 1
ATOM 2800 C CA . LEU A 1 351 ? 5.561 8.252 -24.794 1.00 96.00 351 LEU A CA 1
ATOM 2801 C C . LEU A 1 351 ? 5.861 8.008 -26.284 1.00 96.00 351 LEU A C 1
ATOM 2803 O O . LEU A 1 351 ? 6.966 8.315 -26.730 1.00 96.00 351 LEU A O 1
ATOM 2807 N N . TYR A 1 352 ? 4.905 7.476 -27.052 1.00 96.44 352 TYR A N 1
ATOM 2808 C CA . TYR A 1 352 ? 5.094 7.136 -28.470 1.00 96.44 352 TYR A CA 1
ATOM 2809 C C . TYR A 1 352 ? 5.023 8.367 -29.384 1.00 96.44 352 TYR A C 1
ATOM 2811 O O . TYR A 1 352 ? 5.576 8.359 -30.480 1.00 96.44 352 TYR A O 1
ATOM 2819 N N . GLN A 1 353 ? 4.346 9.426 -28.933 1.00 92.38 353 GLN A N 1
ATOM 2820 C CA . GLN A 1 353 ? 4.133 10.669 -29.676 1.00 92.38 353 GLN A CA 1
ATOM 2821 C C . GLN A 1 353 ? 4.903 11.811 -29.000 1.00 92.38 353 GLN A C 1
ATOM 2823 O O . GLN A 1 353 ? 4.346 12.549 -28.186 1.00 92.38 353 GLN A O 1
ATOM 2828 N N . ASP A 1 354 ? 6.207 11.923 -29.257 1.00 94.81 354 ASP A N 1
ATOM 2829 C CA . ASP A 1 354 ? 7.058 12.994 -28.716 1.00 94.81 354 ASP A CA 1
ATOM 2830 C C . ASP A 1 354 ? 7.519 13.951 -29.830 1.00 94.81 354 ASP A C 1
ATOM 2832 O O . ASP A 1 354 ? 7.896 13.470 -30.900 1.00 94.81 354 ASP A O 1
ATOM 2836 N N . PRO A 1 355 ? 7.492 15.284 -29.622 1.00 94.62 355 PRO A N 1
ATOM 2837 C CA . PRO A 1 355 ? 7.910 16.247 -30.643 1.00 94.62 355 PRO A CA 1
ATOM 2838 C C . PRO A 1 355 ? 9.424 16.252 -30.905 1.00 94.62 355 PRO A C 1
ATOM 2840 O O . PRO A 1 355 ? 9.844 16.746 -31.948 1.00 94.62 355 PRO A O 1
ATOM 2843 N N . ASP A 1 356 ? 10.244 15.709 -29.997 1.00 95.88 356 ASP A N 1
ATOM 2844 C CA . ASP A 1 356 ? 11.656 15.414 -30.260 1.00 95.88 356 ASP A CA 1
ATOM 2845 C C . ASP A 1 356 ? 11.806 13.928 -30.654 1.00 95.88 356 ASP A C 1
ATOM 2847 O O . ASP A 1 356 ? 11.631 13.055 -29.796 1.00 95.88 356 ASP A O 1
ATOM 2851 N N . PRO A 1 357 ? 12.180 13.603 -31.910 1.00 95.12 357 PRO A N 1
ATOM 2852 C CA . PRO A 1 357 ? 12.393 12.224 -32.355 1.00 95.12 357 PRO A CA 1
ATOM 2853 C C . PRO A 1 357 ? 13.400 11.437 -31.505 1.00 95.12 357 PRO A C 1
ATOM 2855 O O . PRO A 1 357 ? 13.287 10.218 -31.391 1.00 95.12 357 PRO A O 1
ATOM 2858 N N . ASN A 1 358 ? 14.363 12.111 -30.866 1.00 95.94 358 ASN A N 1
ATOM 2859 C CA . ASN A 1 358 ? 15.345 11.472 -29.987 1.00 95.94 358 ASN A CA 1
ATOM 2860 C C . ASN A 1 358 ? 14.718 10.997 -28.665 1.00 95.94 358 ASN A C 1
ATOM 2862 O O . ASN A 1 358 ? 15.227 10.063 -28.037 1.00 95.94 358 ASN A O 1
ATOM 2866 N N . MET A 1 359 ? 13.612 11.624 -28.256 1.00 97.06 359 MET A N 1
ATOM 2867 C CA . MET A 1 359 ? 12.877 11.364 -27.018 1.00 97.06 359 MET A CA 1
ATOM 2868 C C . MET A 1 359 ? 11.668 10.440 -27.212 1.00 97.06 359 MET A C 1
ATOM 2870 O O . MET A 1 359 ? 11.022 10.086 -26.227 1.00 97.06 359 MET A O 1
ATOM 2874 N N . VAL A 1 360 ? 11.352 10.011 -28.436 1.00 96.62 360 VAL A N 1
ATOM 2875 C CA . VAL A 1 360 ? 10.265 9.053 -28.693 1.00 96.62 360 VAL A CA 1
ATOM 2876 C C . VAL A 1 360 ? 10.576 7.695 -28.053 1.00 96.62 360 VAL A C 1
ATOM 2878 O O . VAL A 1 360 ? 11.620 7.089 -28.303 1.00 96.62 360 VAL A O 1
ATOM 2881 N N . PHE A 1 361 ? 9.639 7.167 -27.263 1.00 97.25 361 PHE A N 1
ATOM 2882 C CA . PHE A 1 361 ? 9.667 5.764 -26.854 1.00 97.25 361 PHE A CA 1
ATOM 2883 C C . PHE A 1 361 ? 9.081 4.928 -27.995 1.00 97.25 361 PHE A C 1
ATOM 2885 O O . PHE A 1 361 ? 7.881 4.971 -28.251 1.00 97.25 361 PHE A O 1
ATOM 2892 N N . SER A 1 362 ? 9.904 4.152 -28.701 1.00 96.12 362 SER A N 1
ATOM 2893 C CA . SER A 1 362 ? 9.398 3.316 -29.797 1.00 96.12 362 SER A CA 1
ATOM 2894 C C . SER A 1 362 ? 8.498 2.193 -29.266 1.00 96.12 362 SER A C 1
ATOM 2896 O O . SER A 1 362 ? 8.953 1.338 -28.505 1.00 96.12 362 SER A O 1
ATOM 2898 N N . ALA A 1 363 ? 7.238 2.147 -29.710 1.00 95.25 363 ALA A N 1
ATOM 2899 C CA . ALA A 1 363 ? 6.288 1.086 -29.358 1.00 95.25 363 ALA A CA 1
ATOM 2900 C C . ALA A 1 363 ? 6.825 -0.321 -29.694 1.00 95.25 363 ALA A C 1
ATOM 2902 O O . ALA A 1 363 ? 6.676 -1.257 -28.909 1.00 95.25 363 ALA A O 1
ATOM 2903 N N . VAL A 1 364 ? 7.552 -0.447 -30.813 1.00 96.88 364 VAL A N 1
ATOM 2904 C CA . VAL A 1 364 ? 8.222 -1.687 -31.255 1.00 96.88 364 VAL A CA 1
ATOM 2905 C C . VAL A 1 364 ? 9.258 -2.176 -30.231 1.00 96.88 364 VAL A C 1
ATOM 2907 O O . VAL A 1 364 ? 9.523 -3.371 -30.146 1.00 96.88 364 VAL A O 1
ATOM 2910 N N . LYS A 1 365 ? 9.813 -1.273 -29.411 1.00 97.12 365 LYS A N 1
ATOM 2911 C CA . LYS A 1 365 ? 10.796 -1.576 -28.361 1.00 97.12 365 LYS A CA 1
ATOM 2912 C C . LYS A 1 365 ? 10.205 -1.822 -26.976 1.00 97.12 365 LYS A C 1
ATOM 2914 O O . LYS A 1 365 ? 10.938 -2.230 -26.074 1.00 97.12 365 LYS A O 1
ATOM 2919 N N . LEU A 1 366 ? 8.891 -1.671 -26.796 1.00 96.25 366 LEU A N 1
ATO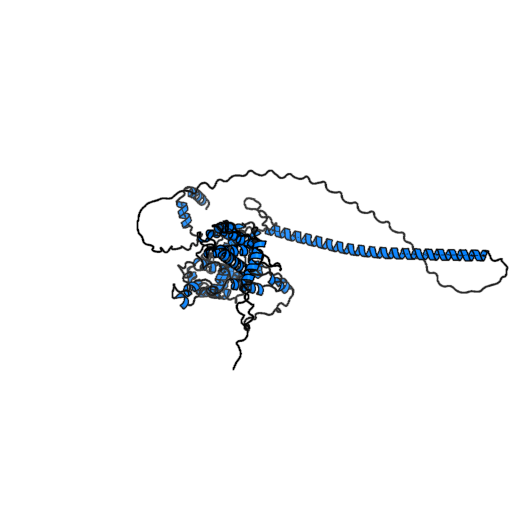M 2920 C CA . LEU A 1 366 ? 8.233 -1.989 -25.527 1.00 96.25 366 LEU A CA 1
ATOM 2921 C C . LEU A 1 366 ? 8.402 -3.465 -25.090 1.00 96.25 366 LEU A C 1
ATOM 2923 O O . LEU A 1 366 ? 8.652 -3.687 -23.901 1.00 96.25 366 LEU A O 1
ATOM 2927 N N . PRO A 1 367 ? 8.319 -4.486 -25.973 1.00 96.19 367 PRO A N 1
ATOM 2928 C CA . PRO A 1 367 ? 8.571 -5.874 -25.585 1.00 96.19 367 PRO A CA 1
ATOM 2929 C C . PRO A 1 367 ? 10.006 -6.089 -25.089 1.00 96.19 367 PRO A C 1
ATOM 2931 O O . PRO A 1 367 ? 10.191 -6.641 -24.005 1.00 96.19 367 PRO A O 1
ATOM 2934 N N . ASP A 1 368 ? 11.003 -5.588 -25.827 1.00 97.69 368 ASP A N 1
ATOM 2935 C CA . ASP A 1 368 ? 12.427 -5.681 -25.476 1.00 97.69 368 ASP A CA 1
ATOM 2936 C C . ASP A 1 368 ? 12.716 -5.007 -24.125 1.00 97.69 368 ASP A C 1
ATOM 2938 O O . ASP A 1 368 ? 13.425 -5.559 -23.278 1.00 97.69 368 ASP A O 1
ATOM 2942 N N . PHE A 1 369 ? 12.128 -3.828 -23.895 1.00 98.00 369 PHE A N 1
ATOM 2943 C CA . PHE A 1 369 ? 12.263 -3.079 -22.647 1.00 98.00 369 PHE A CA 1
ATOM 2944 C C . PHE A 1 369 ? 11.681 -3.854 -21.460 1.00 98.00 369 PHE A C 1
ATOM 2946 O O . PHE A 1 369 ? 12.354 -4.026 -20.445 1.00 98.00 369 PHE A O 1
ATOM 2953 N N . ILE A 1 370 ? 10.468 -4.396 -21.604 1.00 97.38 370 ILE A N 1
ATOM 2954 C CA . ILE A 1 370 ? 9.801 -5.189 -20.561 1.00 97.38 370 ILE A CA 1
ATOM 2955 C C . ILE A 1 370 ? 10.565 -6.485 -20.259 1.00 97.38 370 ILE A C 1
ATOM 2957 O O . ILE A 1 370 ? 10.730 -6.828 -19.090 1.00 97.38 370 ILE A O 1
ATOM 2961 N N . ASN A 1 371 ? 11.072 -7.174 -21.283 1.00 96.81 371 ASN A N 1
ATOM 2962 C CA . ASN A 1 371 ? 11.853 -8.404 -21.123 1.00 96.81 371 ASN A CA 1
ATOM 2963 C C . ASN A 1 371 ? 13.237 -8.145 -20.494 1.00 96.81 371 ASN A C 1
ATOM 2965 O O . ASN A 1 371 ? 13.767 -8.999 -19.789 1.00 96.81 371 ASN A O 1
ATOM 2969 N N . SER A 1 372 ? 13.811 -6.954 -20.700 1.00 97.88 372 SER A N 1
ATOM 2970 C CA . SER A 1 372 ? 15.042 -6.517 -20.023 1.00 97.88 372 SER A CA 1
ATOM 2971 C C . SER A 1 372 ? 14.782 -6.098 -18.565 1.00 97.88 372 SER A C 1
ATOM 2973 O O . SER A 1 372 ? 15.611 -6.315 -17.672 1.00 97.88 372 SER A O 1
ATOM 2975 N N . LEU A 1 373 ? 13.614 -5.500 -18.307 1.00 97.81 373 LEU A N 1
ATOM 2976 C CA . LEU A 1 373 ? 13.208 -4.985 -17.001 1.00 97.81 373 LEU A CA 1
ATOM 2977 C C . LEU A 1 373 ? 12.749 -6.091 -16.035 1.00 97.81 373 LEU A C 1
ATOM 2979 O O . LEU A 1 373 ? 13.066 -6.006 -14.849 1.00 97.81 373 LEU A O 1
ATOM 2983 N N . PHE A 1 374 ? 12.082 -7.148 -16.512 1.00 97.44 374 PHE A N 1
ATOM 2984 C CA . PHE A 1 374 ? 11.532 -8.218 -15.668 1.00 97.44 374 PHE A CA 1
ATOM 2985 C C . PHE A 1 374 ? 11.838 -9.625 -16.196 1.00 97.44 374 PHE A C 1
ATOM 2987 O O . PHE A 1 374 ? 11.712 -9.900 -17.386 1.00 97.44 374 PHE A O 1
ATOM 2994 N N . VAL A 1 375 ? 12.111 -10.563 -15.284 1.00 95.81 375 VAL A N 1
ATOM 2995 C CA . VAL A 1 375 ? 12.143 -12.003 -15.592 1.00 95.81 375 VAL A CA 1
ATOM 2996 C C . VAL A 1 375 ? 10.738 -12.578 -15.381 1.00 95.81 375 VAL A C 1
ATOM 2998 O O . VAL A 1 375 ? 10.288 -12.696 -14.244 1.00 95.81 375 VAL A O 1
ATOM 3001 N N . ILE A 1 376 ? 10.023 -12.903 -16.466 1.00 94.75 376 ILE A N 1
ATOM 3002 C CA . ILE A 1 376 ? 8.589 -13.255 -16.428 1.00 94.75 376 ILE A CA 1
ATOM 3003 C C . ILE A 1 376 ? 8.364 -14.750 -16.711 1.00 94.75 376 ILE A C 1
ATOM 3005 O O . ILE A 1 376 ? 8.226 -15.169 -17.862 1.00 94.75 376 ILE A O 1
ATOM 3009 N N . SER A 1 377 ? 8.249 -15.557 -15.653 1.00 92.88 377 SER A N 1
ATOM 3010 C CA . SER A 1 377 ? 7.895 -16.986 -15.756 1.00 92.88 377 SER A CA 1
ATOM 3011 C C . SER A 1 377 ? 6.385 -17.253 -15.723 1.00 92.88 377 SER A C 1
ATOM 3013 O O . SER A 1 377 ? 5.957 -18.367 -16.015 1.00 92.88 377 SER A O 1
ATOM 3015 N N . LEU A 1 378 ? 5.573 -16.266 -15.328 1.00 90.00 378 LEU A N 1
ATOM 3016 C CA . LEU A 1 378 ? 4.122 -16.403 -15.170 1.00 90.00 378 LEU A CA 1
ATOM 3017 C C . LEU A 1 378 ? 3.375 -16.108 -16.488 1.00 90.00 378 LEU A C 1
ATOM 3019 O O . LEU A 1 378 ? 3.399 -14.954 -16.928 1.00 90.00 378 LEU A O 1
ATOM 3023 N N . PRO A 1 379 ? 2.644 -17.079 -17.082 1.00 88.75 379 PRO A N 1
ATOM 3024 C CA . PRO A 1 379 ? 1.902 -16.877 -18.334 1.00 88.75 379 PRO A CA 1
ATOM 3025 C C . PRO A 1 379 ? 0.887 -15.732 -18.272 1.00 88.75 379 PRO A C 1
ATOM 3027 O O . PRO A 1 379 ? 0.658 -15.044 -19.261 1.00 88.75 379 PRO A O 1
ATOM 3030 N N . GLU A 1 380 ? 0.315 -15.472 -17.094 1.00 88.56 380 GLU A N 1
ATOM 3031 C CA . GLU A 1 380 ? -0.584 -14.344 -16.853 1.00 88.56 380 GLU A CA 1
ATOM 3032 C C . GLU A 1 380 ? -0.013 -12.963 -17.229 1.00 88.56 380 GLU A C 1
ATOM 3034 O O . GLU A 1 380 ? -0.798 -12.075 -17.553 1.00 88.56 380 GLU A O 1
ATOM 3039 N N . PHE A 1 381 ? 1.311 -12.775 -17.208 1.00 91.44 381 PHE A N 1
ATOM 3040 C CA . PHE A 1 381 ? 1.985 -11.494 -17.484 1.00 91.44 381 PHE A CA 1
ATOM 3041 C C . PHE A 1 381 ? 2.735 -11.464 -18.833 1.00 91.44 381 PHE A C 1
ATOM 3043 O O . PHE A 1 381 ? 3.253 -10.418 -19.247 1.00 91.44 381 PHE A O 1
ATOM 3050 N N . GLN A 1 382 ? 2.816 -12.603 -19.526 1.00 90.19 382 GLN A N 1
ATOM 3051 C CA . GLN A 1 382 ? 3.513 -12.727 -20.806 1.00 90.19 382 GLN A CA 1
ATOM 3052 C C . GLN A 1 382 ? 2.715 -12.053 -21.933 1.00 90.19 382 GLN A C 1
ATOM 3054 O O . GLN A 1 382 ? 1.487 -12.091 -21.963 1.00 90.19 382 GLN A O 1
ATOM 3059 N N . GLY A 1 383 ? 3.414 -11.380 -22.848 1.00 85.69 383 GLY A N 1
ATOM 3060 C CA . GLY A 1 383 ? 2.786 -10.729 -23.999 1.00 85.69 383 GLY A CA 1
ATOM 3061 C C . GLY A 1 383 ? 2.548 -11.704 -25.165 1.00 85.69 383 GLY A C 1
ATOM 3062 O O . GLY A 1 383 ? 3.244 -12.714 -25.250 1.00 85.69 383 GLY A O 1
ATOM 3063 N N . PRO A 1 384 ? 1.613 -11.403 -26.085 1.00 84.38 384 PRO A N 1
ATOM 3064 C CA . PRO A 1 384 ? 0.645 -10.306 -26.008 1.00 84.38 384 PRO A CA 1
ATOM 3065 C C . PRO A 1 384 ? -0.563 -10.633 -25.108 1.00 84.38 384 PRO A C 1
ATOM 3067 O O . PRO A 1 384 ? -1.087 -9.743 -24.451 1.00 84.38 384 PRO A O 1
ATOM 3070 N N . ASN A 1 385 ? -0.959 -11.908 -25.016 1.00 85.81 385 ASN A N 1
ATOM 3071 C CA . ASN A 1 385 ? -2.295 -12.321 -24.554 1.00 85.81 385 ASN A CA 1
ATOM 3072 C C . ASN A 1 385 ? -2.424 -12.609 -23.039 1.00 85.81 385 ASN A C 1
ATOM 3074 O O . ASN A 1 385 ? -3.420 -13.188 -22.599 1.00 85.81 385 ASN A O 1
ATOM 3078 N N . GLY A 1 386 ? -1.426 -12.264 -22.222 1.00 88.12 386 GLY A N 1
ATOM 3079 C CA . GLY A 1 386 ? -1.471 -12.464 -20.772 1.00 88.12 386 GLY A CA 1
ATOM 3080 C C . GLY A 1 386 ? -2.547 -11.601 -20.107 1.00 88.12 386 GLY A C 1
ATOM 3081 O O . GLY A 1 386 ? -2.522 -10.378 -20.202 1.00 88.12 386 GLY A O 1
ATOM 3082 N N . ARG A 1 387 ? -3.480 -12.218 -19.371 1.00 86.38 387 ARG A N 1
ATOM 3083 C CA . ARG A 1 387 ? -4.629 -11.527 -18.739 1.00 86.38 387 ARG A CA 1
ATOM 3084 C C . ARG A 1 387 ? -4.281 -10.448 -17.696 1.00 86.38 387 ARG A C 1
ATOM 3086 O O . ARG A 1 387 ? -5.173 -9.735 -17.258 1.00 86.38 387 ARG A O 1
ATOM 3093 N N . LEU A 1 388 ? -3.022 -10.359 -17.260 1.00 87.19 388 LEU A N 1
ATOM 3094 C CA . LEU A 1 388 ? -2.486 -9.316 -16.374 1.00 87.19 388 LEU A CA 1
ATOM 3095 C C . LEU A 1 388 ? -1.452 -8.422 -17.090 1.00 87.19 388 LEU A C 1
ATOM 3097 O O . LEU A 1 388 ? -0.728 -7.669 -16.439 1.00 87.19 388 LEU A O 1
ATOM 3101 N N . ARG A 1 389 ? -1.369 -8.475 -18.428 1.00 90.00 389 ARG A N 1
ATOM 3102 C CA . ARG A 1 389 ? -0.427 -7.666 -19.213 1.00 90.00 389 ARG A CA 1
ATOM 3103 C C . ARG A 1 389 ? -0.678 -6.169 -19.038 1.00 90.00 389 ARG A C 1
ATOM 3105 O O . ARG A 1 389 ? 0.283 -5.442 -18.821 1.00 90.00 389 ARG A O 1
ATOM 3112 N N . ASN A 1 390 ? -1.936 -5.726 -19.023 1.00 88.62 390 ASN A N 1
ATOM 3113 C CA . ASN A 1 390 ? -2.291 -4.312 -18.825 1.00 88.62 390 ASN A CA 1
ATOM 3114 C C . ASN A 1 390 ? -1.806 -3.794 -17.456 1.00 88.62 390 ASN A C 1
ATOM 3116 O O . ASN A 1 390 ? -1.227 -2.715 -17.374 1.00 88.62 390 ASN A O 1
ATOM 3120 N N . LEU A 1 391 ? -1.924 -4.605 -16.395 1.00 89.69 391 LEU A N 1
ATOM 3121 C CA . LEU A 1 391 ? -1.364 -4.287 -15.075 1.00 89.69 391 LEU A CA 1
ATOM 3122 C C . LEU A 1 391 ? 0.168 -4.139 -15.120 1.00 89.69 391 LEU A C 1
ATOM 3124 O O . LEU A 1 391 ? 0.713 -3.260 -14.457 1.00 89.69 391 LEU A O 1
ATOM 3128 N N . LEU A 1 392 ? 0.866 -4.958 -15.915 1.00 93.94 392 LEU A N 1
ATOM 3129 C CA . LEU A 1 392 ? 2.309 -4.807 -16.120 1.00 93.94 392 LEU A CA 1
ATOM 3130 C C . LEU A 1 392 ? 2.649 -3.492 -16.835 1.00 93.94 392 LEU A C 1
ATOM 3132 O O . LEU A 1 392 ? 3.596 -2.826 -16.429 1.00 93.94 392 LEU A O 1
ATOM 3136 N N . LEU A 1 393 ? 1.875 -3.094 -17.851 1.00 94.56 393 LEU A N 1
ATOM 3137 C CA . LEU A 1 393 ? 2.072 -1.821 -18.558 1.00 94.56 393 LEU A CA 1
ATOM 3138 C C . LEU A 1 393 ? 1.875 -0.618 -17.625 1.00 94.56 393 LEU A C 1
ATOM 3140 O O . LEU A 1 393 ? 2.742 0.252 -17.572 1.00 94.56 393 LEU A O 1
ATOM 3144 N N . VAL A 1 394 ? 0.812 -0.621 -16.815 1.00 93.94 394 VAL A N 1
ATOM 3145 C CA . VAL A 1 394 ? 0.560 0.409 -15.790 1.00 93.94 394 VAL A CA 1
ATOM 3146 C C . VAL A 1 394 ? 1.698 0.461 -14.765 1.00 93.94 394 VAL A C 1
ATOM 3148 O O . VAL A 1 394 ? 2.172 1.542 -14.423 1.00 93.94 394 VAL A O 1
ATOM 3151 N N . VAL A 1 395 ? 2.198 -0.690 -14.303 1.00 95.81 395 VAL A N 1
ATOM 3152 C CA . VAL A 1 395 ? 3.359 -0.749 -13.398 1.00 95.81 395 VAL A CA 1
ATOM 3153 C C . VAL A 1 395 ? 4.615 -0.158 -14.050 1.00 95.81 395 VAL A C 1
ATOM 3155 O O . VAL A 1 395 ? 5.319 0.619 -13.405 1.00 95.81 395 VAL A O 1
ATOM 3158 N N . VAL A 1 396 ? 4.873 -0.436 -15.332 1.00 97.75 396 VAL A N 1
ATOM 3159 C CA . VAL A 1 396 ? 5.989 0.173 -16.076 1.00 97.75 396 VAL A CA 1
ATOM 3160 C C . VAL A 1 396 ? 5.819 1.687 -16.208 1.00 97.75 396 VAL A C 1
ATOM 3162 O O . VAL A 1 396 ? 6.766 2.425 -15.938 1.00 97.75 396 VAL A O 1
ATOM 3165 N N . ALA A 1 397 ? 4.628 2.171 -16.562 1.00 97.25 397 ALA A N 1
ATOM 3166 C CA . ALA A 1 397 ? 4.346 3.601 -16.657 1.00 97.25 397 ALA A CA 1
ATOM 3167 C C . ALA A 1 397 ? 4.522 4.310 -15.299 1.00 97.25 397 ALA A C 1
ATOM 3169 O O . ALA A 1 397 ? 5.111 5.390 -15.240 1.00 97.25 397 ALA A O 1
ATOM 3170 N N . VAL A 1 398 ? 4.123 3.675 -14.189 1.00 96.38 398 VAL A N 1
ATOM 3171 C CA . VAL A 1 398 ? 4.377 4.163 -12.819 1.00 96.38 398 VAL A CA 1
ATOM 3172 C C . VAL A 1 398 ? 5.873 4.179 -12.472 1.00 96.38 398 VAL A C 1
ATOM 3174 O O . VAL A 1 398 ? 6.335 5.126 -11.831 1.00 96.38 398 VAL A O 1
ATOM 3177 N N . MET A 1 399 ? 6.653 3.177 -12.891 1.00 98.06 399 MET A N 1
ATOM 3178 C CA . MET A 1 399 ? 8.114 3.201 -12.735 1.00 98.06 399 MET A CA 1
ATOM 3179 C C . MET A 1 399 ? 8.708 4.388 -13.505 1.00 98.06 399 MET A C 1
ATOM 3181 O O . MET A 1 399 ? 9.351 5.251 -12.904 1.00 98.06 399 MET A O 1
ATOM 3185 N N . ILE A 1 400 ? 8.417 4.512 -14.804 1.00 98.31 400 ILE A N 1
ATOM 3186 C CA . ILE A 1 400 ? 8.917 5.616 -15.639 1.00 98.31 400 ILE A CA 1
ATOM 3187 C C . ILE A 1 400 ? 8.515 6.980 -15.050 1.00 98.31 400 ILE A C 1
ATOM 3189 O O . ILE A 1 400 ? 9.395 7.813 -14.836 1.00 98.31 400 ILE A O 1
ATOM 3193 N N . LYS A 1 401 ? 7.238 7.183 -14.679 1.00 96.81 401 LYS A N 1
ATOM 3194 C CA . LYS A 1 401 ? 6.740 8.374 -13.958 1.00 96.81 401 LYS A CA 1
ATOM 3195 C C . LYS A 1 401 ? 7.650 8.749 -12.788 1.00 96.81 401 LYS A C 1
ATOM 3197 O O . LYS A 1 401 ? 8.074 9.897 -12.670 1.00 96.81 401 LYS A O 1
ATOM 3202 N N . ASN A 1 402 ? 7.976 7.781 -11.939 1.00 96.69 402 ASN A N 1
ATOM 3203 C CA . ASN A 1 402 ? 8.666 8.013 -10.675 1.00 96.69 402 ASN A CA 1
ATOM 3204 C C . ASN A 1 402 ? 10.209 8.033 -10.784 1.00 96.69 402 ASN A C 1
ATOM 3206 O O . ASN A 1 402 ? 10.878 8.385 -9.810 1.00 96.69 402 ASN A O 1
ATOM 3210 N N . PHE A 1 403 ? 10.800 7.715 -11.945 1.00 98.06 403 PHE A N 1
ATOM 3211 C CA . PHE A 1 403 ? 12.258 7.612 -12.118 1.00 98.06 403 PHE A CA 1
ATOM 3212 C C . PHE A 1 403 ? 13.029 8.859 -11.649 1.00 98.06 403 PHE A C 1
ATOM 3214 O O . PHE A 1 403 ? 13.943 8.735 -10.832 1.00 98.06 403 PHE A O 1
ATOM 3221 N N . ARG A 1 404 ? 12.624 10.061 -12.093 1.00 97.56 404 ARG A N 1
ATOM 3222 C CA . ARG A 1 404 ? 13.285 11.343 -11.761 1.00 97.56 404 ARG A CA 1
ATOM 3223 C C . ARG A 1 404 ? 13.322 11.631 -10.256 1.00 97.56 404 ARG A C 1
ATOM 3225 O O . ARG A 1 404 ? 14.234 12.308 -9.783 1.00 97.56 404 ARG A O 1
ATOM 3232 N N . HIS A 1 405 ? 12.332 11.146 -9.505 1.00 95.56 405 HIS A N 1
ATOM 3233 C CA . HIS A 1 405 ? 12.300 11.254 -8.044 1.00 95.56 405 HIS A CA 1
ATOM 3234 C C . HIS A 1 405 ? 13.299 10.289 -7.407 1.00 95.56 405 HIS A C 1
ATOM 3236 O O . HIS A 1 405 ? 14.139 10.703 -6.611 1.00 95.56 405 HIS A O 1
ATOM 3242 N N . CYS A 1 406 ? 13.254 9.014 -7.796 1.00 96.38 406 CYS A N 1
ATOM 3243 C CA . CYS A 1 406 ? 14.096 7.980 -7.202 1.00 96.38 406 CYS A CA 1
ATOM 3244 C C . CYS A 1 406 ? 15.589 8.181 -7.496 1.00 96.38 406 CYS A C 1
ATOM 3246 O O . CYS A 1 406 ? 16.409 8.020 -6.600 1.00 96.38 406 CYS A O 1
ATOM 3248 N N . GLU A 1 407 ? 15.952 8.589 -8.710 1.00 97.12 407 GLU A N 1
ATOM 3249 C CA . GLU A 1 407 ? 17.332 8.941 -9.065 1.00 97.12 407 GLU A CA 1
ATOM 3250 C C . GLU A 1 407 ? 17.837 10.144 -8.249 1.00 97.12 407 GLU A C 1
ATOM 3252 O O . GLU A 1 407 ? 18.926 10.084 -7.684 1.00 97.12 407 GLU A O 1
ATOM 3257 N N . ARG A 1 408 ? 17.026 11.203 -8.094 1.00 97.19 408 ARG A N 1
ATOM 3258 C CA . ARG A 1 408 ? 17.367 12.364 -7.251 1.00 97.19 408 ARG A CA 1
ATOM 3259 C C . ARG A 1 408 ? 17.536 11.983 -5.774 1.00 97.19 408 ARG A C 1
ATOM 3261 O O . ARG A 1 408 ? 18.414 12.523 -5.111 1.00 97.19 408 ARG A O 1
ATOM 3268 N N . LYS A 1 409 ? 16.671 11.109 -5.250 1.00 95.75 409 LYS A N 1
ATOM 3269 C CA . LYS A 1 409 ? 16.588 10.784 -3.816 1.00 95.75 409 LYS A CA 1
ATOM 3270 C C . LYS A 1 409 ? 17.550 9.677 -3.371 1.00 95.75 409 LYS A C 1
ATOM 3272 O O . LYS A 1 409 ? 18.009 9.705 -2.232 1.00 95.75 409 LYS A O 1
ATOM 3277 N N . TYR A 1 410 ? 17.837 8.709 -4.240 1.00 94.94 410 TYR A N 1
ATOM 3278 C CA . TYR A 1 410 ? 18.636 7.517 -3.923 1.00 94.94 410 TYR A CA 1
ATOM 3279 C C . TYR A 1 410 ? 19.928 7.398 -4.751 1.00 94.94 410 TYR A C 1
ATOM 3281 O O . TYR A 1 410 ? 20.763 6.546 -4.451 1.00 94.94 410 TYR A O 1
ATOM 3289 N N . GLY A 1 411 ? 20.117 8.250 -5.762 1.00 96.69 411 GLY A N 1
ATOM 3290 C CA . GLY A 1 411 ? 21.309 8.284 -6.605 1.00 96.69 411 GLY A CA 1
ATOM 3291 C C . GLY A 1 411 ? 21.371 7.184 -7.670 1.00 96.69 411 GLY A C 1
ATOM 3292 O O . GLY A 1 411 ? 20.637 6.194 -7.650 1.00 96.69 411 GLY A O 1
ATOM 3293 N N . ASN A 1 412 ? 22.306 7.353 -8.606 1.00 96.12 412 ASN A N 1
ATOM 3294 C CA . ASN A 1 412 ? 22.453 6.494 -9.788 1.00 96.12 412 ASN A CA 1
ATOM 3295 C C . ASN A 1 412 ? 22.777 5.026 -9.454 1.00 96.12 412 ASN A C 1
ATOM 3297 O O . ASN A 1 412 ? 22.468 4.143 -10.245 1.00 96.12 412 ASN A O 1
ATOM 3301 N N . GLY A 1 413 ? 23.391 4.765 -8.293 1.00 96.56 413 GLY A N 1
ATOM 3302 C CA . GLY A 1 413 ? 23.747 3.418 -7.833 1.00 96.56 413 GLY A CA 1
ATOM 3303 C C . GLY A 1 413 ? 22.599 2.628 -7.193 1.00 96.56 413 GLY A C 1
ATOM 3304 O O . GLY A 1 413 ? 22.787 1.462 -6.853 1.00 96.56 413 GLY A O 1
ATOM 3305 N N . HIS A 1 414 ? 21.416 3.223 -7.005 1.00 96.81 414 HIS A N 1
ATOM 3306 C CA . HIS A 1 414 ? 20.282 2.515 -6.415 1.00 96.81 414 HIS A CA 1
ATOM 3307 C C . HIS A 1 414 ? 19.771 1.409 -7.367 1.00 96.81 414 HIS A C 1
ATOM 3309 O O . HIS A 1 414 ? 19.547 1.709 -8.543 1.00 96.81 414 HIS A O 1
ATOM 3315 N N . PRO A 1 415 ? 19.519 0.160 -6.914 1.00 97.38 415 PRO A N 1
ATOM 3316 C CA . PRO A 1 415 ? 19.247 -0.975 -7.808 1.00 97.38 415 PRO A CA 1
ATOM 3317 C C . PRO A 1 415 ? 18.115 -0.751 -8.817 1.00 97.38 415 PRO A C 1
ATOM 3319 O O . PRO A 1 415 ? 18.243 -1.121 -9.980 1.00 97.38 415 PRO A O 1
ATOM 3322 N N . TYR A 1 416 ? 17.038 -0.077 -8.404 1.00 97.06 416 TYR A N 1
ATOM 3323 C CA . TYR A 1 416 ? 15.947 0.332 -9.295 1.00 97.06 416 TYR A CA 1
ATOM 3324 C C . TYR A 1 416 ? 16.420 1.266 -10.432 1.00 97.06 416 TYR A C 1
ATOM 3326 O O . TYR A 1 416 ? 16.042 1.078 -11.586 1.00 97.06 416 TYR A O 1
ATOM 3334 N N . VAL A 1 417 ? 17.273 2.249 -10.124 1.00 98.12 417 VAL A N 1
ATOM 3335 C CA . VAL A 1 417 ? 17.770 3.243 -11.093 1.00 98.12 417 VAL A CA 1
ATOM 3336 C C . VAL A 1 417 ? 18.700 2.568 -12.101 1.00 98.12 417 VAL A C 1
ATOM 3338 O O . VAL A 1 417 ? 18.514 2.726 -13.307 1.00 98.12 417 VAL A O 1
ATOM 3341 N N . VAL A 1 418 ? 19.623 1.731 -11.611 1.00 98.25 418 VAL A N 1
ATOM 3342 C CA . VAL A 1 418 ? 20.509 0.895 -12.440 1.00 98.25 418 VAL A CA 1
ATOM 3343 C C . VAL A 1 418 ? 19.696 -0.019 -13.363 1.00 98.25 418 VAL A C 1
ATOM 3345 O O . VAL A 1 418 ? 19.980 -0.096 -14.556 1.00 98.25 418 VAL A O 1
ATOM 3348 N N . LYS A 1 419 ? 18.653 -0.679 -12.841 1.00 97.94 419 LYS A N 1
ATOM 3349 C CA . LYS A 1 419 ? 17.805 -1.602 -13.608 1.00 97.94 419 LYS A CA 1
ATOM 3350 C C . LYS A 1 419 ? 16.998 -0.887 -14.702 1.00 97.94 419 LYS A C 1
ATOM 3352 O O . LYS A 1 419 ? 16.934 -1.398 -15.817 1.00 97.94 419 LYS A O 1
ATOM 3357 N N . MET A 1 420 ? 16.443 0.298 -14.426 1.00 98.62 420 MET A N 1
ATOM 3358 C CA . MET A 1 420 ? 15.725 1.111 -15.422 1.00 98.62 420 MET A CA 1
ATOM 3359 C C . MET A 1 420 ? 16.652 1.639 -16.526 1.00 98.62 420 MET A C 1
ATOM 3361 O O . MET A 1 420 ? 16.324 1.531 -17.709 1.00 98.62 420 MET A O 1
ATOM 3365 N N . ILE A 1 421 ? 17.835 2.151 -16.165 1.00 98.62 421 ILE A N 1
ATOM 3366 C CA . ILE A 1 421 ? 18.860 2.576 -17.134 1.00 98.62 421 ILE A CA 1
ATOM 3367 C C . ILE A 1 421 ? 19.288 1.384 -18.003 1.00 98.62 421 ILE A C 1
ATOM 3369 O O . ILE A 1 421 ? 19.229 1.463 -19.230 1.00 98.62 421 ILE A O 1
ATOM 3373 N N . GLY A 1 422 ? 19.624 0.251 -17.379 1.00 98.44 422 GLY A N 1
ATOM 3374 C CA . GLY A 1 422 ? 20.038 -0.968 -18.075 1.00 98.44 422 GLY A CA 1
ATOM 3375 C C . GLY A 1 422 ? 18.978 -1.514 -19.035 1.00 98.44 422 GLY A C 1
ATOM 3376 O O . GLY A 1 422 ? 19.316 -1.875 -20.161 1.00 98.44 422 GLY A O 1
ATOM 3377 N N . ALA A 1 423 ? 17.698 -1.521 -18.648 1.00 98.56 423 ALA A N 1
ATOM 3378 C CA . ALA A 1 423 ? 16.602 -1.944 -19.525 1.00 98.56 423 ALA A CA 1
ATOM 3379 C C . ALA A 1 423 ? 16.400 -0.999 -20.728 1.00 98.56 423 ALA A C 1
ATOM 3381 O O . ALA A 1 423 ? 16.120 -1.457 -21.838 1.00 98.56 423 ALA A O 1
ATOM 3382 N N . THR A 1 424 ? 16.601 0.309 -20.536 1.00 98.62 424 THR A N 1
ATOM 3383 C CA . THR A 1 424 ? 16.519 1.316 -21.614 1.00 98.62 424 THR A CA 1
ATOM 3384 C C . THR A 1 424 ? 17.640 1.125 -22.643 1.00 98.62 424 THR A C 1
ATOM 3386 O O . THR A 1 424 ? 17.406 1.234 -23.844 1.00 98.62 424 THR A O 1
ATOM 3389 N N . ILE A 1 425 ? 18.845 0.766 -22.192 1.00 98.62 425 ILE A N 1
ATOM 3390 C CA . ILE A 1 425 ? 19.982 0.477 -23.080 1.00 98.62 425 ILE A CA 1
ATOM 3391 C C . ILE A 1 425 ? 19.808 -0.887 -23.765 1.00 98.62 425 ILE A C 1
ATOM 3393 O O . ILE A 1 425 ? 19.936 -0.987 -24.980 1.00 98.62 425 ILE A O 1
ATOM 3397 N N . SER A 1 426 ? 19.436 -1.930 -23.016 1.00 98.38 426 SER A N 1
ATOM 3398 C CA . SER A 1 426 ? 19.303 -3.307 -23.537 1.00 98.38 426 SER A CA 1
ATOM 3399 C C . SER A 1 426 ? 18.204 -3.458 -24.595 1.00 98.38 426 SER A C 1
ATOM 3401 O O . SER A 1 426 ? 18.300 -4.313 -25.469 1.00 98.38 426 SER A O 1
ATOM 3403 N N . SER A 1 427 ? 17.175 -2.607 -24.552 1.00 98.19 427 SER A N 1
ATOM 3404 C CA . SER A 1 427 ? 16.137 -2.535 -25.591 1.00 98.19 427 SER A CA 1
ATOM 3405 C C . SER A 1 427 ? 16.535 -1.710 -26.819 1.00 98.19 427 SER A C 1
ATOM 3407 O O . SER A 1 427 ? 15.841 -1.757 -27.835 1.00 98.19 427 SER A O 1
ATOM 3409 N N . GLY A 1 428 ? 17.646 -0.970 -26.767 1.00 97.88 428 GLY A N 1
ATOM 3410 C CA . GLY A 1 428 ? 18.051 -0.031 -27.814 1.00 97.88 428 GLY A CA 1
ATOM 3411 C C . GLY A 1 428 ? 17.241 1.270 -27.832 1.00 97.88 428 GLY A C 1
ATOM 3412 O O . GLY A 1 428 ? 17.194 1.933 -28.862 1.00 97.88 428 GLY A O 1
ATOM 3413 N N . LEU A 1 429 ? 16.592 1.643 -26.720 1.00 97.88 429 LEU A N 1
ATOM 3414 C CA . LEU A 1 429 ? 15.941 2.953 -26.571 1.00 97.88 429 LEU A CA 1
ATOM 3415 C C . LEU A 1 429 ? 16.945 4.076 -26.249 1.00 97.88 429 LEU A C 1
ATOM 3417 O O . LEU A 1 429 ? 16.649 5.249 -26.486 1.00 97.88 429 LEU A O 1
ATOM 3421 N N . ALA A 1 430 ? 18.123 3.726 -25.725 1.00 98.19 430 ALA A N 1
ATOM 3422 C CA . ALA A 1 430 ? 19.220 4.646 -25.438 1.00 98.19 430 ALA A CA 1
ATOM 3423 C C . ALA A 1 430 ? 20.592 4.013 -25.721 1.00 98.19 430 ALA A C 1
ATOM 3425 O O . ALA A 1 430 ? 20.762 2.802 -25.586 1.00 98.19 430 ALA A O 1
ATOM 3426 N N . VAL A 1 431 ? 21.584 4.838 -26.064 1.00 97.75 431 VAL A N 1
ATOM 3427 C CA . VAL A 1 431 ? 22.943 4.394 -26.441 1.00 97.75 431 VAL A CA 1
ATOM 3428 C C . VAL A 1 431 ? 23.856 4.198 -25.220 1.00 97.75 431 VAL A C 1
ATOM 3430 O O . VAL A 1 431 ? 24.827 3.447 -25.275 1.00 97.75 431 VAL A O 1
ATOM 3433 N N . GLY A 1 432 ? 23.552 4.835 -24.084 1.00 97.94 432 GLY A N 1
ATOM 3434 C CA . GLY A 1 432 ? 24.347 4.706 -22.860 1.00 97.94 432 GLY A CA 1
ATOM 3435 C C . GLY A 1 432 ? 23.715 5.363 -21.633 1.00 97.94 432 GLY A C 1
ATOM 3436 O O . GLY A 1 432 ? 22.645 5.962 -21.712 1.00 97.94 432 GLY A O 1
ATOM 3437 N N . ASN A 1 433 ? 24.387 5.264 -20.480 1.00 98.12 433 ASN A N 1
ATOM 3438 C CA . ASN A 1 433 ? 23.825 5.635 -19.171 1.00 98.12 433 ASN A CA 1
ATOM 3439 C C . ASN A 1 433 ? 23.320 7.087 -19.082 1.00 98.12 433 ASN A C 1
ATOM 3441 O O . ASN A 1 433 ? 22.282 7.335 -18.470 1.00 98.12 433 ASN A O 1
ATOM 3445 N N . ALA A 1 434 ? 24.044 8.040 -19.680 1.00 98.00 434 ALA A N 1
ATOM 3446 C CA . ALA A 1 434 ? 23.661 9.453 -19.674 1.00 98.00 434 ALA A CA 1
ATOM 3447 C C . ALA A 1 434 ? 22.398 9.703 -20.517 1.00 98.00 434 ALA A C 1
ATOM 3449 O O . ALA A 1 434 ? 21.449 10.310 -20.031 1.00 98.00 434 ALA A O 1
ATOM 3450 N N . ASP A 1 435 ? 22.368 9.163 -21.737 1.00 98.19 435 ASP A N 1
ATOM 3451 C CA . ASP A 1 435 ? 21.231 9.225 -22.660 1.00 98.19 435 ASP A CA 1
ATOM 3452 C C . ASP A 1 435 ? 19.976 8.571 -22.048 1.00 98.19 435 ASP A C 1
ATOM 3454 O O . ASP A 1 435 ? 18.934 9.208 -21.912 1.00 98.19 435 ASP A O 1
ATOM 3458 N N . ALA A 1 436 ? 20.107 7.347 -21.523 1.00 98.44 436 ALA A N 1
ATOM 3459 C CA . ALA A 1 436 ? 19.029 6.643 -20.827 1.00 98.44 436 ALA A CA 1
ATOM 3460 C C . ALA A 1 436 ? 18.463 7.456 -19.650 1.00 98.44 436 ALA A C 1
ATOM 3462 O O . ALA A 1 436 ? 17.249 7.590 -19.509 1.00 98.44 436 ALA A O 1
ATOM 3463 N N . SER A 1 437 ? 19.338 8.039 -18.824 1.00 98.25 437 SER A N 1
ATOM 3464 C CA . SER A 1 437 ? 18.953 8.915 -17.713 1.00 98.25 437 SER A CA 1
ATOM 3465 C C . SER A 1 437 ? 18.209 10.171 -18.197 1.00 98.25 437 SER A C 1
ATOM 3467 O O . SER A 1 437 ? 17.199 10.547 -17.600 1.00 98.25 437 SER A O 1
ATOM 3469 N N . VAL A 1 438 ? 18.639 10.799 -19.299 1.00 98.38 438 VAL A N 1
ATOM 3470 C CA . VAL A 1 438 ? 17.956 11.960 -19.902 1.00 98.38 438 VAL A CA 1
ATOM 3471 C C . VAL A 1 438 ? 16.563 11.587 -20.423 1.00 98.38 438 VAL A C 1
ATOM 3473 O O . VAL A 1 438 ? 15.592 12.252 -20.049 1.00 98.38 438 VAL A O 1
ATOM 3476 N N . LYS A 1 439 ? 16.427 10.503 -21.197 1.00 98.56 439 LYS A N 1
ATOM 3477 C CA . LYS A 1 439 ? 15.123 10.056 -21.722 1.00 98.56 439 LYS A CA 1
ATOM 3478 C C . LYS A 1 439 ? 14.161 9.663 -20.601 1.00 98.56 439 LYS A C 1
ATOM 3480 O O . LYS A 1 439 ? 13.029 10.142 -20.561 1.00 98.56 439 LYS A O 1
ATOM 3485 N N . LEU A 1 440 ? 14.630 8.912 -19.601 1.00 98.50 440 LEU A N 1
ATOM 3486 C CA . LEU A 1 440 ? 13.828 8.562 -18.424 1.00 98.50 440 LEU A CA 1
ATOM 3487 C C . LEU A 1 440 ? 13.388 9.809 -17.621 1.00 98.50 440 LEU A C 1
ATOM 3489 O O . LEU A 1 440 ? 12.254 9.849 -17.146 1.00 98.50 440 LEU A O 1
ATOM 3493 N N . LYS A 1 441 ? 14.211 10.868 -17.518 1.00 98.31 441 LYS A N 1
ATOM 3494 C CA . LYS A 1 441 ? 13.827 12.177 -16.924 1.00 98.31 441 LYS A CA 1
ATOM 3495 C C . LYS A 1 441 ? 12.806 12.961 -17.750 1.00 98.31 441 LYS A C 1
ATOM 3497 O O . LYS A 1 441 ? 12.102 13.816 -17.197 1.00 98.31 441 LYS A O 1
ATOM 3502 N N . HIS A 1 442 ? 12.769 12.750 -19.062 1.00 98.06 442 HIS A N 1
ATOM 3503 C CA . HIS A 1 442 ? 11.790 13.348 -19.968 1.00 98.06 442 HIS A CA 1
ATOM 3504 C C . HIS A 1 442 ? 10.444 12.635 -19.849 1.00 98.06 442 HIS A C 1
ATOM 3506 O O . HIS A 1 442 ? 9.468 13.247 -19.419 1.00 98.06 442 HIS A O 1
ATOM 3512 N N . TRP A 1 443 ? 10.419 11.319 -20.062 1.00 98.31 443 TRP A N 1
ATOM 3513 C CA . TRP A 1 443 ? 9.223 10.485 -19.921 1.00 98.31 443 TRP A CA 1
ATOM 3514 C C . TRP A 1 443 ? 8.599 10.568 -18.518 1.00 98.31 443 TRP A C 1
ATOM 3516 O O . TRP A 1 443 ? 7.383 10.699 -18.387 1.00 98.31 443 TRP A O 1
ATOM 3526 N N . SER A 1 444 ? 9.431 10.597 -17.468 1.00 97.56 444 SER A N 1
ATOM 3527 C CA . SER A 1 444 ? 9.006 10.836 -16.081 1.00 97.56 444 SER A CA 1
ATOM 3528 C C . SER A 1 444 ? 8.214 12.138 -15.927 1.00 97.56 444 SER A C 1
ATOM 3530 O O . SER A 1 444 ? 7.164 12.147 -15.281 1.00 97.56 444 SER A O 1
ATOM 3532 N N . ARG A 1 445 ? 8.675 13.237 -16.546 1.00 96.31 445 ARG A N 1
ATOM 3533 C CA . ARG A 1 445 ? 7.937 14.510 -16.565 1.00 96.31 445 ARG A CA 1
ATOM 3534 C C . ARG A 1 445 ? 6.654 14.393 -17.376 1.00 96.31 445 ARG A C 1
ATOM 3536 O O . ARG A 1 445 ? 5.622 14.807 -16.868 1.00 96.31 445 ARG A O 1
ATOM 3543 N N . LYS A 1 446 ? 6.704 13.806 -18.573 1.00 96.06 446 LYS A N 1
ATOM 3544 C CA . LYS A 1 446 ? 5.558 13.714 -19.488 1.00 96.06 446 LYS A CA 1
ATOM 3545 C C . LYS A 1 446 ? 4.367 12.976 -18.866 1.00 96.06 446 LYS A C 1
ATOM 3547 O O . LYS A 1 446 ? 3.281 13.540 -18.795 1.00 96.06 446 LYS A O 1
ATOM 3552 N N . ILE A 1 447 ? 4.595 11.781 -18.308 1.00 95.12 447 ILE A N 1
ATOM 3553 C CA . ILE A 1 447 ? 3.550 11.008 -17.608 1.00 95.12 447 ILE A CA 1
ATOM 3554 C C . ILE A 1 447 ? 3.053 11.756 -16.361 1.00 95.12 447 ILE A C 1
ATOM 3556 O O . ILE A 1 447 ? 1.860 11.746 -16.070 1.00 95.12 447 ILE A O 1
ATOM 3560 N N . THR A 1 448 ? 3.944 12.435 -15.626 1.00 93.12 448 THR A N 1
ATOM 3561 C CA . THR A 1 448 ? 3.539 13.237 -14.457 1.00 93.12 448 THR A CA 1
ATOM 3562 C C . THR A 1 448 ? 2.669 14.431 -14.856 1.00 93.12 448 THR A C 1
ATOM 3564 O O . THR A 1 448 ? 1.695 14.715 -14.170 1.00 93.12 448 THR A O 1
ATOM 3567 N N . MET A 1 449 ? 2.996 15.129 -15.947 1.00 91.75 449 MET A N 1
ATOM 3568 C CA . MET A 1 449 ? 2.235 16.287 -16.421 1.00 91.75 449 MET A CA 1
ATOM 3569 C C . MET A 1 449 ? 0.839 15.889 -16.896 1.00 91.75 449 MET A C 1
ATOM 3571 O O . MET A 1 449 ? -0.125 16.516 -16.471 1.00 91.75 449 MET A O 1
ATOM 3575 N N . GLU A 1 450 ? 0.717 14.834 -17.705 1.00 90.56 450 GLU A N 1
ATOM 3576 C CA . GLU A 1 450 ? -0.593 14.403 -18.208 1.00 90.56 450 GLU A CA 1
ATOM 3577 C C . GLU A 1 450 ? -1.490 13.875 -17.078 1.00 90.56 450 GLU A C 1
ATOM 3579 O O . GLU A 1 450 ? -2.659 14.240 -16.995 1.00 90.56 450 GLU A O 1
ATOM 3584 N N . LEU A 1 451 ? -0.931 13.120 -16.125 1.00 86.81 451 LEU A N 1
ATOM 3585 C CA . LEU A 1 451 ? -1.661 12.694 -14.929 1.00 86.81 451 LEU A CA 1
ATOM 3586 C C . LEU A 1 451 ? -2.153 13.884 -14.087 1.00 86.81 451 LEU A C 1
ATOM 3588 O O . LEU A 1 451 ? -3.305 13.903 -13.661 1.00 86.81 451 LEU A O 1
ATOM 3592 N N . THR A 1 452 ? -1.288 14.868 -13.828 1.00 85.44 452 THR A N 1
ATOM 3593 C CA . THR A 1 452 ? -1.653 16.059 -13.044 1.00 85.44 452 THR A CA 1
ATOM 3594 C C . THR A 1 452 ? -2.647 16.951 -13.790 1.00 85.44 452 THR A C 1
ATOM 3596 O O . THR A 1 452 ? -3.417 17.645 -13.140 1.00 85.44 452 THR A O 1
ATOM 3599 N N . ARG A 1 453 ? -2.675 16.908 -15.130 1.00 84.88 453 ARG A N 1
ATOM 3600 C CA . ARG A 1 453 ? -3.667 17.592 -15.974 1.00 84.88 453 ARG A CA 1
ATOM 3601 C C . ARG A 1 453 ? -5.024 16.880 -15.990 1.00 84.88 453 ARG A C 1
ATOM 3603 O O . ARG A 1 453 ? -6.054 17.544 -16.030 1.00 84.88 453 ARG A O 1
ATOM 3610 N N . ALA A 1 454 ? -5.028 15.547 -15.961 1.00 77.06 454 ALA A N 1
ATOM 3611 C CA . ALA A 1 454 ? -6.244 14.731 -15.925 1.00 77.06 454 ALA A CA 1
ATOM 3612 C C . ALA A 1 454 ? -7.001 14.834 -14.586 1.00 77.06 454 ALA A C 1
ATOM 3614 O O . ALA A 1 454 ? -8.202 14.575 -14.526 1.00 77.06 454 ALA A O 1
ATOM 3615 N N . VAL A 1 455 ? -6.318 15.246 -13.514 1.00 72.81 455 VAL A N 1
ATOM 3616 C CA . VAL A 1 455 ? -6.951 15.714 -12.277 1.00 72.81 455 VAL A CA 1
ATOM 3617 C C . VAL A 1 455 ? -7.255 17.214 -12.425 1.00 72.81 455 VAL A C 1
ATOM 3619 O O . VAL A 1 455 ? -6.324 17.976 -12.667 1.00 72.81 455 VAL A O 1
ATOM 3622 N N . PRO A 1 456 ? -8.502 17.688 -12.232 1.00 61.56 456 PRO A N 1
ATOM 3623 C CA . PRO A 1 456 ? -8.805 19.122 -12.178 1.00 61.56 456 PRO A CA 1
ATOM 3624 C C . PRO A 1 456 ? -8.230 19.763 -10.905 1.00 61.56 456 PRO A C 1
ATOM 3626 O O . PRO A 1 456 ? -8.900 19.934 -9.886 1.00 61.56 456 PRO A O 1
ATOM 3629 N N . VAL A 1 457 ? -6.934 20.063 -10.934 1.00 54.88 457 VAL A N 1
ATOM 3630 C CA . VAL A 1 457 ? -6.196 20.615 -9.799 1.00 54.88 457 VAL A CA 1
ATOM 3631 C C . VAL A 1 457 ? -6.534 22.100 -9.638 1.00 54.88 457 VAL A C 1
ATOM 3633 O O . VAL A 1 457 ? -5.951 22.955 -10.298 1.00 54.88 457 VAL A O 1
ATOM 3636 N N . MET A 1 458 ? -7.435 22.415 -8.702 1.00 47.38 458 MET A N 1
ATOM 3637 C CA . MET A 1 458 ? -7.656 23.776 -8.187 1.00 47.38 458 MET A CA 1
ATOM 3638 C C . MET A 1 458 ? -6.462 24.241 -7.328 1.00 47.38 458 MET A C 1
ATOM 3640 O O . MET A 1 458 ? -6.584 24.426 -6.119 1.00 47.38 458 MET A O 1
ATOM 3644 N N . LEU A 1 459 ? -5.285 24.385 -7.948 1.00 42.72 459 LEU A N 1
ATOM 3645 C CA . LEU A 1 459 ? -4.086 24.994 -7.355 1.00 42.72 459 LEU A CA 1
ATOM 3646 C C . LEU A 1 459 ? -3.578 26.192 -8.171 1.00 42.72 459 LEU A C 1
ATOM 3648 O O . LEU A 1 459 ? -2.386 26.489 -8.143 1.00 42.72 459 LEU A O 1
ATOM 3652 N N . ASP A 1 460 ? -4.491 26.958 -8.773 1.00 38.84 460 ASP A N 1
ATOM 3653 C CA . ASP A 1 460 ? -4.276 28.404 -8.935 1.00 38.84 460 ASP A CA 1
ATOM 3654 C C . ASP A 1 460 ? -4.411 29.081 -7.558 1.00 38.84 460 ASP A C 1
ATOM 3656 O O . ASP A 1 460 ? -5.294 29.898 -7.289 1.00 38.84 460 ASP A O 1
ATOM 3660 N N . THR A 1 461 ? -3.514 28.703 -6.643 1.00 39.22 461 THR A N 1
ATOM 3661 C CA . THR A 1 461 ? -3.294 29.405 -5.382 1.00 39.22 461 THR A CA 1
ATOM 3662 C C . THR A 1 461 ? -2.539 30.692 -5.681 1.00 39.22 461 THR A C 1
ATOM 3664 O O . THR A 1 461 ? -1.336 30.788 -5.446 1.00 39.22 461 THR A O 1
ATOM 3667 N N . ASN A 1 462 ? -3.259 31.686 -6.200 1.00 38.75 462 ASN A N 1
ATOM 3668 C CA . ASN A 1 462 ? -2.843 33.077 -6.076 1.00 38.75 462 ASN A CA 1
ATOM 3669 C C . ASN A 1 462 ? -2.646 33.384 -4.581 1.00 38.75 462 ASN A C 1
ATOM 3671 O O . ASN A 1 462 ? -3.481 32.987 -3.763 1.00 38.75 462 ASN A O 1
ATOM 3675 N N . ASP A 1 463 ? -1.590 34.118 -4.220 1.00 44.88 463 ASP A N 1
ATOM 3676 C CA . ASP A 1 463 ? -1.179 34.335 -2.816 1.00 44.88 463 ASP A CA 1
ATOM 3677 C C . ASP A 1 463 ? -2.250 35.007 -1.924 1.00 44.88 463 ASP A C 1
ATOM 3679 O O . ASP A 1 463 ? -2.152 34.983 -0.699 1.00 44.88 463 ASP A O 1
ATOM 3683 N N . ASN A 1 464 ? -3.318 35.545 -2.524 1.00 41.88 464 ASN A N 1
ATOM 3684 C CA . ASN A 1 464 ? -4.469 36.140 -1.837 1.00 41.88 464 ASN A CA 1
ATOM 3685 C C . ASN A 1 464 ? -5.549 35.123 -1.391 1.00 41.88 464 ASN A C 1
ATOM 3687 O O . ASN A 1 464 ? -6.564 35.523 -0.825 1.00 41.88 464 ASN A O 1
ATOM 3691 N N . GLY A 1 465 ? -5.359 33.818 -1.622 1.00 40.72 465 GLY A N 1
ATOM 3692 C CA . GLY A 1 465 ? -6.035 32.750 -0.865 1.00 40.72 465 GLY A CA 1
ATOM 3693 C C . GLY A 1 465 ? -7.538 32.525 -1.100 1.00 40.72 465 GLY A C 1
ATOM 3694 O O . GLY A 1 465 ? -8.138 31.751 -0.350 1.00 40.72 465 GLY A O 1
ATOM 3695 N N . LEU A 1 466 ? -8.139 33.152 -2.117 1.00 37.72 466 LEU A N 1
ATOM 3696 C CA . LEU A 1 466 ? -9.536 32.953 -2.527 1.00 37.72 466 LEU A CA 1
ATOM 3697 C C . LEU A 1 466 ? -9.611 32.232 -3.880 1.00 37.72 466 LEU A C 1
ATOM 3699 O O . LEU A 1 466 ? -9.061 32.711 -4.870 1.00 37.72 466 LEU A O 1
ATOM 3703 N N . VAL A 1 467 ? -10.329 31.106 -3.918 1.00 45.97 467 VAL A N 1
ATOM 3704 C CA . VAL A 1 467 ? -10.607 30.334 -5.139 1.00 45.97 467 VAL A CA 1
ATOM 3705 C C . VAL A 1 467 ? -12.074 30.523 -5.520 1.00 45.97 467 VAL A C 1
ATOM 3707 O O . VAL A 1 467 ? -12.970 30.229 -4.729 1.00 45.97 467 VAL A O 1
ATOM 3710 N N . ALA A 1 468 ? -12.313 30.988 -6.743 1.00 37.75 468 ALA A N 1
ATOM 3711 C CA . ALA A 1 468 ? -13.628 31.004 -7.370 1.00 37.75 468 ALA A CA 1
ATOM 3712 C C . ALA A 1 468 ? -13.639 30.028 -8.551 1.00 37.75 468 ALA A C 1
ATOM 3714 O O . ALA A 1 468 ? -12.638 29.882 -9.254 1.00 37.75 468 ALA A O 1
ATOM 3715 N N . ASN A 1 469 ? -14.776 29.378 -8.781 1.00 44.09 469 ASN A N 1
ATOM 3716 C CA . ASN A 1 469 ? -15.011 28.631 -10.011 1.00 44.09 469 ASN A CA 1
ATOM 3717 C C . ASN A 1 469 ? -15.124 29.585 -11.214 1.00 44.09 469 ASN A C 1
ATOM 3719 O O . ASN A 1 469 ? -15.416 30.772 -11.064 1.00 44.09 469 ASN A O 1
ATOM 3723 N N . ALA A 1 470 ? -14.979 29.047 -12.428 1.00 43.72 470 ALA A N 1
ATOM 3724 C CA . ALA A 1 470 ? -15.146 29.805 -13.675 1.00 43.72 470 ALA A CA 1
ATOM 3725 C C . ALA A 1 470 ? -16.578 30.350 -13.900 1.00 43.72 470 ALA A C 1
ATOM 3727 O O . ALA A 1 470 ? -16.782 31.182 -14.780 1.00 43.72 470 ALA A O 1
ATOM 3728 N N . ASP A 1 471 ? -17.557 29.906 -13.105 1.00 43.84 471 ASP A N 1
ATOM 3729 C CA . ASP A 1 471 ? -18.937 30.413 -13.066 1.00 43.84 471 ASP A CA 1
ATOM 3730 C C . ASP A 1 471 ? -19.173 31.481 -11.971 1.00 43.84 471 ASP A C 1
ATOM 3732 O O . ASP A 1 471 ? -20.296 31.949 -11.789 1.00 43.84 471 ASP A O 1
ATOM 3736 N N . GLY A 1 472 ? -18.129 31.869 -11.229 1.00 35.91 472 GLY A N 1
ATOM 3737 C CA . GLY A 1 472 ? -18.206 32.822 -10.120 1.00 35.91 472 GLY A CA 1
ATOM 3738 C C . GLY A 1 472 ? -18.693 32.236 -8.789 1.00 35.91 472 GLY A C 1
ATOM 3739 O O . GLY A 1 472 ? -18.758 32.968 -7.800 1.00 35.91 472 GLY A O 1
ATOM 3740 N N . SER A 1 473 ? -19.009 30.937 -8.711 1.00 40.94 473 SER A N 1
ATOM 3741 C CA . SER A 1 473 ? -19.360 30.301 -7.439 1.00 40.94 473 SER A CA 1
ATOM 3742 C C . SER A 1 473 ? -18.130 30.137 -6.536 1.00 40.94 473 SER A C 1
ATOM 3744 O O . SER A 1 473 ? -17.074 29.644 -6.944 1.00 40.94 473 SER A O 1
ATOM 3746 N N . VAL A 1 474 ? -18.263 30.570 -5.280 1.00 38.69 474 VAL A N 1
ATOM 3747 C CA . VAL A 1 474 ? -17.221 30.415 -4.258 1.00 38.69 474 VAL A CA 1
ATOM 3748 C C . VAL A 1 474 ? -17.320 29.009 -3.677 1.00 38.69 474 VAL A C 1
ATOM 3750 O O . VAL A 1 474 ? -18.269 28.687 -2.961 1.00 38.69 474 VAL A O 1
ATOM 3753 N N . VAL A 1 475 ? -16.330 28.168 -3.970 1.00 46.66 475 VAL A N 1
ATOM 3754 C CA . VAL A 1 475 ? -16.170 26.885 -3.279 1.00 46.66 475 VAL A CA 1
ATOM 3755 C C . VAL A 1 475 ? -15.724 27.179 -1.848 1.00 46.66 475 VAL A C 1
ATOM 3757 O O . VAL A 1 475 ? -14.806 27.971 -1.636 1.00 46.66 475 VAL A O 1
ATOM 3760 N N . ALA A 1 476 ? -16.369 26.555 -0.858 1.00 45.06 476 ALA A N 1
ATOM 3761 C CA . ALA A 1 476 ? -15.969 26.702 0.541 1.00 45.06 476 ALA A CA 1
ATOM 3762 C C . ALA A 1 476 ? -14.471 26.359 0.705 1.00 45.06 476 ALA A C 1
ATOM 3764 O O . ALA A 1 476 ? -14.031 25.348 0.143 1.00 45.06 476 ALA A O 1
ATOM 3765 N N . PRO A 1 477 ? -13.683 27.173 1.438 1.00 45.47 477 PRO A N 1
ATOM 3766 C CA . PRO A 1 477 ? -12.236 26.998 1.530 1.00 45.47 477 PRO A CA 1
ATOM 3767 C C . PRO A 1 477 ? -11.918 25.588 2.025 1.00 45.47 477 PRO A C 1
ATOM 3769 O O . PRO A 1 477 ? -12.391 25.162 3.078 1.00 45.47 477 PRO A O 1
ATOM 3772 N N . GLY A 1 478 ? -11.150 24.833 1.235 1.00 53.69 478 GLY A N 1
ATOM 3773 C CA . GLY A 1 478 ? -10.948 23.409 1.487 1.00 53.69 478 GLY A CA 1
ATOM 3774 C C . GLY A 1 478 ? -10.400 23.179 2.895 1.00 53.69 478 GLY A C 1
ATOM 3775 O O . GLY A 1 478 ? -9.395 23.783 3.252 1.00 53.69 478 GLY A O 1
ATOM 3776 N N . ILE A 1 479 ? -11.031 22.287 3.670 1.00 50.66 479 ILE A N 1
ATOM 3777 C CA . ILE A 1 479 ? -10.916 22.129 5.143 1.00 50.66 479 ILE A CA 1
ATOM 3778 C C . ILE A 1 479 ? -9.468 22.133 5.693 1.00 50.66 479 ILE A C 1
ATOM 3780 O O . ILE A 1 479 ? -9.231 22.499 6.839 1.00 50.66 479 ILE A O 1
ATOM 3784 N N . LYS A 1 480 ? -8.455 21.797 4.885 1.00 49.59 480 LYS A N 1
ATOM 3785 C CA . LYS A 1 480 ? -7.024 21.983 5.204 1.00 49.59 480 LYS A CA 1
ATOM 3786 C C . LYS A 1 480 ? -6.644 23.444 5.538 1.00 49.59 480 LYS A C 1
ATOM 3788 O O . LYS A 1 480 ? -5.789 23.674 6.394 1.00 49.59 480 LYS A O 1
ATOM 3793 N N . GLN A 1 481 ? -7.255 24.415 4.866 1.00 54.09 481 GLN A N 1
ATOM 3794 C CA . GLN A 1 481 ? -7.059 25.855 5.051 1.00 54.09 481 GLN A CA 1
ATOM 3795 C C . GLN A 1 481 ? -7.731 26.320 6.352 1.00 54.09 481 GLN A C 1
ATOM 3797 O O . GLN A 1 481 ? -7.075 26.957 7.175 1.00 54.09 481 GLN A O 1
ATOM 3802 N N . GLU A 1 482 ? -8.963 25.869 6.619 1.00 60.31 482 GLU A N 1
ATOM 3803 C CA . GLU A 1 482 ? -9.629 26.055 7.919 1.00 60.31 482 GLU A CA 1
ATOM 3804 C C . GLU A 1 482 ? -8.835 25.410 9.064 1.00 60.31 482 GLU A C 1
ATOM 3806 O O . GLU A 1 482 ? -8.614 26.041 10.090 1.00 60.31 482 GLU A O 1
ATOM 3811 N N . LEU A 1 483 ? -8.313 24.191 8.887 1.00 53.47 483 LEU A N 1
ATOM 3812 C CA . LEU A 1 483 ? -7.438 23.532 9.863 1.00 53.47 483 LEU A CA 1
ATOM 3813 C C . LEU A 1 483 ? -6.133 24.303 10.088 1.00 53.47 483 LEU A C 1
ATOM 3815 O O . LEU A 1 483 ? -5.637 24.338 11.211 1.00 53.47 483 LEU A O 1
ATOM 3819 N N . THR A 1 484 ? -5.571 24.942 9.060 1.00 64.38 484 THR A N 1
ATOM 3820 C CA . THR A 1 484 ? -4.409 25.832 9.221 1.00 64.38 484 THR A CA 1
ATOM 3821 C C . THR A 1 484 ? -4.774 27.057 10.064 1.00 64.38 484 THR A C 1
ATOM 3823 O O . THR A 1 484 ? -4.050 27.374 11.006 1.00 64.38 484 THR A O 1
ATOM 3826 N N . MET A 1 485 ? -5.928 27.685 9.809 1.00 66.75 485 MET A N 1
ATOM 3827 C CA . MET A 1 485 ? -6.447 28.797 10.620 1.00 66.75 485 MET A CA 1
ATOM 3828 C C . MET A 1 485 ? -6.749 28.375 12.066 1.00 66.75 485 MET A C 1
ATOM 3830 O O . MET A 1 485 ? -6.348 29.059 13.001 1.00 66.75 485 MET A O 1
ATOM 3834 N N . ILE A 1 486 ? -7.394 27.226 12.280 1.00 73.50 486 ILE A N 1
ATOM 3835 C CA . ILE A 1 486 ? -7.717 26.693 13.612 1.00 73.50 486 ILE A CA 1
ATOM 3836 C C . ILE A 1 486 ? -6.437 26.375 14.394 1.00 73.50 486 ILE A C 1
ATOM 3838 O O . ILE A 1 486 ? -6.341 26.732 15.565 1.00 73.50 486 ILE A O 1
ATOM 3842 N N . ASN A 1 487 ? -5.430 25.763 13.760 1.00 71.31 487 ASN A N 1
ATOM 3843 C CA . ASN A 1 487 ? -4.137 25.500 14.398 1.00 71.31 487 ASN A CA 1
ATOM 3844 C C . ASN A 1 487 ? -3.362 26.793 14.706 1.00 71.31 487 ASN A C 1
ATOM 3846 O O . ASN A 1 487 ? -2.712 26.870 15.748 1.00 71.31 487 ASN A O 1
ATOM 3850 N N . HIS A 1 488 ? -3.450 27.813 13.846 1.00 81.12 488 HIS A N 1
ATOM 3851 C CA . HIS A 1 488 ? -2.877 29.134 14.109 1.00 81.12 488 HIS A CA 1
ATOM 3852 C C . HIS A 1 488 ? -3.558 29.804 15.313 1.00 81.12 488 HIS A C 1
ATOM 3854 O O . HIS A 1 488 ? -2.884 30.129 16.289 1.00 81.12 488 HIS A O 1
ATOM 3860 N N . ASN A 1 489 ? -4.892 29.890 15.308 1.00 81.81 489 ASN A N 1
ATOM 3861 C CA . ASN A 1 489 ? -5.691 30.481 16.385 1.00 81.81 489 ASN A CA 1
ATOM 3862 C C . ASN A 1 489 ? -5.503 29.738 17.721 1.00 81.81 489 ASN A C 1
ATOM 3864 O O . ASN A 1 489 ? -5.375 30.367 18.768 1.00 81.81 489 ASN A O 1
ATOM 3868 N N . LEU A 1 490 ? -5.421 28.402 17.699 1.00 79.31 490 LEU A N 1
ATOM 3869 C CA . LEU A 1 490 ? -5.078 27.596 18.875 1.00 79.31 490 LEU A CA 1
ATOM 3870 C C . LEU A 1 490 ? -3.648 27.884 19.363 1.00 79.31 490 LEU A C 1
ATOM 3872 O O . LEU A 1 490 ? -3.402 27.909 20.567 1.00 79.31 490 LEU A O 1
ATOM 3876 N N . GLY A 1 491 ? -2.715 28.135 18.444 1.00 84.25 491 GLY A N 1
ATOM 3877 C CA . GLY A 1 491 ? -1.360 28.584 18.752 1.00 84.25 491 GLY A CA 1
ATOM 3878 C C . GLY A 1 491 ? -1.324 29.939 19.464 1.00 84.25 491 GLY A C 1
ATOM 3879 O O . GLY A 1 491 ? -0.575 30.080 20.430 1.00 84.25 491 GLY A O 1
ATOM 3880 N N . GLU A 1 492 ? -2.145 30.904 19.042 1.00 88.12 492 GLU A N 1
ATOM 3881 C CA . GLU A 1 492 ? -2.285 32.202 19.720 1.00 88.12 492 GLU A CA 1
ATOM 3882 C C . GLU A 1 492 ? -2.940 32.048 21.104 1.00 88.12 492 GLU A C 1
ATOM 3884 O O . GLU A 1 492 ? -2.347 32.454 22.103 1.00 88.12 492 GLU A O 1
ATOM 3889 N N . LEU A 1 493 ? -4.074 31.342 21.208 1.00 84.25 493 LEU A N 1
ATOM 3890 C CA . LEU A 1 493 ? -4.758 31.065 22.485 1.00 84.25 493 LEU A CA 1
ATOM 3891 C C . LEU A 1 493 ? -3.851 30.355 23.511 1.00 84.25 493 LEU A C 1
ATOM 3893 O O . LEU A 1 493 ? -3.945 30.595 24.717 1.00 84.25 493 LEU A O 1
ATOM 3897 N N . LEU A 1 494 ? -2.940 29.488 23.056 1.00 82.12 494 LEU A N 1
ATOM 3898 C CA . LEU A 1 494 ? -1.940 28.857 23.923 1.00 82.12 494 LEU A CA 1
ATOM 3899 C C . LEU A 1 494 ? -0.855 29.843 24.391 1.00 82.12 494 LEU A C 1
ATOM 3901 O O . LEU A 1 494 ? -0.384 29.712 25.522 1.00 82.12 494 LEU A O 1
ATOM 3905 N N . ARG A 1 495 ? -0.476 30.847 23.586 1.00 90.44 495 ARG A N 1
ATOM 3906 C CA . ARG A 1 495 ? 0.422 31.933 24.027 1.00 90.44 495 ARG A CA 1
ATOM 3907 C C . ARG A 1 495 ? -0.271 32.852 25.028 1.00 90.44 495 ARG A C 1
ATOM 3909 O O . ARG A 1 495 ? 0.311 33.116 26.076 1.00 90.44 495 ARG A O 1
ATOM 3916 N N . GLU A 1 496 ? -1.509 33.265 24.758 1.00 90.25 496 GLU A N 1
ATOM 3917 C CA . GLU A 1 496 ? -2.321 34.080 25.674 1.00 90.25 496 GLU A CA 1
ATOM 3918 C C . GLU A 1 496 ? -2.494 33.395 27.033 1.00 90.25 496 GLU A C 1
ATOM 3920 O O . GLU A 1 496 ? -2.216 33.991 28.075 1.00 90.25 496 GLU A O 1
ATOM 3925 N N . ARG A 1 497 ? -2.855 32.103 27.036 1.00 87.81 497 ARG A N 1
ATOM 3926 C CA . ARG A 1 497 ? -2.929 31.302 28.264 1.00 87.81 497 ARG A CA 1
ATOM 3927 C C . ARG A 1 497 ? -1.593 31.275 29.009 1.00 87.81 497 ARG A C 1
ATOM 3929 O O . ARG A 1 497 ? -1.583 31.411 30.231 1.00 87.81 497 ARG A O 1
ATOM 3936 N N . ASN A 1 498 ? -0.476 31.075 28.308 1.00 87.19 498 ASN A N 1
ATOM 3937 C CA . ASN A 1 498 ? 0.842 31.021 28.941 1.00 87.19 498 ASN A CA 1
ATOM 3938 C C . ASN A 1 498 ? 1.240 32.379 29.546 1.00 87.19 498 ASN A C 1
ATOM 3940 O O . ASN A 1 498 ? 1.736 32.404 30.670 1.00 87.19 498 ASN A O 1
ATOM 3944 N N . ALA A 1 499 ? 0.962 33.492 28.861 1.00 92.38 499 ALA A N 1
ATOM 3945 C CA . ALA A 1 499 ? 1.163 34.843 29.387 1.00 92.38 499 ALA A CA 1
ATOM 3946 C C . ALA A 1 499 ? 0.291 35.111 30.628 1.00 92.38 499 ALA A C 1
ATOM 3948 O O . ALA A 1 499 ? 0.802 35.543 31.660 1.00 92.38 499 ALA A O 1
ATOM 3949 N N . MET A 1 500 ? -0.998 34.762 30.580 1.00 90.44 500 MET A N 1
ATOM 3950 C CA . MET A 1 500 ? -1.913 34.872 31.724 1.00 90.44 500 MET A CA 1
ATOM 3951 C C . MET A 1 500 ? -1.450 34.016 32.915 1.00 90.44 500 MET A C 1
ATOM 3953 O O . MET A 1 500 ? -1.531 34.446 34.065 1.00 90.44 500 MET A O 1
ATOM 3957 N N . GLN A 1 501 ? -0.920 32.815 32.662 1.00 89.81 501 GLN A N 1
ATOM 3958 C CA . GLN A 1 501 ? -0.412 31.931 33.711 1.00 89.81 501 GLN A CA 1
ATOM 3959 C C . GLN A 1 501 ? 0.924 32.427 34.304 1.00 89.81 501 GLN A C 1
ATOM 3961 O O . GLN A 1 501 ? 1.144 32.261 35.502 1.00 89.81 501 GLN A O 1
ATOM 3966 N N . GLN A 1 502 ? 1.779 33.091 33.515 1.00 91.69 502 GLN A N 1
ATOM 3967 C CA . GLN A 1 502 ? 2.965 33.801 34.017 1.00 91.69 502 GLN A CA 1
ATOM 3968 C C . GLN A 1 502 ? 2.577 35.015 34.874 1.00 91.69 502 GLN A C 1
ATOM 3970 O O . GLN A 1 502 ? 3.104 35.175 35.974 1.00 91.69 502 GLN A O 1
ATOM 3975 N N . GLN A 1 503 ? 1.613 35.825 34.420 1.00 93.88 503 GLN A N 1
ATOM 3976 C CA . GLN A 1 503 ? 1.083 36.960 35.181 1.00 93.88 503 GLN A CA 1
ATOM 3977 C C . GLN A 1 503 ? 0.466 36.506 36.512 1.00 93.88 503 GLN A C 1
ATOM 3979 O O . GLN A 1 503 ? 0.725 37.104 37.552 1.00 93.88 503 GLN A O 1
ATOM 3984 N N . LEU A 1 504 ? -0.292 35.405 36.514 1.00 93.25 504 LEU A N 1
ATOM 3985 C CA . LEU A 1 504 ? -0.850 34.831 37.738 1.00 93.25 504 LEU A CA 1
ATOM 3986 C C . LEU A 1 504 ? 0.243 34.404 38.735 1.00 93.25 504 LEU A C 1
ATOM 3988 O O . LEU A 1 504 ? 0.056 34.567 39.940 1.00 93.25 504 LEU A O 1
ATOM 3992 N N . GLU A 1 505 ? 1.376 33.875 38.266 1.00 92.44 505 GLU A N 1
ATOM 3993 C CA . GLU A 1 505 ? 2.488 33.495 39.145 1.00 92.44 505 GLU A CA 1
ATOM 3994 C C . GLU A 1 505 ? 3.248 34.718 39.685 1.00 92.44 505 GLU A C 1
ATOM 3996 O O . GLU A 1 505 ? 3.577 34.748 40.870 1.00 92.44 505 GLU A O 1
ATOM 4001 N N . ALA A 1 506 ? 3.438 35.761 38.870 1.00 94.00 506 ALA A N 1
ATOM 4002 C CA . ALA A 1 506 ? 3.984 37.042 39.324 1.00 94.00 506 ALA A CA 1
ATOM 4003 C C . ALA A 1 506 ? 3.096 37.679 40.411 1.00 94.00 506 ALA A C 1
ATOM 4005 O O . ALA A 1 506 ? 3.581 38.018 41.491 1.00 94.00 506 ALA A O 1
ATOM 4006 N N . ASN A 1 507 ? 1.777 37.724 40.193 1.00 93.75 507 ASN A N 1
ATOM 4007 C CA . ASN A 1 507 ? 0.816 38.242 41.170 1.00 93.75 507 ASN A CA 1
ATOM 4008 C C . ASN A 1 507 ? 0.825 37.428 42.483 1.00 93.75 507 ASN A C 1
ATOM 4010 O O . ASN A 1 507 ? 0.651 37.991 43.563 1.00 93.75 507 ASN A O 1
ATOM 4014 N N . LYS A 1 508 ? 1.056 36.103 42.440 1.00 94.62 508 LYS A N 1
ATOM 4015 C CA . LYS A 1 508 ? 1.245 35.298 43.665 1.00 94.62 508 LYS A CA 1
ATOM 4016 C C . LYS A 1 508 ? 2.509 35.699 44.424 1.00 94.62 508 LYS A C 1
ATOM 4018 O O . LYS A 1 508 ? 2.461 35.745 45.651 1.00 94.62 508 LYS A O 1
ATOM 4023 N N . GLN A 1 509 ? 3.616 35.952 43.724 1.00 95.50 509 GLN A N 1
ATOM 4024 C CA . GLN A 1 509 ? 4.881 36.369 44.338 1.00 95.50 509 GLN A CA 1
ATOM 4025 C C . GLN A 1 509 ? 4.744 37.754 44.987 1.00 95.50 509 GLN A C 1
ATOM 4027 O O . GLN A 1 509 ? 5.150 37.931 46.134 1.00 95.50 509 GLN A O 1
ATOM 4032 N N . GLU A 1 510 ? 4.065 38.695 44.327 1.00 95.50 510 GLU A N 1
ATOM 4033 C CA . GLU A 1 510 ? 3.721 40.002 44.900 1.00 95.50 510 GLU A CA 1
ATOM 4034 C C . GLU A 1 510 ? 2.847 39.860 46.161 1.00 95.50 510 GLU A C 1
ATOM 4036 O O . GLU A 1 510 ? 3.182 40.398 47.216 1.00 95.50 510 GLU A O 1
ATOM 4041 N N . ILE A 1 511 ? 1.784 39.046 46.111 1.00 93.56 511 ILE A N 1
ATOM 4042 C CA . ILE A 1 511 ? 0.928 38.755 47.277 1.00 93.56 511 ILE A CA 1
ATOM 4043 C C . ILE A 1 511 ? 1.711 38.072 48.415 1.00 93.56 511 ILE A C 1
ATOM 4045 O O . ILE A 1 511 ? 1.373 38.258 49.587 1.00 93.56 511 ILE A O 1
ATOM 4049 N N . GLN A 1 512 ? 2.746 37.282 48.114 1.00 93.94 512 GLN A N 1
ATOM 4050 C CA . GLN A 1 512 ? 3.635 36.706 49.128 1.00 93.94 512 GLN A CA 1
ATOM 4051 C C . GLN A 1 512 ? 4.554 37.767 49.751 1.00 93.94 512 GLN A C 1
ATOM 4053 O O . GLN A 1 512 ? 4.669 37.786 50.977 1.00 93.94 512 GLN A O 1
ATOM 4058 N N . SER A 1 513 ? 5.119 38.686 48.956 1.00 95.19 513 SER A N 1
ATOM 4059 C CA . SER A 1 513 ? 5.892 39.829 49.471 1.00 95.19 513 SER A CA 1
ATOM 4060 C C . SER A 1 513 ? 5.035 40.700 50.387 1.00 95.19 513 SER A C 1
ATOM 4062 O O . SER A 1 513 ? 5.363 40.864 51.558 1.00 95.19 513 SER A O 1
ATOM 4064 N N . LEU A 1 514 ? 3.862 41.137 49.918 1.00 93.75 514 LEU A N 1
ATOM 4065 C CA . LEU A 1 514 ? 2.935 41.964 50.698 1.00 93.75 514 LEU A CA 1
ATOM 4066 C C . LEU A 1 514 ? 2.506 41.288 52.013 1.00 93.75 514 LEU A C 1
ATOM 4068 O O . LEU A 1 514 ? 2.324 41.960 53.027 1.00 93.75 514 LEU A O 1
ATOM 4072 N N . LYS A 1 515 ? 2.385 39.953 52.043 1.00 94.00 515 LYS A N 1
ATOM 4073 C CA . LYS A 1 515 ? 2.131 39.200 53.285 1.00 94.00 515 LYS A CA 1
ATOM 4074 C C . LYS A 1 515 ? 3.323 39.212 54.242 1.00 94.00 515 LYS A C 1
ATOM 4076 O O . LYS A 1 515 ? 3.099 39.341 55.446 1.00 94.00 515 LYS A O 1
ATOM 4081 N N . ALA A 1 516 ? 4.553 39.099 53.740 1.00 94.19 516 ALA A N 1
ATOM 4082 C CA . ALA A 1 516 ? 5.759 39.239 54.554 1.00 94.19 516 ALA A CA 1
ATOM 4083 C C . ALA A 1 516 ? 5.890 40.671 55.105 1.00 94.19 516 ALA A C 1
ATOM 4085 O O . ALA A 1 516 ? 6.109 40.854 56.301 1.00 94.19 516 ALA A O 1
ATOM 4086 N N . ASP A 1 517 ? 5.630 41.688 54.282 1.00 92.62 517 ASP A N 1
ATOM 4087 C CA . ASP A 1 517 ? 5.644 43.093 54.696 1.00 92.62 517 ASP A CA 1
ATOM 4088 C C . ASP A 1 517 ? 4.568 43.391 55.752 1.00 92.62 517 ASP A C 1
ATOM 4090 O O . ASP A 1 517 ? 4.856 44.017 56.773 1.00 92.62 517 ASP A O 1
ATOM 4094 N N . MET A 1 518 ? 3.353 42.847 55.610 1.00 92.44 518 MET A N 1
ATOM 4095 C CA . MET A 1 518 ? 2.326 42.920 56.660 1.00 92.44 518 MET A CA 1
ATOM 4096 C C . MET A 1 518 ? 2.742 42.219 57.965 1.00 92.44 518 MET A C 1
ATOM 4098 O O . MET A 1 518 ? 2.373 42.683 59.047 1.00 92.44 518 MET A O 1
ATOM 4102 N N . GLN A 1 519 ? 3.494 41.114 57.905 1.00 92.38 519 GLN A N 1
ATOM 4103 C CA . GLN A 1 519 ? 4.044 40.457 59.099 1.00 92.38 519 GLN A CA 1
ATOM 4104 C C . GLN A 1 519 ? 5.156 41.295 59.747 1.00 92.38 519 GLN A C 1
ATOM 4106 O O . GLN A 1 519 ? 5.183 41.418 60.975 1.00 92.38 519 GLN A O 1
ATOM 4111 N N . ASN A 1 520 ? 6.012 41.935 58.947 1.00 91.50 520 ASN A N 1
ATOM 4112 C CA . ASN A 1 520 ? 7.040 42.865 59.415 1.00 91.50 520 ASN A CA 1
ATOM 4113 C C . ASN A 1 520 ? 6.413 44.091 60.101 1.00 91.50 520 ASN A C 1
ATOM 4115 O O . ASN A 1 520 ? 6.796 44.427 61.221 1.00 91.50 520 ASN A O 1
ATOM 4119 N N . VAL A 1 521 ? 5.388 44.704 59.494 1.00 91.44 521 VAL A N 1
ATOM 4120 C CA . VAL A 1 521 ? 4.650 45.843 60.072 1.00 91.44 521 VAL A CA 1
ATOM 4121 C C . VAL A 1 521 ? 3.963 45.460 61.384 1.00 91.44 521 VAL A C 1
ATOM 4123 O O . VAL A 1 521 ? 4.118 46.178 62.370 1.00 91.44 521 VAL A O 1
ATOM 4126 N N . LYS A 1 522 ? 3.275 44.310 61.454 1.00 91.06 522 LYS A N 1
ATOM 4127 C CA . LYS A 1 522 ? 2.682 43.820 62.716 1.00 91.06 522 LYS A CA 1
ATOM 4128 C C . LYS A 1 522 ? 3.740 43.580 63.795 1.00 91.06 522 LYS A C 1
ATOM 4130 O O . LYS A 1 522 ? 3.551 43.978 64.939 1.00 91.06 522 LYS A O 1
ATOM 4135 N N . SER A 1 523 ? 4.874 42.982 63.433 1.00 88.06 523 SER A N 1
ATOM 4136 C CA . SER A 1 523 ? 5.998 42.764 64.356 1.00 88.06 523 SER A CA 1
ATOM 4137 C C . SER A 1 523 ? 6.593 44.085 64.861 1.00 88.06 523 SER A C 1
ATOM 4139 O O . SER A 1 523 ? 6.946 44.195 66.034 1.00 88.06 523 SER A O 1
ATOM 4141 N N . GLY A 1 524 ? 6.647 45.109 64.003 1.00 86.56 524 GLY A N 1
ATOM 4142 C CA . GLY A 1 524 ? 6.991 46.480 64.375 1.00 86.56 524 GLY A CA 1
ATOM 4143 C C . GLY A 1 524 ? 5.984 47.096 65.349 1.00 86.56 524 GLY A C 1
ATOM 4144 O O . GLY A 1 524 ? 6.397 47.629 66.375 1.00 86.56 524 GLY A O 1
ATOM 4145 N N . GLN A 1 525 ? 4.681 46.950 65.086 1.00 85.75 525 GLN A N 1
ATOM 4146 C CA . GLN A 1 525 ? 3.610 47.441 65.964 1.00 85.75 525 GLN A CA 1
ATOM 4147 C C . GLN A 1 525 ? 3.694 46.839 67.374 1.00 85.75 525 GLN A C 1
ATOM 4149 O O . GLN A 1 525 ? 3.646 47.585 68.353 1.00 85.75 525 GLN A O 1
ATOM 4154 N N . TYR A 1 526 ? 3.902 45.521 67.495 1.00 83.38 526 TYR A N 1
ATOM 4155 C CA . TYR A 1 526 ? 4.091 44.872 68.799 1.00 83.38 526 TYR A CA 1
ATOM 4156 C C . TYR A 1 526 ? 5.332 45.390 69.542 1.00 83.38 526 TYR A C 1
ATOM 4158 O O . TYR A 1 526 ? 5.257 45.634 70.744 1.00 83.38 526 TYR A O 1
ATOM 4166 N N . ARG A 1 527 ? 6.451 45.638 68.841 1.00 81.75 527 ARG A N 1
ATOM 4167 C CA . ARG A 1 527 ? 7.638 46.272 69.445 1.00 81.75 527 ARG A CA 1
ATOM 4168 C C . ARG A 1 527 ? 7.344 47.696 69.916 1.00 81.75 527 ARG A C 1
ATOM 4170 O O . ARG A 1 527 ? 7.691 48.038 71.037 1.00 81.75 527 ARG A O 1
ATOM 4177 N N . THR A 1 528 ? 6.661 48.518 69.118 1.00 79.88 528 THR A N 1
ATOM 4178 C CA . THR A 1 528 ? 6.302 49.880 69.550 1.00 79.88 528 THR A CA 1
ATOM 4179 C C . THR A 1 528 ? 5.329 49.897 70.728 1.00 79.88 528 THR A C 1
ATOM 4181 O O . THR A 1 528 ? 5.455 50.772 71.577 1.00 79.88 528 THR A O 1
ATOM 4184 N N . ALA A 1 529 ? 4.413 48.926 70.826 1.00 80.38 529 ALA A N 1
ATOM 4185 C CA . ALA A 1 529 ? 3.523 48.786 71.977 1.00 80.38 529 ALA A CA 1
ATOM 4186 C C . ALA A 1 529 ? 4.296 48.395 73.251 1.00 80.38 529 ALA A C 1
ATOM 4188 O O . ALA A 1 529 ? 4.130 49.045 74.280 1.00 80.38 529 ALA A O 1
ATOM 4189 N N . GLY A 1 530 ? 5.207 47.417 73.165 1.00 80.81 530 GLY A N 1
ATOM 4190 C CA . GLY A 1 530 ? 6.085 47.044 74.282 1.00 80.81 530 GLY A CA 1
ATOM 4191 C C . GLY A 1 530 ? 6.968 48.205 74.751 1.00 80.81 530 GLY A C 1
ATOM 4192 O O . GLY A 1 530 ? 7.004 48.511 75.939 1.00 80.81 530 GLY A O 1
ATOM 4193 N N . ASN A 1 531 ? 7.590 48.936 73.820 1.00 80.94 531 ASN A N 1
ATOM 4194 C CA . ASN A 1 531 ? 8.381 50.127 74.143 1.00 80.94 531 ASN A CA 1
ATOM 4195 C C . ASN A 1 531 ? 7.525 51.248 74.775 1.00 80.94 531 ASN A C 1
ATOM 4197 O O . ASN A 1 531 ? 8.016 51.995 75.618 1.00 80.94 531 ASN A O 1
ATOM 4201 N N . GLN A 1 532 ? 6.251 51.388 74.387 1.00 80.69 532 GLN A N 1
ATOM 4202 C CA . GLN A 1 532 ? 5.323 52.327 75.029 1.00 80.69 532 GLN A CA 1
ATOM 4203 C C . GLN A 1 532 ? 4.962 51.888 76.453 1.00 80.69 532 GLN A C 1
ATOM 4205 O O . GLN A 1 532 ? 4.915 52.731 77.344 1.00 80.69 532 GLN A O 1
ATOM 4210 N N . GLU A 1 533 ? 4.752 50.594 76.694 1.00 80.62 533 GLU A N 1
ATOM 4211 C CA . GLU A 1 533 ? 4.469 50.044 78.024 1.00 80.62 533 GLU A CA 1
ATOM 4212 C C . GLU A 1 533 ? 5.683 50.148 78.967 1.00 80.62 533 GLU A C 1
ATOM 4214 O O . GLU A 1 533 ? 5.541 50.554 80.125 1.00 80.62 533 GLU A O 1
ATOM 4219 N N . GLU A 1 534 ? 6.893 49.903 78.459 1.00 80.50 534 GLU A N 1
ATOM 4220 C CA . GLU A 1 534 ? 8.158 50.128 79.169 1.00 80.50 534 GLU A CA 1
ATOM 4221 C C . GLU A 1 534 ? 8.380 51.620 79.481 1.00 80.50 534 GLU A C 1
ATOM 4223 O O . GLU A 1 534 ? 8.728 51.981 80.610 1.00 80.50 534 GLU A O 1
ATOM 4228 N N . MET A 1 535 ? 8.092 52.515 78.529 1.00 79.81 535 MET A N 1
ATOM 4229 C CA . MET A 1 535 ? 8.148 53.967 78.734 1.00 79.81 535 MET A CA 1
ATOM 4230 C C . MET A 1 535 ? 7.117 54.441 79.770 1.00 79.81 535 MET A C 1
ATOM 4232 O O . MET A 1 535 ? 7.464 55.217 80.658 1.00 79.81 535 MET A O 1
ATOM 4236 N N . ILE A 1 536 ? 5.872 53.954 79.716 1.00 82.62 536 ILE A N 1
ATOM 4237 C CA . ILE A 1 536 ? 4.828 54.242 80.717 1.00 82.62 536 ILE A CA 1
ATOM 4238 C C . ILE A 1 536 ? 5.261 53.743 82.101 1.00 82.62 536 ILE A C 1
ATOM 4240 O O . ILE A 1 536 ? 5.050 54.432 83.101 1.00 82.62 536 ILE A O 1
ATOM 4244 N N . THR A 1 537 ? 5.902 52.576 82.169 1.00 81.81 537 THR A N 1
ATOM 4245 C CA . THR A 1 537 ? 6.430 52.003 83.414 1.00 81.81 537 THR A CA 1
ATOM 4246 C C . THR A 1 537 ? 7.589 52.835 83.969 1.00 81.81 537 THR A C 1
ATOM 4248 O O . THR A 1 537 ? 7.592 53.155 85.156 1.00 81.81 537 THR A O 1
ATOM 4251 N N . SER A 1 538 ? 8.506 53.287 83.111 1.00 81.62 538 SER A N 1
ATOM 4252 C CA . SER A 1 538 ? 9.606 54.190 83.479 1.00 81.62 538 SER A CA 1
ATOM 4253 C C . SER A 1 538 ? 9.096 55.550 83.964 1.00 81.62 538 SER A C 1
ATOM 4255 O O . SER A 1 538 ? 9.534 56.036 85.003 1.00 81.62 538 SER A O 1
ATOM 4257 N N . VAL A 1 539 ? 8.116 56.146 83.275 1.00 83.00 539 VAL A N 1
ATOM 4258 C CA . VAL A 1 539 ? 7.468 57.399 83.701 1.00 83.00 539 VAL A CA 1
ATOM 4259 C C . VAL A 1 539 ? 6.767 57.217 85.049 1.00 83.00 539 VAL A C 1
ATOM 4261 O O . VAL A 1 539 ? 6.943 58.048 85.937 1.00 83.00 539 VAL A O 1
ATOM 4264 N N . ARG A 1 540 ? 6.040 56.109 85.253 1.00 82.50 540 ARG A N 1
ATOM 4265 C CA . ARG A 1 540 ? 5.389 55.788 86.534 1.00 82.50 540 ARG A CA 1
ATOM 4266 C C . ARG A 1 540 ? 6.407 55.631 87.669 1.00 82.50 540 ARG A C 1
ATOM 4268 O O . ARG A 1 540 ? 6.173 56.167 88.750 1.00 82.50 540 ARG A O 1
ATOM 4275 N N . ALA A 1 541 ? 7.538 54.970 87.421 1.00 79.31 541 ALA A N 1
ATOM 4276 C CA . ALA A 1 541 ? 8.632 54.850 88.385 1.00 79.31 541 ALA A CA 1
ATOM 4277 C C . ALA A 1 541 ? 9.273 56.216 88.703 1.00 79.31 541 ALA A C 1
ATOM 4279 O O . ALA A 1 541 ? 9.484 56.537 89.869 1.00 79.31 541 ALA A O 1
ATOM 4280 N N . ILE A 1 542 ? 9.500 57.068 87.696 1.00 82.88 542 ILE A N 1
ATOM 4281 C CA . ILE A 1 542 ? 9.995 58.443 87.885 1.00 82.88 542 ILE A CA 1
ATOM 4282 C C . ILE A 1 542 ? 9.006 59.276 88.717 1.00 82.88 542 ILE A C 1
ATOM 4284 O O . ILE A 1 542 ? 9.426 59.973 89.639 1.00 82.88 542 ILE A O 1
ATOM 4288 N N . SER A 1 543 ? 7.696 59.174 88.460 1.00 77.50 543 SER A N 1
ATOM 4289 C CA . SER A 1 543 ? 6.666 59.835 89.276 1.00 77.50 543 SER A CA 1
ATOM 4290 C C . SER A 1 543 ? 6.642 59.328 90.723 1.00 77.50 543 SER A C 1
ATOM 4292 O O . SER A 1 543 ? 6.463 60.129 91.637 1.00 77.50 543 SER A O 1
ATOM 4294 N N . GLN A 1 544 ? 6.857 58.029 90.954 1.00 79.31 544 GLN A N 1
ATOM 4295 C CA . GLN A 1 544 ? 6.952 57.457 92.303 1.00 79.31 544 GLN A CA 1
ATOM 4296 C C . GLN A 1 544 ? 8.210 57.940 93.042 1.00 79.31 544 GLN A C 1
ATOM 4298 O O . GLN A 1 544 ? 8.111 58.354 94.196 1.00 79.31 544 GLN A O 1
ATOM 4303 N N . SER A 1 545 ? 9.365 57.986 92.374 1.00 77.62 545 SER A N 1
ATOM 4304 C CA . SER A 1 545 ? 10.604 58.546 92.933 1.00 77.62 545 SER A CA 1
ATOM 4305 C C . SER A 1 545 ? 10.488 60.046 93.231 1.00 77.62 545 SER A C 1
ATOM 4307 O O . SER A 1 545 ? 10.955 60.502 94.273 1.00 77.62 545 SER A O 1
ATOM 4309 N N . LEU A 1 546 ? 9.810 60.819 92.373 1.00 73.75 546 LEU A N 1
ATOM 4310 C CA . LEU A 1 546 ? 9.498 62.230 92.633 1.00 73.75 546 LEU A CA 1
ATOM 4311 C C . LEU A 1 546 ? 8.547 62.404 93.825 1.00 73.75 546 LEU A C 1
ATOM 4313 O O . LEU A 1 546 ? 8.770 63.287 94.649 1.00 73.75 546 LEU A O 1
ATOM 4317 N N . ALA A 1 547 ? 7.532 61.547 93.967 1.00 68.25 547 ALA A N 1
ATOM 4318 C CA . ALA A 1 547 ? 6.642 61.562 95.128 1.00 68.25 547 ALA A CA 1
ATOM 4319 C C . ALA A 1 547 ? 7.381 61.223 96.438 1.00 68.25 547 ALA A C 1
ATOM 4321 O O . ALA A 1 547 ? 7.093 61.823 97.471 1.00 68.25 547 ALA A O 1
ATOM 4322 N N . GLN A 1 548 ? 8.368 60.319 96.402 1.00 64.62 548 GLN A N 1
ATOM 4323 C CA . GLN A 1 548 ? 9.234 60.035 97.554 1.00 64.62 548 GLN A CA 1
ATOM 4324 C C . GLN A 1 548 ? 10.192 61.196 97.872 1.00 64.62 548 GLN A C 1
ATOM 4326 O O . GLN A 1 548 ? 10.373 61.526 99.042 1.00 64.62 548 GLN A O 1
ATOM 4331 N N . LEU A 1 549 ? 10.757 61.861 96.857 1.00 59.06 549 LEU A N 1
ATOM 4332 C CA . LEU A 1 549 ? 11.586 63.063 97.033 1.00 59.06 549 LEU A CA 1
ATOM 4333 C C . LEU A 1 549 ? 10.801 64.238 97.638 1.00 59.06 549 LEU A C 1
ATOM 4335 O O . LEU A 1 549 ? 11.325 64.943 98.495 1.00 59.06 549 LEU A O 1
ATOM 4339 N N . LEU A 1 550 ? 9.533 64.414 97.254 1.00 54.75 550 LEU A N 1
ATOM 4340 C CA . LEU A 1 550 ? 8.634 65.431 97.818 1.00 54.75 550 LEU A CA 1
ATOM 4341 C C . LEU A 1 550 ? 8.198 65.147 99.270 1.00 54.75 550 LEU A C 1
ATOM 4343 O O . LEU A 1 550 ? 7.588 66.012 99.895 1.00 54.75 550 LEU A O 1
ATOM 4347 N N . LEU A 1 551 ? 8.517 63.968 99.816 1.00 52.50 551 LEU A N 1
ATOM 4348 C CA . LEU A 1 551 ? 8.219 63.571 101.198 1.00 52.50 551 LEU A CA 1
ATOM 4349 C C . LEU A 1 551 ? 9.449 63.574 102.127 1.00 52.50 551 LEU A C 1
ATOM 4351 O O . LEU A 1 551 ? 9.316 63.230 103.302 1.00 52.50 551 LEU A O 1
ATOM 4355 N N . GLN A 1 552 ? 10.630 63.994 101.656 1.00 47.69 552 GLN A N 1
ATOM 4356 C CA . GLN A 1 552 ? 11.800 64.196 102.520 1.00 47.69 552 GLN A CA 1
ATOM 4357 C C . GLN A 1 552 ? 11.923 65.665 102.976 1.00 47.69 552 GLN A C 1
ATOM 4359 O O . GLN A 1 552 ? 11.972 66.564 102.133 1.00 47.69 552 GLN A O 1
ATOM 4364 N N . PRO A 1 553 ? 12.012 65.950 104.292 1.00 39.88 553 PRO A N 1
ATOM 4365 C CA . PRO A 1 553 ? 12.207 67.312 104.785 1.00 39.88 553 PRO A CA 1
ATOM 4366 C C . PRO A 1 553 ? 13.551 67.900 104.343 1.00 39.88 553 PRO A C 1
ATOM 4368 O O . PRO A 1 553 ? 14.608 67.327 104.610 1.00 39.88 553 PRO A O 1
ATOM 4371 N N . GLN A 1 554 ? 13.529 69.085 103.728 1.00 34.81 554 GLN A N 1
ATOM 4372 C CA . GLN A 1 554 ? 14.758 69.797 103.376 1.00 34.81 554 GLN A CA 1
ATOM 4373 C C . GLN A 1 554 ? 15.573 70.160 104.628 1.00 34.81 554 GLN A C 1
ATOM 4375 O O . GLN A 1 554 ? 15.114 70.902 105.498 1.00 34.81 554 GLN A O 1
ATOM 4380 N N . ARG A 1 555 ? 16.842 69.741 104.653 1.00 38.50 555 ARG A N 1
ATOM 4381 C CA . ARG A 1 555 ? 17.911 70.469 105.347 1.00 38.50 555 ARG A CA 1
ATOM 4382 C C . ARG A 1 555 ? 19.029 70.798 104.367 1.00 38.50 555 ARG A C 1
ATOM 4384 O O . ARG A 1 555 ? 19.305 70.051 103.435 1.00 38.50 555 ARG A O 1
ATOM 4391 N N . GLN A 1 556 ? 19.612 71.972 104.567 1.00 37.34 556 GLN A N 1
ATOM 4392 C CA . GLN A 1 556 ? 20.586 72.591 103.673 1.00 37.34 556 GLN A CA 1
ATOM 4393 C C . GLN A 1 556 ? 21.966 71.939 103.822 1.00 37.34 556 GLN A C 1
ATOM 4395 O O . GLN A 1 556 ? 22.365 71.646 104.947 1.00 37.34 556 GLN A O 1
ATOM 4400 N N . GLN A 1 557 ? 22.734 71.870 102.731 1.00 36.47 557 GLN A N 1
ATOM 4401 C CA . GLN A 1 557 ? 24.127 72.346 102.679 1.00 36.47 557 GLN A CA 1
ATOM 4402 C C . GLN A 1 557 ? 24.616 72.439 101.219 1.00 36.47 557 GLN A C 1
ATOM 4404 O O . GLN A 1 557 ? 23.864 72.126 100.298 1.00 36.47 557 GLN A O 1
ATOM 4409 N N . ALA A 1 558 ? 25.814 72.990 101.004 1.00 34.62 558 ALA A N 1
ATOM 4410 C CA . ALA A 1 558 ? 26.261 73.533 99.715 1.00 34.62 558 ALA A CA 1
ATOM 4411 C C . ALA A 1 558 ? 27.641 73.004 99.257 1.00 34.62 558 ALA A C 1
ATOM 4413 O O . ALA A 1 558 ? 28.318 72.310 100.012 1.00 34.62 558 ALA A O 1
ATOM 4414 N N . ASN A 1 559 ? 28.061 73.469 98.069 1.00 34.66 559 ASN A N 1
ATOM 4415 C CA . ASN A 1 559 ? 29.399 73.435 97.434 1.00 34.66 559 ASN A CA 1
ATOM 4416 C C . ASN A 1 559 ? 29.698 72.332 96.368 1.00 34.66 559 ASN A C 1
ATOM 4418 O O . ASN A 1 559 ? 29.000 71.322 96.330 1.00 34.66 559 ASN A O 1
ATOM 4422 N N . PRO A 1 560 ? 30.657 72.575 95.427 1.00 48.00 560 PRO A N 1
ATOM 4423 C CA . PRO A 1 560 ? 30.720 71.958 94.073 1.00 48.00 560 PRO A CA 1
ATOM 4424 C C . PRO A 1 560 ? 32.079 71.229 93.788 1.00 48.00 560 PRO A C 1
ATOM 4426 O O . PRO A 1 560 ? 32.832 71.049 94.747 1.00 48.00 560 PRO A O 1
ATOM 4429 N N . PRO A 1 561 ? 32.512 70.878 92.536 1.00 52.12 561 PRO A N 1
ATOM 4430 C CA . PRO A 1 561 ? 31.866 70.868 91.207 1.00 52.12 561 PRO A CA 1
ATOM 4431 C C . PRO A 1 561 ? 31.664 69.426 90.641 1.00 52.12 561 PRO A C 1
ATOM 4433 O O . PRO A 1 561 ? 30.693 68.846 91.124 1.00 52.12 561 PRO A O 1
ATOM 4436 N N . PRO A 1 562 ? 32.438 68.766 89.717 1.00 47.38 562 PRO A N 1
ATOM 4437 C CA . PRO A 1 562 ? 33.637 69.107 88.913 1.00 47.38 562 PRO A CA 1
ATOM 4438 C C . PRO A 1 562 ? 33.347 69.295 87.383 1.00 47.38 562 PRO A C 1
ATOM 4440 O O . PRO A 1 562 ? 32.498 70.103 87.021 1.00 47.38 562 PRO A O 1
ATOM 4443 N N . ARG A 1 563 ? 34.076 68.602 86.477 1.00 38.94 563 ARG A N 1
ATOM 4444 C CA . ARG A 1 563 ? 33.920 68.523 84.996 1.00 38.94 563 ARG A CA 1
ATOM 4445 C C . ARG A 1 563 ? 33.882 67.052 84.537 1.00 38.94 563 ARG A C 1
ATOM 4447 O O . ARG A 1 563 ? 34.583 66.253 85.151 1.00 38.94 563 ARG A O 1
ATOM 4454 N N . GLN A 1 564 ? 33.271 66.754 83.380 1.00 39.12 564 GLN A N 1
ATOM 4455 C CA . GLN A 1 564 ? 33.884 65.919 82.319 1.00 39.12 564 GLN A CA 1
ATOM 4456 C C . GLN A 1 564 ? 33.183 66.105 80.948 1.00 39.12 564 GLN A C 1
ATOM 4458 O O . GLN A 1 564 ? 32.307 66.960 80.827 1.00 39.12 564 GLN A O 1
ATOM 4463 N N . GLU A 1 565 ? 33.666 65.425 79.902 1.00 35.66 565 GLU A N 1
ATOM 4464 C CA . GLU A 1 565 ? 33.607 65.866 78.490 1.00 35.66 565 GLU A CA 1
ATOM 4465 C C . GLU A 1 565 ? 32.587 65.117 77.586 1.00 35.66 565 GLU A C 1
ATOM 4467 O O . GLU A 1 565 ? 32.108 64.045 77.956 1.00 35.66 565 GLU A O 1
ATOM 4472 N N . PRO A 1 566 ? 32.213 65.677 76.409 1.00 49.84 566 PRO A N 1
ATOM 4473 C CA . PRO A 1 566 ? 31.163 65.138 75.528 1.00 49.84 566 PRO A CA 1
ATOM 4474 C C . PRO A 1 566 ? 31.683 64.121 74.492 1.00 49.84 566 PRO A C 1
ATOM 4476 O O . PRO A 1 566 ? 32.891 63.987 74.293 1.00 49.84 566 PRO A O 1
ATOM 4479 N N . PRO A 1 567 ? 30.775 63.513 73.700 1.00 48.19 567 PRO A N 1
ATOM 4480 C CA . PRO A 1 567 ? 31.011 63.579 72.252 1.00 48.19 567 PRO A CA 1
ATOM 4481 C C . PRO A 1 567 ? 29.777 63.816 71.349 1.00 48.19 567 PRO A C 1
ATOM 4483 O O . PRO A 1 567 ? 28.745 63.167 71.457 1.00 48.19 567 PRO A O 1
ATOM 4486 N N . GLN A 1 568 ? 30.011 64.676 70.351 1.00 39.53 568 GLN A N 1
ATOM 4487 C CA . GLN A 1 568 ? 29.525 64.623 68.958 1.00 39.53 568 GLN A CA 1
ATOM 4488 C C . GLN A 1 568 ? 28.015 64.667 68.637 1.00 39.53 568 GLN A C 1
ATOM 4490 O O . GLN A 1 568 ? 27.314 63.663 68.545 1.00 39.53 568 GLN A O 1
ATOM 4495 N N . VAL A 1 569 ? 27.589 65.862 68.215 1.00 39.81 569 VAL A N 1
ATOM 4496 C CA . VAL A 1 569 ? 26.439 66.086 67.322 1.00 39.81 569 VAL A CA 1
ATOM 4497 C C . VAL A 1 569 ? 26.733 65.549 65.910 1.00 39.81 569 VAL A C 1
ATOM 4499 O O . VAL A 1 569 ? 27.805 65.803 65.360 1.00 39.81 569 VAL A O 1
ATOM 4502 N N . ARG A 1 570 ? 25.736 64.931 65.261 1.00 37.81 570 ARG A N 1
ATOM 4503 C CA . ARG A 1 570 ? 25.604 64.916 63.790 1.00 37.81 570 ARG A CA 1
ATOM 4504 C C . ARG A 1 570 ? 24.238 65.470 63.373 1.00 37.81 570 ARG A C 1
ATOM 4506 O O . ARG A 1 570 ? 23.279 65.417 64.134 1.00 37.81 570 ARG A O 1
ATOM 4513 N N . GLN A 1 571 ? 24.204 66.080 62.192 1.00 39.06 571 GLN A N 1
ATOM 4514 C CA . GLN A 1 571 ? 23.114 66.942 61.719 1.00 39.06 571 GLN A CA 1
ATOM 4515 C C . GLN A 1 571 ? 21.921 66.155 61.135 1.00 39.06 571 GLN A C 1
ATOM 4517 O O . GLN A 1 571 ? 22.101 65.015 60.701 1.00 39.06 571 GLN A O 1
ATOM 4522 N N . PRO A 1 572 ? 20.708 66.746 61.107 1.00 42.78 572 PRO A N 1
ATOM 4523 C CA . PRO A 1 572 ? 19.507 66.085 60.599 1.00 42.78 572 PRO A CA 1
ATOM 4524 C C . PRO A 1 572 ? 19.485 65.982 59.066 1.00 42.78 572 PRO A C 1
ATOM 4526 O O . PRO A 1 57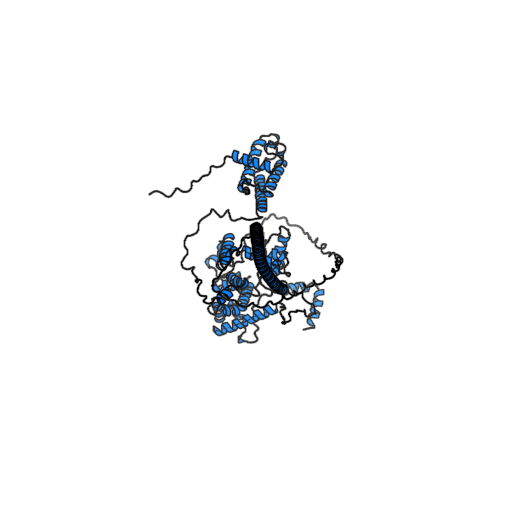2 ? 19.851 66.921 58.359 1.00 42.78 572 PRO A O 1
ATOM 4529 N N . ALA A 1 573 ? 18.967 64.863 58.555 1.00 39.25 573 ALA A N 1
ATOM 4530 C CA . ALA A 1 573 ? 18.543 64.739 57.162 1.00 39.25 573 ALA A CA 1
ATOM 4531 C C . ALA A 1 573 ? 17.133 65.334 56.971 1.00 39.25 573 ALA A C 1
ATOM 4533 O O . ALA A 1 573 ? 16.316 65.335 57.892 1.00 39.25 573 ALA A O 1
ATOM 4534 N N . GLN A 1 574 ? 16.855 65.861 55.779 1.00 43.47 574 GLN A N 1
ATOM 4535 C CA . GLN A 1 574 ? 15.640 66.632 55.495 1.00 43.47 574 GLN A CA 1
ATOM 4536 C C . GLN A 1 574 ? 14.382 65.755 55.396 1.00 43.47 574 GLN A C 1
ATOM 4538 O O . GLN A 1 574 ? 14.395 64.688 54.785 1.00 43.47 574 GLN A O 1
ATOM 4543 N N . VAL A 1 575 ? 13.267 66.254 55.938 1.00 41.75 575 VAL A N 1
ATOM 4544 C CA . VAL A 1 575 ? 11.935 65.665 55.746 1.00 41.75 575 VAL A CA 1
ATOM 4545 C C . VAL A 1 575 ? 11.382 66.102 54.390 1.00 41.75 575 VAL A C 1
ATOM 4547 O O . VAL A 1 575 ? 11.180 67.292 54.156 1.00 41.75 575 VAL A O 1
ATOM 4550 N N . VAL A 1 576 ? 11.091 65.137 53.516 1.00 48.25 576 VAL A N 1
ATOM 4551 C CA . VAL A 1 576 ? 10.346 65.351 52.265 1.00 48.25 576 VAL A CA 1
ATOM 4552 C C . VAL A 1 576 ? 8.911 64.842 52.469 1.00 48.25 576 VAL A C 1
ATOM 4554 O O . VAL A 1 576 ? 8.746 63.710 52.930 1.00 48.25 576 VAL A O 1
ATOM 4557 N N . PRO A 1 577 ? 7.864 65.638 52.176 1.00 56.97 577 PRO A N 1
ATOM 4558 C CA . PRO A 1 577 ? 6.480 65.236 52.426 1.00 56.97 577 PRO A CA 1
ATOM 4559 C C . PRO A 1 577 ? 6.007 64.122 51.469 1.00 56.97 577 PRO A C 1
ATOM 4561 O O . PRO A 1 577 ? 6.464 64.053 50.324 1.00 56.97 577 PRO A O 1
ATOM 4564 N N . PRO A 1 578 ? 5.072 63.253 51.903 1.00 55.56 578 PRO A N 1
ATOM 4565 C CA . PRO A 1 578 ? 4.579 62.146 51.090 1.00 55.56 578 PRO A CA 1
ATOM 4566 C C . PRO A 1 578 ? 3.757 62.632 49.887 1.00 55.56 578 PRO A C 1
ATOM 4568 O O . PRO A 1 578 ? 2.920 63.528 49.988 1.00 55.56 578 PRO A O 1
ATOM 4571 N N . ARG A 1 579 ? 3.980 61.992 48.737 1.00 47.19 579 ARG A N 1
ATOM 4572 C CA . ARG A 1 579 ? 3.277 62.260 47.476 1.00 47.19 579 ARG A CA 1
ATOM 4573 C C . ARG A 1 579 ? 1.913 61.559 47.480 1.00 47.19 579 ARG A C 1
ATOM 4575 O O . ARG A 1 579 ? 1.836 60.383 47.824 1.00 47.19 579 ARG A O 1
ATOM 4582 N N . ALA A 1 580 ? 0.852 62.266 47.091 1.00 52.00 580 ALA A N 1
ATOM 4583 C CA . ALA A 1 580 ? -0.502 61.709 47.059 1.00 52.00 580 ALA A CA 1
ATOM 4584 C C . ALA A 1 580 ? -0.637 60.544 46.057 1.00 52.00 580 ALA A C 1
ATOM 4586 O O . ALA A 1 580 ? -0.032 60.564 44.982 1.00 52.00 580 ALA A O 1
ATOM 4587 N N . LEU A 1 581 ? -1.457 59.549 46.410 1.00 57.62 581 LEU A N 1
ATOM 4588 C CA . LEU A 1 581 ? -1.805 58.423 45.539 1.00 57.62 581 LEU A CA 1
ATOM 4589 C C . LEU A 1 581 ? -2.835 58.850 44.473 1.00 57.62 581 LEU A C 1
ATOM 4591 O O . LEU A 1 581 ? -3.731 59.637 44.787 1.00 57.62 581 LEU A O 1
ATOM 4595 N N . PRO A 1 582 ? -2.755 58.327 43.235 1.00 65.44 582 PRO A N 1
ATOM 4596 C CA . PRO A 1 582 ? -3.800 58.517 42.233 1.00 65.44 582 PRO A CA 1
ATOM 4597 C C . PRO A 1 582 ? -5.068 57.706 42.580 1.00 65.44 582 PRO A C 1
ATOM 4599 O O . PRO A 1 582 ? -4.969 56.670 43.244 1.00 65.44 582 PRO A O 1
ATOM 4602 N N . PRO A 1 583 ? -6.259 58.135 42.121 1.00 65.25 583 PRO A N 1
ATOM 4603 C CA . PRO A 1 583 ? -7.494 57.371 42.289 1.00 65.25 583 PRO A CA 1
ATOM 4604 C C . PRO A 1 583 ? -7.491 56.078 41.445 1.00 65.25 583 PRO A C 1
ATOM 4606 O O . PRO A 1 583 ? -6.806 56.015 40.420 1.00 65.25 583 PRO A O 1
ATOM 4609 N N . PRO A 1 584 ? -8.269 55.049 41.835 1.00 62.19 584 PRO A N 1
ATOM 4610 C CA . PRO A 1 584 ? -8.391 53.812 41.067 1.00 62.19 584 PRO A CA 1
ATOM 4611 C C . PRO A 1 584 ? -9.107 54.037 39.718 1.00 62.19 584 PRO A C 1
ATOM 4613 O O . PRO A 1 584 ? -9.954 54.929 39.614 1.00 62.19 584 PRO A O 1
ATOM 4616 N N . PRO A 1 585 ? -8.809 53.226 38.685 1.00 62.19 585 PRO A N 1
ATOM 4617 C CA . PRO A 1 585 ? -9.444 53.346 37.376 1.00 62.19 585 PRO A CA 1
ATOM 4618 C C . PRO A 1 585 ? -10.929 52.960 37.416 1.00 62.19 585 PRO A C 1
ATOM 4620 O O . PRO A 1 585 ? -11.327 51.999 38.075 1.00 62.19 585 PRO A O 1
ATOM 4623 N N . VAL A 1 586 ? -11.746 53.695 36.660 1.00 64.75 586 VAL A N 1
ATOM 4624 C CA . VAL A 1 586 ? -13.177 53.415 36.474 1.00 64.75 586 VAL A CA 1
ATOM 4625 C C . VAL A 1 586 ? -13.351 52.214 35.539 1.00 64.75 586 VAL A C 1
ATOM 4627 O O . VAL A 1 586 ? -12.699 52.135 34.498 1.00 64.75 586 VAL A O 1
ATOM 4630 N N . ALA A 1 587 ? -14.236 51.281 35.896 1.00 58.44 587 ALA A N 1
ATOM 4631 C CA . ALA A 1 587 ? -14.544 50.122 35.061 1.00 58.44 587 ALA A CA 1
ATOM 4632 C C . ALA A 1 587 ? -15.318 50.529 33.785 1.00 58.44 587 ALA A C 1
ATOM 4634 O O . ALA A 1 587 ? -16.199 51.390 33.862 1.00 58.44 587 ALA A O 1
ATOM 4635 N N . PRO A 1 588 ? -15.039 49.914 32.618 1.00 68.81 588 PRO A N 1
ATOM 4636 C CA . PRO A 1 588 ? -15.789 50.182 31.394 1.00 68.81 588 PRO A CA 1
ATOM 4637 C C . PRO A 1 588 ? -17.242 49.674 31.499 1.00 68.81 588 PRO A C 1
ATOM 4639 O O . PRO A 1 588 ? -17.495 48.679 32.185 1.00 68.81 588 PRO A O 1
ATOM 4642 N N . PRO A 1 589 ? -18.206 50.320 30.817 1.00 60.25 589 PRO A N 1
ATOM 4643 C CA . PRO A 1 589 ? -19.601 49.893 30.828 1.00 60.25 589 PRO A CA 1
ATOM 4644 C C . PRO A 1 589 ? -19.796 48.550 30.110 1.00 60.25 589 PRO A C 1
ATOM 4646 O O . PRO A 1 589 ? -19.137 48.255 29.112 1.00 60.25 589 PRO A O 1
ATOM 4649 N N . LEU A 1 590 ? -20.745 47.751 30.601 1.00 57.12 590 LEU A N 1
ATOM 4650 C CA . LEU A 1 590 ? -21.162 46.506 29.955 1.00 57.12 590 LEU A CA 1
ATOM 4651 C C . LEU A 1 590 ? -21.876 46.791 28.617 1.00 57.12 590 LEU A C 1
ATOM 4653 O O . LEU A 1 590 ? -22.666 47.736 28.546 1.00 57.12 590 LEU A O 1
ATOM 4657 N N . PRO A 1 591 ? -21.661 45.969 27.572 1.00 62.41 591 PRO A N 1
ATOM 4658 C CA . PRO A 1 591 ? -22.441 46.054 26.342 1.00 62.41 591 PRO A CA 1
ATOM 4659 C C . PRO A 1 591 ? -23.906 45.632 26.581 1.00 62.41 591 PRO A C 1
ATOM 4661 O O . PRO A 1 591 ? -24.176 44.819 27.471 1.00 62.41 591 PRO A O 1
ATOM 4664 N N . PRO A 1 592 ? -24.865 46.145 25.787 1.00 63.00 592 PRO A N 1
ATOM 4665 C CA . PRO A 1 592 ? -26.266 45.742 25.881 1.00 63.00 592 PRO A CA 1
ATOM 4666 C C . PRO A 1 592 ? -26.464 44.266 25.479 1.00 63.00 592 PRO A C 1
ATOM 4668 O O . PRO A 1 592 ? -25.681 43.731 24.688 1.00 63.00 592 PRO A O 1
ATOM 4671 N N . PRO A 1 593 ? -27.515 43.593 25.986 1.00 49.66 593 PRO A N 1
ATOM 4672 C CA . PRO A 1 593 ? -27.785 42.197 25.661 1.00 49.66 593 PRO A CA 1
ATOM 4673 C C . PRO A 1 593 ? -28.124 42.020 24.174 1.00 49.66 593 PRO A C 1
ATOM 4675 O O . PRO A 1 593 ? -28.980 42.715 23.626 1.00 49.66 593 PRO A O 1
ATOM 4678 N N . VAL A 1 594 ? -27.471 41.051 23.529 1.00 52.44 594 VAL A N 1
ATOM 4679 C CA . VAL A 1 594 ? -27.740 40.675 22.134 1.00 52.44 594 VAL A CA 1
ATOM 4680 C C . VAL A 1 594 ? -29.119 40.020 22.035 1.00 52.44 594 VAL A C 1
ATOM 4682 O O . VAL A 1 594 ? -29.425 39.084 22.775 1.00 52.44 594 VAL A O 1
ATOM 4685 N N . ALA A 1 595 ? -29.948 40.492 21.103 1.00 42.50 595 ALA A N 1
ATOM 4686 C CA . ALA A 1 595 ? -31.256 39.904 20.839 1.00 42.50 595 ALA A CA 1
ATOM 4687 C C . ALA A 1 595 ? -31.117 38.489 20.250 1.00 42.50 595 ALA A C 1
ATOM 4689 O O . ALA A 1 595 ? -30.388 38.275 19.280 1.00 42.50 595 ALA A O 1
ATOM 4690 N N . LEU A 1 596 ? -31.845 37.523 20.817 1.00 38.12 596 LEU A N 1
ATOM 4691 C CA . LEU A 1 596 ? -31.892 36.154 20.303 1.00 38.12 596 LEU A CA 1
ATOM 4692 C C . LEU A 1 596 ? -32.647 36.119 18.966 1.00 38.12 596 LEU A C 1
ATOM 4694 O O . LEU A 1 596 ? -33.869 36.267 18.930 1.00 38.12 596 LEU A O 1
ATOM 4698 N N . LEU A 1 597 ? -31.918 35.893 17.872 1.00 39.72 597 LEU A N 1
ATOM 4699 C CA . LEU A 1 597 ? -32.511 35.584 16.572 1.00 39.72 597 LEU A CA 1
ATOM 4700 C C . LEU A 1 597 ? -33.270 34.253 16.652 1.00 39.72 597 LEU A C 1
ATOM 4702 O O . LEU A 1 597 ? -32.733 33.244 17.112 1.00 39.72 597 LEU A O 1
ATOM 4706 N N . GLN A 1 598 ? -34.520 34.249 16.187 1.00 49.41 598 GLN A N 1
ATOM 4707 C CA . GLN A 1 598 ? -35.308 33.024 16.066 1.00 49.41 598 GLN A CA 1
ATOM 4708 C C . GLN A 1 598 ? -34.743 32.134 14.942 1.00 49.41 598 GLN A C 1
ATOM 4710 O O . GLN A 1 598 ? -34.326 32.661 13.906 1.00 49.41 598 GLN A O 1
ATOM 4715 N N . PRO A 1 599 ? -34.738 30.797 15.102 1.00 44.31 599 PRO A N 1
ATOM 4716 C CA . PRO A 1 599 ? -34.364 29.894 14.021 1.00 44.31 599 PRO A CA 1
ATOM 4717 C C . PRO A 1 599 ? -35.406 29.948 12.885 1.00 44.31 599 PRO A C 1
ATOM 4719 O O . PRO A 1 599 ? -36.603 30.057 13.164 1.00 44.31 599 PRO A O 1
ATOM 4722 N N . PRO A 1 600 ? -34.989 29.848 11.609 1.00 50.28 600 PRO A N 1
ATOM 4723 C CA . PRO A 1 600 ? -35.919 29.804 10.485 1.00 50.28 600 PRO A CA 1
ATOM 4724 C C . PRO A 1 600 ? -36.755 28.508 10.493 1.00 50.28 600 PRO A C 1
ATOM 4726 O O . PRO A 1 600 ? -36.290 27.477 10.991 1.00 50.28 600 PRO A O 1
ATOM 4729 N N . PRO A 1 601 ? -37.976 28.524 9.925 1.00 46.12 601 PRO A N 1
ATOM 4730 C CA . PRO A 1 601 ? -38.828 27.340 9.852 1.00 46.12 601 PRO A CA 1
ATOM 4731 C C . PRO A 1 601 ? -38.225 26.252 8.939 1.00 46.12 601 PRO A C 1
ATOM 4733 O O . PRO A 1 601 ? -37.529 26.573 7.971 1.00 46.12 601 PRO A O 1
ATOM 4736 N N . PRO A 1 602 ? -38.497 24.960 9.207 1.00 38.47 602 PRO A N 1
ATOM 4737 C CA . PRO A 1 602 ? -37.964 23.858 8.411 1.00 38.47 602 PRO A CA 1
ATOM 4738 C C . PRO A 1 602 ? -38.557 23.827 6.994 1.00 38.47 602 PRO A C 1
ATOM 4740 O O . PRO A 1 602 ? -39.762 23.992 6.802 1.00 38.47 602 PRO A O 1
ATOM 4743 N N . ALA A 1 603 ? -37.706 23.557 6.002 1.00 41.84 603 ALA A N 1
ATOM 4744 C CA . ALA A 1 603 ? -38.120 23.372 4.612 1.00 41.84 603 ALA A CA 1
ATOM 4745 C C . ALA A 1 603 ? -38.948 22.076 4.421 1.00 41.84 603 ALA A C 1
ATOM 4747 O O . ALA A 1 603 ? -38.707 21.086 5.119 1.00 41.84 603 ALA A O 1
ATOM 4748 N N . PRO A 1 604 ? -39.911 22.046 3.479 1.00 32.62 604 PRO A N 1
ATOM 4749 C CA . PRO A 1 604 ? -40.810 20.907 3.293 1.00 32.62 604 PRO A CA 1
ATOM 4750 C C . PRO A 1 604 ? -40.112 19.672 2.699 1.00 32.62 604 PRO A C 1
ATOM 4752 O O . PRO A 1 604 ? -39.274 19.767 1.802 1.00 32.62 604 PRO A O 1
ATOM 4755 N N . LEU A 1 605 ? -40.515 18.488 3.169 1.00 32.59 605 LEU A N 1
ATOM 4756 C CA . LEU A 1 605 ? -40.009 17.194 2.705 1.00 32.59 605 LEU A CA 1
ATOM 4757 C C . LEU A 1 605 ? -40.542 16.839 1.308 1.00 32.59 605 LEU A C 1
ATOM 4759 O O . LEU A 1 605 ? -41.729 16.563 1.137 1.00 32.59 605 LEU A O 1
ATOM 4763 N N . VAL A 1 606 ? -39.649 16.758 0.318 1.00 31.19 606 VAL A N 1
ATOM 4764 C CA . VAL A 1 606 ? -39.970 16.246 -1.024 1.00 31.19 606 VAL A CA 1
ATOM 4765 C C . VAL A 1 606 ? -39.809 14.722 -1.054 1.00 31.19 606 VAL A C 1
ATOM 4767 O O . VAL A 1 606 ? -38.696 14.195 -1.048 1.00 31.19 606 VAL A O 1
ATOM 4770 N N . HIS A 1 607 ? -40.927 13.994 -1.111 1.00 30.14 607 HIS A N 1
ATOM 4771 C CA . HIS A 1 607 ? -40.936 12.536 -1.273 1.00 30.14 607 HIS A CA 1
ATOM 4772 C C . HIS A 1 607 ? -40.545 12.123 -2.704 1.00 30.14 607 HIS A C 1
ATOM 4774 O O . HIS A 1 607 ? -41.359 12.199 -3.623 1.00 30.14 607 HIS A O 1
ATOM 4780 N N . ASN A 1 608 ? -39.326 11.607 -2.890 1.00 30.27 608 ASN A N 1
ATOM 4781 C CA . ASN A 1 608 ? -38.898 11.014 -4.162 1.00 30.27 608 ASN A CA 1
ATOM 4782 C C . ASN A 1 608 ? -39.370 9.553 -4.302 1.00 30.27 608 ASN A C 1
ATOM 4784 O O . ASN A 1 608 ? -39.046 8.691 -3.485 1.00 30.27 608 ASN A O 1
ATOM 4788 N N . THR A 1 609 ? -40.130 9.262 -5.359 1.00 35.06 609 THR A N 1
ATOM 4789 C CA . THR A 1 609 ? -40.877 8.006 -5.554 1.00 35.06 609 THR A CA 1
ATOM 4790 C C . THR A 1 609 ? -40.181 7.030 -6.514 1.00 35.06 609 THR A C 1
ATOM 4792 O O . THR A 1 609 ? -40.632 6.786 -7.630 1.00 35.06 609 THR A O 1
ATOM 4795 N N . LEU A 1 610 ? -39.089 6.403 -6.060 1.00 28.59 610 LEU A N 1
ATOM 4796 C CA . LEU A 1 610 ? -38.300 5.432 -6.844 1.00 28.59 610 LEU A CA 1
ATOM 4797 C C . LEU A 1 610 ? -38.260 4.025 -6.214 1.00 28.59 610 LEU A C 1
ATOM 4799 O O . LEU A 1 610 ? -37.194 3.507 -5.895 1.00 28.59 610 LEU A O 1
ATOM 4803 N N . TYR A 1 611 ? -39.427 3.388 -6.040 1.00 27.19 611 TYR A N 1
ATOM 4804 C CA . TYR A 1 611 ? -39.515 2.017 -5.489 1.00 27.19 611 TYR A CA 1
ATOM 4805 C C . TYR A 1 611 ? -40.558 1.084 -6.143 1.00 27.19 611 TYR A C 1
ATOM 4807 O O . TYR A 1 611 ? -40.782 -0.026 -5.668 1.00 27.19 611 TYR A O 1
ATOM 4815 N N . SER A 1 612 ? -41.197 1.497 -7.244 1.00 28.08 612 SER A N 1
ATOM 4816 C CA . SER A 1 612 ? -42.382 0.823 -7.814 1.00 28.08 612 SER A CA 1
ATOM 4817 C C . SER A 1 612 ? -42.160 0.071 -9.139 1.00 28.08 612 SER A C 1
ATOM 4819 O O . SER A 1 612 ? -43.121 -0.440 -9.712 1.00 28.08 612 SER A O 1
ATOM 4821 N N . ARG A 1 613 ? -40.921 -0.033 -9.650 1.00 31.12 613 ARG A N 1
ATOM 4822 C CA . ARG A 1 613 ? -40.619 -0.686 -10.944 1.00 31.12 613 ARG A CA 1
ATOM 4823 C C . ARG A 1 613 ? -39.428 -1.649 -10.896 1.00 31.12 613 ARG A C 1
ATOM 4825 O O . ARG A 1 613 ? -38.375 -1.355 -11.445 1.00 31.12 613 ARG A O 1
ATOM 4832 N N . LEU A 1 614 ? -39.625 -2.828 -10.297 1.00 28.33 614 LEU A N 1
ATOM 4833 C CA . LEU A 1 614 ? -38.821 -4.028 -10.593 1.00 28.33 614 LEU A CA 1
ATOM 4834 C C . LEU A 1 614 ? -39.552 -5.322 -10.172 1.00 28.33 614 LEU A C 1
ATOM 4836 O O . LEU A 1 614 ? -39.174 -6.015 -9.231 1.00 28.33 614 LEU A O 1
ATOM 4840 N N . GLN A 1 615 ? -40.633 -5.661 -10.882 1.00 28.73 615 GLN A N 1
ATOM 4841 C CA . GLN A 1 615 ? -41.263 -6.984 -10.804 1.00 28.73 615 GLN A CA 1
ATOM 4842 C C . GLN A 1 615 ? -41.663 -7.498 -12.193 1.00 28.73 615 GLN A C 1
ATOM 4844 O O . GLN A 1 615 ? -42.063 -6.726 -13.056 1.00 28.73 615 GLN A O 1
ATOM 4849 N N . ARG A 1 616 ? -41.640 -8.833 -12.328 1.00 27.56 616 ARG A N 1
ATOM 4850 C CA . ARG A 1 616 ? -42.143 -9.652 -13.450 1.00 27.56 616 ARG A CA 1
ATOM 4851 C C . ARG A 1 616 ? -41.427 -9.498 -14.800 1.00 27.56 616 ARG A C 1
ATOM 4853 O O . ARG A 1 616 ? -41.818 -8.727 -15.665 1.00 27.56 616 ARG A O 1
ATOM 4860 N N . THR A 1 617 ? -40.534 -10.449 -15.054 1.00 27.34 617 THR A N 1
ATOM 4861 C CA . THR A 1 617 ? -40.511 -11.176 -16.336 1.00 27.34 617 THR A CA 1
ATOM 4862 C C . THR A 1 617 ? -39.990 -12.593 -16.084 1.00 27.34 617 THR A C 1
ATOM 4864 O O . THR A 1 617 ? -38.790 -12.844 -16.050 1.00 27.34 617 THR A O 1
ATOM 4867 N N . ARG A 1 618 ? -40.908 -13.535 -15.833 1.00 26.95 618 ARG A N 1
ATOM 4868 C CA . ARG A 1 618 ? -40.634 -14.977 -15.919 1.00 26.95 618 ARG A CA 1
ATOM 4869 C C . ARG A 1 618 ? -41.300 -15.474 -17.193 1.00 26.95 618 ARG A C 1
ATOM 4871 O O . ARG A 1 618 ? -42.515 -15.632 -17.204 1.00 26.95 618 ARG A O 1
ATOM 4878 N N . ALA A 1 619 ? -40.511 -15.703 -18.235 1.00 28.52 619 ALA A N 1
ATOM 4879 C CA . ALA A 1 619 ? -40.936 -16.562 -19.329 1.00 28.52 619 ALA A CA 1
ATOM 4880 C C . ALA A 1 619 ? -40.762 -18.021 -18.889 1.00 28.52 619 ALA A C 1
ATOM 4882 O O . ALA A 1 619 ? -39.743 -18.383 -18.297 1.00 28.52 619 ALA A O 1
ATOM 4883 N N . THR A 1 620 ? -41.774 -18.835 -19.152 1.00 31.05 620 THR A N 1
ATOM 4884 C CA . THR A 1 620 ? -41.749 -20.291 -18.993 1.00 31.05 620 THR A CA 1
ATOM 4885 C C . THR A 1 620 ? -41.881 -20.919 -20.366 1.00 31.05 620 THR A C 1
ATOM 4887 O O . THR A 1 620 ? -42.804 -20.546 -21.080 1.00 31.05 620 THR A O 1
ATOM 4890 N N . ASP A 1 621 ? -41.058 -21.916 -20.676 1.00 27.25 621 ASP A N 1
ATOM 4891 C CA . ASP A 1 621 ? -41.385 -22.909 -21.702 1.00 27.25 621 ASP A CA 1
ATOM 4892 C C . ASP A 1 621 ? -40.925 -24.308 -21.245 1.00 27.25 621 ASP A C 1
ATOM 4894 O O . ASP A 1 621 ? -40.055 -24.403 -20.366 1.00 27.25 621 ASP A O 1
ATOM 4898 N N . PRO A 1 622 ? -41.551 -25.398 -21.733 1.00 35.31 622 PRO A N 1
ATOM 4899 C CA . PRO A 1 622 ? -41.497 -26.695 -21.065 1.00 35.31 622 PRO A CA 1
ATOM 4900 C C . PRO A 1 622 ? -40.546 -27.720 -21.706 1.00 35.31 622 PRO A C 1
ATOM 4902 O O . PRO A 1 622 ? -40.281 -27.704 -22.902 1.00 35.31 622 PRO A O 1
ATOM 4905 N N . GLY A 1 623 ? -40.195 -28.736 -20.910 1.00 30.88 623 GLY A N 1
ATOM 4906 C CA . GLY A 1 623 ? -40.081 -30.112 -21.410 1.00 30.88 623 GLY A CA 1
ATOM 4907 C C . GLY A 1 623 ? -38.688 -30.652 -21.751 1.00 30.88 623 GLY A C 1
ATOM 4908 O O . GLY A 1 623 ? -38.276 -30.644 -22.902 1.00 30.88 623 GLY A O 1
ATOM 4909 N N . SER A 1 624 ? -38.061 -31.334 -20.785 1.00 30.08 624 SER A N 1
ATOM 4910 C CA . SER A 1 624 ? -37.297 -32.564 -21.071 1.00 30.08 624 SER A CA 1
ATOM 4911 C C . SER A 1 624 ? -37.098 -33.398 -19.799 1.00 30.08 624 SER A C 1
ATOM 4913 O O . SER A 1 624 ? -36.485 -32.926 -18.839 1.00 30.08 624 SER A O 1
ATOM 4915 N N . ASN A 1 625 ? -37.571 -34.647 -19.784 1.00 35.34 625 ASN A N 1
ATOM 4916 C CA . ASN A 1 625 ? -37.276 -35.594 -18.704 1.00 35.34 625 ASN A CA 1
ATOM 4917 C C . ASN A 1 625 ? -35.906 -36.249 -18.937 1.00 35.34 625 ASN A C 1
ATOM 4919 O O . ASN A 1 625 ? -35.705 -36.903 -19.955 1.00 35.34 625 ASN A O 1
ATOM 4923 N N . GLY A 1 626 ? -34.980 -36.132 -17.979 1.00 32.56 626 GLY A N 1
ATOM 4924 C CA . GLY A 1 626 ? -33.657 -36.760 -18.075 1.00 32.56 626 GLY A CA 1
ATOM 4925 C C . GLY A 1 626 ? -32.906 -36.792 -16.743 1.00 32.56 626 GLY A C 1
ATOM 4926 O O . GLY A 1 626 ? -32.357 -35.786 -16.299 1.00 32.56 626 GLY A O 1
ATOM 4927 N N . ARG A 1 627 ? -32.848 -37.958 -16.083 1.00 39.34 627 ARG A N 1
ATOM 4928 C CA . ARG A 1 627 ? -32.051 -38.145 -14.855 1.00 39.34 627 ARG A CA 1
ATOM 4929 C C . ARG A 1 627 ? -30.558 -38.270 -15.193 1.00 39.34 627 ARG A C 1
ATOM 4931 O O . ARG A 1 627 ? -30.071 -39.369 -15.426 1.00 39.34 627 ARG A O 1
ATOM 4938 N N . GLY A 1 628 ? -29.819 -37.162 -15.124 1.00 30.56 628 GLY A N 1
ATOM 4939 C CA . GLY A 1 628 ? -28.354 -37.159 -15.231 1.00 30.56 628 GLY A CA 1
ATOM 4940 C C . GLY A 1 628 ? -27.709 -36.061 -14.385 1.00 30.56 628 GLY A C 1
ATOM 4941 O O . GLY A 1 628 ? -27.654 -34.910 -14.801 1.00 30.56 628 GLY A O 1
ATOM 4942 N N . LYS A 1 629 ? -27.186 -36.393 -13.194 1.00 32.53 629 LYS A N 1
ATOM 4943 C CA . LYS A 1 629 ? -26.470 -35.432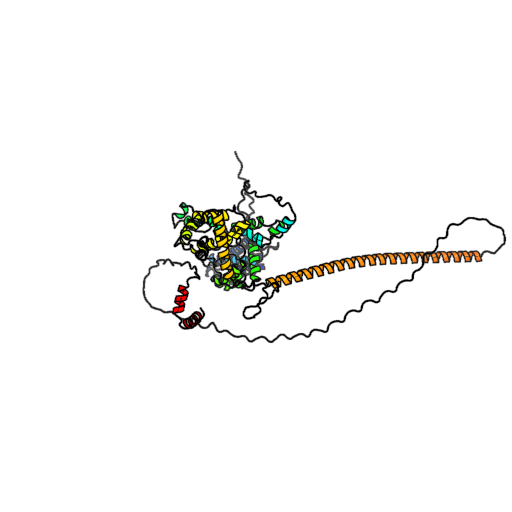 -12.323 1.00 32.53 629 LYS A CA 1
ATOM 4944 C C . LYS A 1 629 ? -25.006 -35.230 -12.754 1.00 32.53 629 LYS A C 1
ATOM 4946 O O . LYS A 1 629 ? -24.082 -35.398 -11.958 1.00 32.53 629 LYS A O 1
ATOM 4951 N N . THR A 1 630 ? -24.779 -34.832 -14.003 1.00 29.56 630 THR A N 1
ATOM 4952 C CA . THR A 1 630 ? -23.477 -34.298 -14.430 1.00 29.56 630 THR A CA 1
ATOM 4953 C C . THR A 1 630 ? -23.243 -32.940 -13.769 1.00 29.56 630 THR A C 1
ATOM 4955 O O . THR A 1 630 ? -24.021 -32.012 -13.975 1.00 29.56 630 THR A O 1
ATOM 4958 N N . LYS A 1 631 ? -22.173 -32.798 -12.976 1.00 26.58 631 LYS A N 1
ATOM 4959 C CA . LYS A 1 631 ? -21.783 -31.504 -12.388 1.00 26.58 631 LYS A CA 1
ATOM 4960 C C . LYS A 1 631 ? -21.266 -30.564 -13.481 1.00 26.58 631 LYS A C 1
ATOM 4962 O O . LYS A 1 631 ? -20.086 -30.611 -13.828 1.00 26.58 631 LYS A O 1
ATOM 4967 N N . THR A 1 632 ? -22.133 -29.701 -14.001 1.00 24.77 632 THR A N 1
ATOM 4968 C CA . THR A 1 632 ? -21.763 -28.634 -14.937 1.00 24.77 632 THR A CA 1
ATOM 4969 C C . THR A 1 632 ? -20.727 -27.718 -14.280 1.00 24.77 632 THR A C 1
ATOM 4971 O O . THR A 1 632 ? -20.985 -27.132 -13.229 1.00 24.77 632 THR A O 1
ATOM 4974 N N . LYS A 1 633 ? -19.532 -27.600 -14.871 1.00 24.23 633 LYS A N 1
ATOM 4975 C CA . LYS A 1 633 ? -18.488 -26.691 -14.377 1.00 24.23 633 LYS A CA 1
ATOM 4976 C C . LYS A 1 633 ? -18.839 -25.252 -14.765 1.00 24.23 633 LYS A C 1
ATOM 4978 O O . LYS A 1 633 ? -18.517 -24.815 -15.868 1.00 24.23 633 LYS A O 1
ATOM 4983 N N . SER A 1 634 ? -19.483 -24.517 -13.861 1.00 21.92 634 SER A N 1
ATOM 4984 C CA . SER A 1 634 ? -19.743 -23.082 -14.032 1.00 21.92 634 SER A CA 1
ATOM 4985 C C . SER A 1 634 ? -18.433 -22.329 -14.274 1.00 21.92 634 SER A C 1
ATOM 4987 O O . SER A 1 634 ? -17.569 -22.266 -13.399 1.00 21.92 634 SER A O 1
ATOM 4989 N N . THR A 1 635 ? -18.273 -21.770 -15.473 1.00 21.97 635 THR A N 1
ATOM 4990 C CA . THR A 1 635 ? -17.050 -21.061 -15.866 1.00 21.97 635 THR A CA 1
ATOM 4991 C C . THR A 1 635 ? -17.150 -19.608 -15.413 1.00 21.97 635 THR A C 1
ATOM 4993 O O . THR A 1 635 ? -17.819 -18.796 -16.048 1.00 21.97 635 THR A O 1
ATOM 4996 N N . VAL A 1 636 ? -16.512 -19.276 -14.288 1.00 22.41 636 VAL A N 1
ATOM 4997 C CA . VAL A 1 636 ? -16.507 -17.908 -13.748 1.00 22.41 636 VAL A CA 1
ATOM 4998 C C . VAL A 1 636 ? -15.551 -17.039 -14.567 1.00 22.41 636 VAL A C 1
ATOM 5000 O O . VAL A 1 636 ? -14.341 -17.269 -14.570 1.00 22.41 636 VAL A O 1
ATOM 5003 N N . LYS A 1 637 ? -16.090 -16.025 -15.252 1.00 21.52 637 LYS A N 1
ATOM 5004 C CA . LYS A 1 637 ? -15.285 -14.983 -15.903 1.00 21.52 637 LYS A CA 1
ATOM 5005 C C . LYS A 1 637 ? -14.638 -14.096 -14.836 1.00 21.52 637 LYS A C 1
ATOM 5007 O O . LYS A 1 637 ? -15.321 -13.626 -13.930 1.00 21.52 637 LYS A O 1
ATOM 5012 N N . PHE A 1 638 ? -13.343 -13.817 -14.976 1.00 22.45 638 PHE A N 1
ATOM 5013 C CA . PHE A 1 638 ? -12.745 -12.659 -14.312 1.00 22.45 638 PHE A CA 1
ATOM 5014 C C . PHE A 1 638 ? -13.265 -11.405 -15.012 1.00 22.45 638 PHE A C 1
ATOM 5016 O O . PHE A 1 638 ? -13.076 -11.264 -16.217 1.00 22.45 638 PHE A O 1
ATOM 5023 N N . VAL A 1 639 ? -13.899 -10.508 -14.261 1.00 25.88 639 VAL A N 1
ATOM 5024 C CA . VAL A 1 639 ? -14.274 -9.181 -14.752 1.00 25.88 639 VAL A CA 1
ATOM 5025 C C . VAL A 1 639 ? -13.257 -8.185 -14.203 1.00 25.88 639 VAL A C 1
ATOM 5027 O O . VAL A 1 639 ? -13.403 -7.692 -13.087 1.00 25.88 639 VAL A O 1
ATOM 5030 N N . MET A 1 640 ? -12.221 -7.888 -14.991 1.00 27.33 640 MET A N 1
ATOM 5031 C CA . MET A 1 640 ? -11.754 -6.504 -15.003 1.00 27.33 640 MET A CA 1
ATOM 5032 C C . MET A 1 640 ? -12.836 -5.724 -15.744 1.00 27.33 640 MET A C 1
ATOM 5034 O O . MET A 1 640 ? -13.194 -6.091 -16.861 1.00 27.33 640 MET A O 1
ATOM 5038 N N . ILE A 1 641 ? -13.397 -4.697 -15.108 1.00 27.41 641 ILE A N 1
ATOM 5039 C CA . ILE A 1 641 ? -14.110 -3.667 -15.860 1.00 27.41 641 ILE A CA 1
ATOM 5040 C C . ILE A 1 641 ? -13.011 -2.770 -16.414 1.00 27.41 641 ILE A C 1
ATOM 5042 O O . ILE A 1 641 ? -12.558 -1.849 -15.735 1.00 27.41 641 ILE A O 1
ATOM 5046 N N . ASP A 1 642 ? -12.547 -3.080 -17.623 1.00 29.33 642 ASP A N 1
ATOM 5047 C CA . ASP A 1 642 ? -11.792 -2.115 -18.408 1.00 29.33 642 ASP A CA 1
ATOM 5048 C C . ASP A 1 642 ? -12.731 -0.934 -18.686 1.00 29.33 642 ASP A C 1
ATOM 5050 O O . ASP A 1 642 ? -13.605 -0.999 -19.549 1.00 29.33 642 ASP A O 1
ATOM 5054 N N . LEU A 1 643 ? -12.536 0.172 -17.959 1.00 31.16 643 LEU A N 1
ATOM 5055 C CA . LEU A 1 643 ? -13.232 1.449 -18.192 1.00 31.16 643 LEU A CA 1
ATOM 5056 C C . LEU A 1 643 ? -12.914 2.059 -19.578 1.00 31.16 643 LEU A C 1
ATOM 5058 O O . LEU A 1 643 ? -13.427 3.119 -19.920 1.00 31.16 643 LEU A O 1
ATOM 5062 N N . TYR A 1 644 ? -12.089 1.370 -20.371 1.00 32.66 644 TYR A N 1
ATOM 5063 C CA . TYR A 1 644 ? -11.663 1.716 -21.720 1.00 32.66 644 TYR A CA 1
ATOM 5064 C C . TYR A 1 644 ? -12.425 0.987 -22.841 1.00 32.66 644 TYR A C 1
ATOM 5066 O O . TYR A 1 644 ? -12.183 1.306 -24.007 1.00 32.66 644 TYR A O 1
ATOM 5074 N N . ASP A 1 645 ? -13.370 0.072 -22.554 1.00 33.25 645 ASP A N 1
ATOM 5075 C CA . ASP A 1 645 ? -14.244 -0.469 -23.613 1.00 33.25 645 ASP A CA 1
ATOM 5076 C C . ASP A 1 645 ? -15.324 0.544 -24.042 1.00 33.25 645 ASP A C 1
ATOM 5078 O O . ASP A 1 645 ? -16.527 0.430 -23.781 1.00 33.25 645 ASP A O 1
ATOM 5082 N N . SER A 1 646 ? -14.854 1.553 -24.770 1.00 33.16 646 SER A N 1
ATOM 5083 C CA . SER A 1 646 ? -15.663 2.536 -25.484 1.00 33.16 646 SER A CA 1
ATOM 5084 C C . SER A 1 646 ? -16.582 1.901 -26.536 1.00 33.16 646 SER A C 1
ATOM 5086 O O . SER A 1 646 ? -17.582 2.515 -26.910 1.00 33.16 646 SER A O 1
ATOM 5088 N N . ASN A 1 647 ? -16.320 0.668 -26.986 1.00 34.47 647 ASN A N 1
ATOM 5089 C CA . ASN A 1 647 ? -17.199 -0.038 -27.916 1.00 34.47 647 ASN A CA 1
ATOM 5090 C C . ASN A 1 647 ? -18.407 -0.653 -27.198 1.00 34.47 647 ASN A C 1
ATOM 5092 O O . ASN A 1 647 ? -19.500 -0.656 -27.765 1.00 34.47 647 ASN A O 1
ATOM 5096 N N . HIS A 1 648 ? -18.272 -1.053 -25.930 1.00 35.38 648 HIS A N 1
ATOM 5097 C CA . HIS A 1 648 ? -19.421 -1.443 -25.109 1.00 35.38 648 HIS A CA 1
ATOM 5098 C C . HIS A 1 648 ? -20.399 -0.270 -24.925 1.00 35.38 648 HIS A C 1
ATOM 5100 O O . HIS A 1 648 ? -21.595 -0.417 -25.183 1.00 35.38 648 HIS A O 1
ATOM 5106 N N . PHE A 1 649 ? -19.899 0.931 -24.608 1.00 34.06 649 PHE A N 1
ATOM 5107 C CA . PHE A 1 649 ? -20.741 2.134 -24.535 1.00 34.06 649 PHE A CA 1
ATOM 5108 C C . PHE A 1 649 ? -21.317 2.561 -25.896 1.00 34.06 649 PHE A C 1
ATOM 5110 O O . PHE A 1 649 ? -22.486 2.944 -25.955 1.00 34.06 649 PHE A O 1
ATOM 5117 N N . ARG A 1 650 ? -20.572 2.423 -27.005 1.00 37.12 650 ARG A N 1
ATOM 5118 C CA . ARG A 1 650 ? -21.120 2.616 -28.366 1.00 37.12 650 ARG A CA 1
ATOM 5119 C C . ARG A 1 650 ? -22.277 1.655 -28.666 1.00 37.12 650 ARG A C 1
ATOM 5121 O O . ARG A 1 650 ? -23.276 2.088 -29.231 1.00 37.12 650 ARG A O 1
ATOM 5128 N N . SER A 1 651 ? -22.179 0.388 -28.248 1.00 36.78 651 SER A N 1
ATOM 5129 C CA . SER A 1 651 ? -23.249 -0.602 -28.455 1.00 36.78 651 SER A CA 1
ATOM 5130 C C . SER A 1 651 ? -24.532 -0.275 -27.678 1.00 36.78 651 SER A C 1
ATOM 5132 O O . SER A 1 651 ? -25.627 -0.524 -28.173 1.00 36.78 651 SER A O 1
ATOM 5134 N N . LEU A 1 652 ? -24.415 0.355 -26.502 1.00 35.22 652 LEU A N 1
ATOM 5135 C CA . LEU A 1 652 ? -25.564 0.865 -25.748 1.00 35.22 652 LEU A CA 1
ATOM 5136 C C . LEU A 1 652 ? -26.156 2.125 -26.400 1.00 35.22 652 LEU A C 1
ATOM 5138 O O . LEU A 1 652 ? -27.378 2.234 -26.510 1.00 35.22 652 LEU A O 1
ATOM 5142 N N . GLY A 1 653 ? -25.311 3.040 -26.893 1.00 36.66 653 GLY A N 1
ATOM 5143 C CA . GLY A 1 653 ? -25.742 4.249 -27.609 1.00 36.66 653 GLY A CA 1
ATOM 5144 C C . GLY A 1 653 ? -26.633 3.949 -28.819 1.00 36.66 653 GLY A C 1
ATOM 5145 O O . GLY A 1 653 ? -27.688 4.561 -28.960 1.00 36.66 653 GLY A O 1
ATOM 5146 N N . GLN A 1 654 ? -26.291 2.921 -29.605 1.00 41.19 654 GLN A N 1
ATOM 5147 C CA . GLN A 1 654 ? -27.065 2.462 -30.774 1.00 41.19 654 GLN A CA 1
ATOM 5148 C C . GLN A 1 654 ? -28.503 1.989 -30.472 1.00 41.19 654 GLN A C 1
ATOM 5150 O O . GLN A 1 654 ? -29.244 1.677 -31.402 1.00 41.19 654 GLN A O 1
ATOM 5155 N N . THR A 1 655 ? -28.920 1.928 -29.203 1.00 40.59 655 THR A N 1
ATOM 5156 C CA . THR A 1 655 ? -30.274 1.502 -28.804 1.00 40.59 655 THR A CA 1
ATOM 5157 C C . THR A 1 655 ? -31.169 2.635 -28.289 1.00 40.59 655 THR A C 1
ATOM 5159 O O . THR A 1 655 ? -32.319 2.373 -27.937 1.00 40.59 655 THR A O 1
ATOM 5162 N N . ASN A 1 656 ? -30.690 3.887 -28.240 1.00 41.44 656 ASN A N 1
ATOM 5163 C CA . ASN A 1 656 ? -31.449 5.006 -27.668 1.00 41.44 656 ASN A CA 1
ATOM 5164 C C . ASN A 1 656 ? -31.350 6.301 -28.513 1.00 41.44 656 ASN A C 1
ATOM 5166 O O . ASN A 1 656 ? -30.408 7.078 -28.326 1.00 41.44 656 ASN A O 1
ATOM 5170 N N . PRO A 1 657 ? -32.343 6.600 -29.380 1.00 42.78 657 PRO A N 1
ATOM 5171 C CA . PRO A 1 657 ? -32.277 7.719 -30.327 1.00 42.78 657 PRO A CA 1
ATOM 5172 C C . PRO A 1 657 ? -32.280 9.115 -29.678 1.00 42.78 657 PRO A C 1
ATOM 5174 O O . PRO A 1 657 ? -31.983 10.099 -30.350 1.00 42.78 657 PRO A O 1
ATOM 5177 N N . HIS A 1 658 ? -32.565 9.235 -28.375 1.00 38.84 658 HIS A N 1
ATOM 5178 C CA . HIS A 1 658 ? -32.434 10.515 -27.668 1.00 38.84 658 HIS A CA 1
ATOM 5179 C C . HIS A 1 658 ? -30.977 10.919 -27.382 1.00 38.84 658 HIS A C 1
ATOM 5181 O O . HIS A 1 658 ? -30.734 12.088 -27.091 1.00 38.84 658 HIS A O 1
ATOM 5187 N N . LEU A 1 659 ? -30.003 10.000 -27.467 1.00 37.31 659 LEU A N 1
ATOM 5188 C CA . LEU A 1 659 ? -28.589 10.326 -27.233 1.00 37.31 659 LEU A CA 1
ATOM 5189 C C . LEU A 1 659 ? -27.887 10.904 -28.469 1.00 37.31 659 LEU A C 1
ATOM 5191 O O . LEU A 1 659 ? -27.018 11.760 -28.312 1.00 37.31 659 LEU A O 1
ATOM 5195 N N . ASP A 1 660 ? -28.275 10.512 -29.686 1.00 40.22 660 ASP A N 1
ATOM 5196 C CA . ASP A 1 660 ? -27.656 11.038 -30.914 1.00 40.22 660 ASP A CA 1
ATOM 5197 C C . ASP A 1 660 ? -27.888 12.550 -31.080 1.00 40.22 660 ASP A C 1
ATOM 5199 O O . ASP A 1 660 ? -26.984 13.271 -31.499 1.00 40.22 660 ASP A O 1
ATOM 5203 N N . SER A 1 661 ? -29.049 13.053 -30.639 1.00 39.19 661 SER A N 1
ATOM 5204 C CA . SER A 1 661 ? -29.354 14.493 -30.593 1.00 39.19 661 SER A CA 1
ATOM 5205 C C . SER A 1 661 ? -28.493 15.285 -29.598 1.00 39.19 661 SER A C 1
ATOM 5207 O O . SER A 1 661 ? -28.477 16.512 -29.667 1.00 39.19 661 SER A O 1
ATOM 5209 N N . LEU A 1 662 ? -27.811 14.618 -28.659 1.00 35.53 662 LEU A N 1
ATOM 5210 C CA . LEU A 1 662 ? -26.842 15.254 -27.763 1.00 35.53 662 LEU A CA 1
ATOM 5211 C C . LEU A 1 662 ? -25.437 15.262 -28.388 1.00 35.53 662 LEU A C 1
ATOM 5213 O O . LEU A 1 662 ? -24.676 16.207 -28.204 1.00 35.53 662 LEU A O 1
ATOM 5217 N N . TRP A 1 663 ? -25.099 14.214 -29.148 1.00 36.56 663 TRP A N 1
ATOM 5218 C CA . TRP A 1 663 ? -23.799 14.064 -29.806 1.00 36.56 663 TRP A CA 1
ATOM 5219 C C . TRP A 1 663 ? -23.653 14.865 -31.102 1.00 36.56 663 TRP A C 1
ATOM 5221 O O . TRP A 1 663 ? -22.521 15.160 -31.483 1.00 36.56 663 TRP A O 1
ATOM 5231 N N . SER A 1 664 ? -24.747 15.232 -31.775 1.00 37.72 664 SER A N 1
ATOM 5232 C CA . SER A 1 664 ? -24.710 16.147 -32.924 1.00 37.72 664 SER A CA 1
ATOM 5233 C C . SER A 1 664 ? -24.185 17.528 -32.523 1.00 37.72 664 SER A C 1
ATOM 5235 O O . SER A 1 664 ? -23.238 18.020 -33.128 1.00 37.72 664 SER A O 1
ATOM 5237 N N . HIS A 1 665 ? -24.720 18.101 -31.444 1.00 33.12 665 HIS A N 1
ATOM 5238 C CA . HIS A 1 665 ? -24.392 19.459 -30.998 1.00 33.12 665 HIS A CA 1
ATOM 5239 C C . HIS A 1 665 ? -22.938 19.610 -30.508 1.00 33.12 665 HIS A C 1
ATOM 5241 O O . HIS A 1 665 ? -22.354 20.685 -30.595 1.00 33.12 665 HIS A O 1
ATOM 5247 N N . VAL A 1 666 ? -22.312 18.516 -30.057 1.00 32.84 666 VAL A N 1
ATOM 5248 C CA . VAL A 1 666 ? -20.884 18.480 -29.681 1.00 32.84 666 VAL A CA 1
ATOM 5249 C C . VAL A 1 666 ? -19.955 18.504 -30.911 1.00 32.84 666 VAL A C 1
ATOM 5251 O O . VAL A 1 666 ? -18.783 18.836 -30.776 1.00 32.84 666 VAL A O 1
ATOM 5254 N N . ARG A 1 667 ? -20.450 18.191 -32.120 1.00 35.28 667 ARG A N 1
ATOM 5255 C CA . ARG A 1 667 ? -19.650 18.204 -33.365 1.00 35.28 667 ARG A CA 1
ATOM 5256 C C . ARG A 1 667 ? -19.668 19.531 -34.125 1.00 35.28 667 ARG A C 1
ATOM 5258 O O . ARG A 1 667 ? -18.946 19.650 -35.104 1.00 35.28 667 ARG A O 1
ATOM 5265 N N . GLU A 1 668 ? -20.478 20.501 -33.710 1.00 32.12 668 GLU A N 1
ATOM 5266 C CA . GLU A 1 668 ? -20.568 21.820 -34.364 1.00 32.12 668 GLU A CA 1
ATOM 5267 C C . GLU A 1 668 ? -19.679 22.883 -33.685 1.00 32.12 668 GLU A C 1
ATOM 5269 O O . GLU A 1 668 ? -19.679 24.045 -34.085 1.00 32.12 668 GLU A O 1
ATOM 5274 N N . VAL A 1 669 ? -18.909 22.490 -32.660 1.00 35.75 669 VAL A N 1
ATOM 5275 C CA . VAL A 1 669 ? -18.034 23.370 -31.858 1.00 35.75 669 VAL A CA 1
ATOM 5276 C C . VAL A 1 669 ? -16.613 22.780 -31.745 1.00 35.75 669 VAL A C 1
ATOM 5278 O O . VAL A 1 669 ? -15.973 22.831 -30.693 1.00 35.75 669 VAL A O 1
ATOM 5281 N N . SER A 1 670 ? -16.122 22.143 -32.815 1.00 27.38 670 SER A N 1
ATOM 5282 C CA . SER A 1 670 ? -14.761 21.584 -32.955 1.00 27.38 670 SER A CA 1
ATOM 5283 C C . SER A 1 670 ? -14.360 21.461 -34.423 1.00 27.38 670 SER A C 1
ATOM 5285 O O . SER A 1 670 ? -13.171 21.715 -34.704 1.00 27.38 670 SER A O 1
#

Sequence (670 aa):
MDGQQASWRRGGAIPDRDSVLKAAIKLWDKFMELKYDNIGAADLAGDNSLVLLTELCTQWGENPPMKPNGQPYALSGLTKYIRTIFHDLKKTFGNNDAIRNGPELFTTEEVNQLVKMLEGNHGRTLMIGSRESDVFKESFPIPRQHSARTRTLPFNDFPNNNLRDMSRSVELFSMAQRLFTRGEFTKLLGRKELKTNPSGFCMDFQYPELCIFFQLGCFWSVDNGLSRNRNDMVDPNSPRYRTAKFVFPDLHEIADDSVARQMTTLIRTLVPEQLKKFYSVKSLRTGAMSLLQWNSSVLLQEGIALGGWKTGANSDWYVWIYLVAIVPAVLALAGYPQPRIIPTLPDIELLYQDPDPNMVFSAVKLPDFINSLFVISLPEFQGPNGRLRNLLLVVVAVMIKNFRHCERKYGNGHPYVVKMIGATISSGLAVGNADASVKLKHWSRKITMELTRAVPVMLDTNDNGLVANADGSVVAPGIKQELTMINHNLGELLRERNAMQQQLEANKQEIQSLKADMQNVKSGQYRTAGNQEEMITSVRAISQSLAQLLLQPQRQQANPPPRQEPPQVRQPAQVVPPRALPPPPVAPPLPPPVALLQPPPPAPLVHNTLYSRLQRTRATDPGSNGRGKTKTKSTVKFVMIDLYDSNHFRSLGQTNPHLDSLWSHVREVS

Secondary structure (DSSP, 8-state):
-----------PPPPPHHHHHHHHHHHHHHH-SS-GGG--TTTTSTTHHHHHHHHHHHHHHHS-PBPTTSPBPPHHHHHHHHHHHHHHHHHHHTT-HHHHTSS-SS-HHHHHHHHHHHHHHHHHHTTTT--S-SGGGGS-PPP----TT-----TT----HHHHHHHH---HHHHHHHHTTS----TT-SSSSS-PPP------SS-TTT-HHHHHHHHHHTS-TT---GGGGS-TTSHHHHHHTSSSGGGGGS-HHHHHHHHHHHHHHTS-HHHHTT-SHHHHHHHHHHHHHH-TTS-HHHHHHHHT---SSTHHHHHTT-GGGTHHHHHHHTT-S-TTSPPPPPPSGGGTS-SSGGG---GGGHHHHHHHH-----GGGSTTT-TTHHHHHHHHHHHHHHHHHHHHHH-TTSHHHHHHHHHHHHTTS-SSHHHHHHHHHHHHHHHHHHHHHHS-------TT---B-TTS-BPPPPTHHHHHHHHHHHHHHHHHHHHHHHHHHHHHHHHHHHHHHHHHHHHHHHHHHHHHHHHHHHHHHHHHHHHHHTTSPP----------------PPPPPPPPPPPPPPPPPPPPPPPPP-PPPPPPPP-------S------------------------------TT-HHHHHHHHTT-HHHHHHHTGGGS--

Radius of gyration: 44.27 Å; chains: 1; bounding box: 78×118×140 Å

Foldseek 3Di:
DDDDDDDDDPDDDDDDLVNLQVVLQVLCVVQDPQRLVNDDVVCQQPCSLLVSLLSVLLSCLQPFDADPVRHGDDLVSNLSSLVSSQVVCCVVNVPPPSPVPDPRRDDPVSSVVSSVSSVVRNVVNVVPDDDPPPVPPPDDDDDDDDDPPPDDDDDPPPPDVVVVVVVVVCPPVNLLLVLQLADDQPPFDDDDDPLTQDQDADAQLPHLSNGPLLSLLCCQQQVQLQDDDPVLCPDCPDPSNVLNQDSDSVCVPPDPVNVQVVSLVVSLVSDDPVCSVQGGPVNVLVVLLVLQVVPPLADNQLSCLNSVHDPVDPSNSVLSVDPLSPQLSNCSSSPAPHSNDDADQQAPVLQQDDPDPLLRDPPVLPLQLLVLRGDHPDQLCDPDPRVCVVSSRSSVLSLLLCLVVCCVPPNCPDSSNVSQQRSCCRSVSAVHNVSSSVSSVVSNVSSSVVSVVSRPDQPPPDVVQFDADPVRHGDDRPVVVVVVVVVVVVVVVVVVVVVVVVVVVVVVVVVVVVVVVVVVVVVVVVVVVVVVVVVVVVVVVVVVVVVVVVPDDDDDDDDDDDDDDDDDDDDDDDDDDDDDDDDDDDDDDDDDDDDDDDDDDDDDDDDDDDDDDDDDDDDDDDDDDDDDPDDDDPDDDDDPPPPPPVVVVVVVVVVDPVVVVVVVVVVVPD

pLDDT: mean 70.56, std 24.55, range [21.52, 98.62]

Organism: NCBI:txid568900